Protein AF-E9EHZ5-F1 (afdb_monomer_lite)

Sequence (663 aa):
MQRNDLLHIRSSAAGLPGPYLQENMAPYEILDKIGEAKPRTILLIQGHTEQGDGLKGAMRFPYRKFAIALQRQGSNLVVMCDMHKQPGNAIPRIIAGPVPGNYCYHLVQQPPATMTDLAYRVYCDVFALFSDIVLISVADFGGLERVLSFVCSWVLRRQLQKPKLRTHFVVATDKYCLKDIQFELLATMMADQWTQSVASVKRTISDYTELSVINGSSASPGLVVKLFGLRNHRQAEGLHFTGSDTKILLRAAIAHYTAKPMETFNLVAASRPSWPVPEELGHHIGEFLAACPPEPVDHYPIIASALVMNAFHPGLHSFALNLTFESLYVKHLAAFKQQAGCKGLTDRVRSAFVDIAKYTIGPAVKPRIIHPNNQDSVKGNAIPRIIAGPVPGNYCYHLVQQPPATMTDLAYRVYCDVFALFSDIVLISVADFGGLERVLSFVCSWVLRRQLQKPKLRTHFVVATDKYCLKDIQFELLATMMADQWTQSVASVKRTISDYTELSVINGSSASPGLVVKLFGLRNHRQAEGLHFTGSDTKILLRAAIAHYTAKPMETFNLVAASRPSWPVPEELGHHIGEFLAACPPEPVDHYPIIASALVMNAFHPGLHSFALNLTFESLYVKHLAAFKQQAGCKGLTDRVRSAFVDIAKYTIGPAVKPRITT

Foldseek 3Di:
DPLFFAWAWADADPPDADIKIKGAPRNLVVLVLLFQPQAAEEEEEFADDPDQQQPPPQDDDDDDAQTWGWDDDPRHIYTYARVLVDDPVRHHHDDPDDDPGDIDIFGADPADPDSSVVSLLCCQQFVQLQHLAYEHEQVGCPHLVSVLVSLLVSLVVLVVDPPNAAYEYEYAAPPDAPVRSLVVSLVVNCVVVVPDDSVVSNVSCVSHYDYDYDHSRDPDPVVVVVSVVSVVVCLQQLSRGRSVLCSQQSVVSSNCCRVPVPDHDLSLQSQCPVQHADPCLLVVVVVVVVPDDPDDDDCLLVNLVVLLCSSDPPPTRDGQLLSSLVSHPLVSNVVNCVVPVDPCSSVSNSVSNNVVNCQVVPDDDDPPPPDPDDPDDDPDPDDDDPD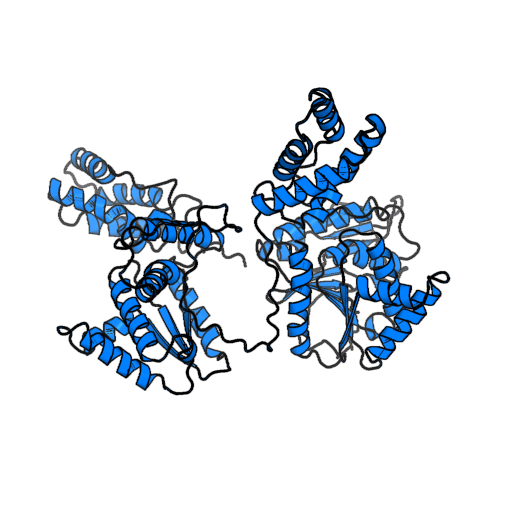PDDDGGPDDDFAADDQDPDPLVNVLLCCQQQVLLVAQEDEEEQVVLPHLVSVLVSLLSNLVSLVQAPPQQEHEYEYEDPPDAPVRSLVVSLVVNCVVVVPDDSVVSNVSSVSRYDYHYDYPDDDDPVVVVVVVVSLVVCVVQLSNDDPVLSVQLSVVSVNCCRVPVPDHDQSLQSQCPPQAADPCLLVVVLVVVVPDDPDDDDCLLVNLVVLLCSRDDPPTRDGDLLSSLVSHPLVSVVVNCVVPVDPCSSVSSSVSNNVVNCVVCDPDPPVPPSD

Organism: Metarhizium acridum (strain CQMa 102) (NCBI:txid655827)

Radius of gyration: 31.8 Å; chains: 1; bounding box: 69×70×89 Å

pLDDT: mean 77.66, std 16.49, range [22.92, 95.31]

Structure (mmCIF, N/CA/C/O backbone):
data_AF-E9EHZ5-F1
#
_entry.id   AF-E9EHZ5-F1
#
loop_
_atom_site.group_PDB
_atom_site.id
_atom_site.type_symbol
_atom_site.label_atom_id
_atom_site.label_alt_id
_atom_site.label_comp_id
_atom_site.label_asym_id
_atom_site.label_entity_id
_atom_site.label_seq_id
_atom_site.pdbx_PDB_ins_code
_atom_site.Cartn_x
_atom_site.Cartn_y
_atom_site.Cartn_z
_atom_site.occupancy
_atom_site.B_iso_or_equiv
_atom_site.auth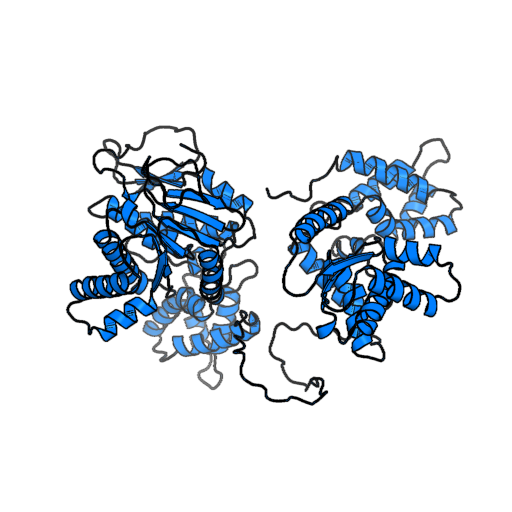_seq_id
_atom_site.auth_comp_id
_atom_site.auth_asym_id
_atom_site.auth_atom_id
_atom_site.pdbx_PDB_model_num
ATOM 1 N N . MET A 1 1 ? 10.903 -25.702 -13.291 1.00 54.34 1 MET A N 1
ATOM 2 C CA . MET A 1 1 ? 11.020 -24.223 -13.248 1.00 54.34 1 MET A CA 1
ATOM 3 C C . MET A 1 1 ? 11.522 -23.845 -11.859 1.00 54.34 1 MET A C 1
ATOM 5 O O . MET A 1 1 ? 11.185 -24.582 -10.937 1.00 54.34 1 MET A O 1
ATOM 9 N N . GLN A 1 2 ? 12.355 -22.810 -11.682 1.00 58.19 2 GLN A N 1
ATOM 10 C CA . GLN A 1 2 ? 12.719 -22.376 -10.320 1.00 58.19 2 GLN A CA 1
ATOM 11 C C . GLN A 1 2 ? 11.504 -21.692 -9.669 1.00 58.19 2 GLN A C 1
ATOM 13 O O . GLN A 1 2 ? 10.693 -21.091 -10.371 1.00 58.19 2 GLN A O 1
ATOM 18 N N . ARG A 1 3 ? 11.357 -21.787 -8.339 1.00 65.62 3 ARG A N 1
ATOM 19 C CA . ARG A 1 3 ? 10.175 -21.293 -7.592 1.00 65.62 3 ARG A CA 1
ATOM 20 C C . ARG A 1 3 ? 9.894 -19.793 -7.789 1.00 65.62 3 ARG A C 1
ATOM 22 O O . ARG A 1 3 ? 8.769 -19.371 -7.564 1.00 65.62 3 ARG A O 1
ATOM 29 N N . ASN A 1 4 ? 10.890 -19.024 -8.233 1.00 75.12 4 ASN A N 1
ATOM 30 C CA . ASN A 1 4 ? 10.840 -17.562 -8.323 1.00 75.12 4 ASN A CA 1
ATOM 31 C C . ASN A 1 4 ? 10.558 -17.025 -9.742 1.00 75.12 4 ASN A C 1
ATOM 33 O O . ASN A 1 4 ? 10.296 -15.833 -9.895 1.00 75.12 4 ASN A O 1
ATOM 37 N N . ASP A 1 5 ? 10.585 -17.879 -10.773 1.00 86.38 5 ASP A N 1
ATOM 38 C CA . ASP A 1 5 ? 10.309 -17.476 -12.157 1.00 86.38 5 ASP A CA 1
ATOM 39 C C . ASP A 1 5 ? 8.806 -17.227 -12.341 1.00 86.38 5 ASP A C 1
ATOM 41 O O . ASP A 1 5 ? 8.027 -18.167 -12.188 1.00 86.38 5 ASP A O 1
ATOM 45 N N . LEU A 1 6 ? 8.407 -16.003 -12.693 1.00 90.75 6 LEU A N 1
ATOM 46 C CA . LEU A 1 6 ? 7.017 -15.564 -12.854 1.00 90.75 6 LEU A CA 1
ATOM 47 C C . LEU A 1 6 ? 6.498 -15.721 -14.284 1.00 90.75 6 LEU A C 1
ATOM 49 O O . LEU A 1 6 ? 5.479 -16.378 -14.473 1.00 90.75 6 LEU A O 1
ATOM 53 N N . LEU A 1 7 ? 7.168 -15.130 -15.279 1.00 92.94 7 LEU A N 1
ATOM 54 C CA . LEU A 1 7 ? 6.706 -15.140 -16.675 1.00 92.94 7 LEU A CA 1
ATOM 55 C C . LEU A 1 7 ? 7.776 -15.638 -17.633 1.00 92.94 7 LEU A C 1
ATOM 57 O O . LEU A 1 7 ? 8.954 -15.302 -17.502 1.00 92.94 7 LEU A O 1
ATOM 61 N N . HIS A 1 8 ? 7.334 -16.419 -18.615 1.00 91.06 8 HIS A N 1
ATOM 62 C CA . HIS A 1 8 ? 8.140 -16.919 -19.726 1.00 91.06 8 HIS A CA 1
ATOM 63 C C . HIS A 1 8 ? 7.381 -16.770 -21.042 1.00 91.06 8 HIS A C 1
ATOM 65 O O . HIS A 1 8 ? 6.176 -17.016 -21.082 1.00 91.06 8 HIS A O 1
ATOM 71 N N . ILE A 1 9 ? 8.092 -16.482 -22.134 1.00 91.12 9 ILE A N 1
ATOM 72 C CA . ILE A 1 9 ? 7.515 -16.589 -23.479 1.00 91.12 9 ILE A CA 1
ATOM 73 C C . ILE A 1 9 ? 7.583 -18.052 -23.929 1.00 91.12 9 ILE A C 1
ATOM 75 O O . ILE A 1 9 ? 8.606 -18.740 -23.773 1.00 91.12 9 ILE A O 1
ATOM 79 N N . ARG A 1 10 ? 6.475 -18.531 -24.496 1.00 89.19 10 ARG A N 1
ATOM 80 C CA . ARG A 1 10 ? 6.360 -19.852 -25.115 1.00 89.19 10 ARG A CA 1
ATOM 81 C C . ARG A 1 10 ? 5.841 -19.741 -26.539 1.00 89.19 10 ARG A C 1
ATOM 83 O O . ARG A 1 10 ? 4.957 -18.937 -26.835 1.00 89.19 10 ARG A O 1
ATOM 90 N N . SER A 1 11 ? 6.391 -20.573 -27.412 1.00 87.62 11 SER A N 1
ATOM 91 C CA . SER A 1 11 ? 5.896 -20.745 -28.774 1.00 87.62 11 SER A CA 1
ATOM 92 C C . SER A 1 11 ? 4.716 -21.717 -28.778 1.00 87.62 11 SER A C 1
ATOM 94 O O . SER A 1 11 ? 4.522 -22.498 -27.838 1.00 87.62 11 SER A O 1
ATOM 96 N N . SER A 1 12 ? 3.894 -21.649 -29.821 1.00 83.81 12 SER A N 1
ATOM 97 C CA . SER A 1 12 ? 2.778 -22.572 -29.998 1.00 83.81 12 SER A CA 1
ATOM 98 C C . SER A 1 12 ? 3.257 -24.010 -30.213 1.00 83.81 12 SER A C 1
ATOM 100 O O . SER A 1 12 ? 4.303 -24.269 -30.815 1.00 83.81 12 SER A O 1
ATOM 102 N N . ALA A 1 13 ? 2.470 -24.970 -29.724 1.00 79.81 13 ALA A N 1
ATOM 103 C CA . ALA A 1 13 ? 2.558 -26.343 -30.205 1.00 79.81 13 ALA A CA 1
ATOM 104 C C . ALA A 1 13 ? 1.918 -26.450 -31.600 1.00 79.81 13 ALA A C 1
ATOM 106 O O . ALA A 1 13 ? 1.186 -25.557 -32.031 1.00 79.81 13 ALA A O 1
ATOM 107 N N . ALA A 1 14 ? 2.195 -27.546 -32.309 1.00 74.19 14 ALA A N 1
ATOM 108 C CA . ALA A 1 14 ? 1.599 -27.795 -33.618 1.00 74.19 14 ALA A CA 1
ATOM 109 C C . ALA A 1 14 ? 0.061 -27.740 -33.528 1.00 74.19 14 ALA A C 1
ATOM 111 O O . ALA A 1 14 ? -0.529 -28.394 -32.671 1.00 74.19 14 ALA A O 1
ATOM 112 N N . GLY A 1 15 ? -0.567 -26.935 -34.391 1.00 71.56 15 GLY A N 1
ATOM 113 C CA . GLY A 1 15 ? -2.024 -26.765 -34.438 1.00 71.56 15 GLY A CA 1
ATOM 114 C C . GLY A 1 15 ? -2.623 -25.775 -33.429 1.00 71.56 15 GLY A C 1
ATOM 115 O O . GLY A 1 15 ? -3.833 -25.580 -33.452 1.00 71.56 15 GLY A O 1
ATOM 116 N N . LEU A 1 16 ? -1.821 -25.125 -32.573 1.00 78.69 16 LEU A N 1
ATOM 117 C CA . LEU A 1 16 ? -2.302 -24.103 -31.633 1.00 78.69 16 LEU A CA 1
ATOM 118 C C . LEU A 1 16 ? -1.883 -22.683 -32.063 1.00 78.69 16 LEU A C 1
ATOM 120 O O . LEU A 1 16 ? -0.785 -22.507 -32.600 1.00 78.69 16 LEU A O 1
ATOM 124 N N . PRO A 1 17 ? -2.713 -21.648 -31.811 1.00 82.75 17 PRO A N 1
ATOM 125 C CA . PRO A 1 17 ? -2.318 -20.253 -32.023 1.00 82.75 17 PRO A CA 1
ATOM 126 C C . PRO A 1 17 ? -1.200 -19.875 -31.044 1.00 82.75 17 PRO A C 1
ATOM 128 O O . PRO A 1 17 ? -1.031 -20.551 -30.037 1.00 82.75 17 PRO A O 1
ATOM 131 N N . GLY A 1 18 ? -0.426 -18.823 -31.304 1.00 81.81 18 GLY A N 1
ATOM 132 C CA . GLY A 1 18 ? 0.644 -18.364 -30.410 1.00 81.81 18 GLY A CA 1
ATOM 133 C C . GLY A 1 18 ? 1.175 -16.987 -30.814 1.00 81.81 18 GLY A C 1
ATOM 134 O O . GLY A 1 18 ? 0.773 -16.478 -31.862 1.00 81.81 18 GLY A O 1
ATOM 135 N N . PRO A 1 19 ? 2.081 -16.382 -30.024 1.00 90.50 19 PRO A N 1
ATOM 136 C CA . PRO A 1 19 ? 2.789 -16.910 -28.850 1.00 90.50 19 PRO A CA 1
ATOM 137 C C . PRO A 1 19 ? 1.979 -16.834 -27.540 1.00 90.50 19 PRO A C 1
ATOM 139 O O . PRO A 1 19 ? 0.940 -16.180 -27.470 1.00 90.50 19 PRO A O 1
ATOM 142 N N . TYR A 1 20 ? 2.490 -17.475 -26.483 1.00 91.50 20 TYR A N 1
ATOM 143 C CA . TYR A 1 20 ? 1.910 -17.448 -25.134 1.00 91.50 20 TYR A CA 1
ATOM 144 C C . TYR A 1 20 ? 2.843 -16.805 -24.110 1.00 91.50 20 TYR A C 1
ATOM 146 O O . TYR A 1 20 ? 4.063 -16.982 -24.169 1.00 91.50 20 TYR A O 1
ATOM 154 N N . LEU A 1 21 ? 2.250 -16.166 -23.101 1.00 92.56 21 LEU A N 1
ATOM 155 C CA . LEU A 1 21 ? 2.903 -15.934 -21.816 1.00 92.56 21 LEU A CA 1
ATOM 156 C C . LEU A 1 21 ? 2.541 -17.075 -20.858 1.00 92.56 21 LEU A C 1
ATOM 158 O O . LEU A 1 21 ? 1.373 -17.271 -20.525 1.00 92.56 21 LEU A O 1
ATOM 162 N N . GLN A 1 22 ? 3.542 -17.836 -20.421 1.00 91.00 22 GLN A N 1
ATOM 163 C CA . GLN A 1 22 ? 3.394 -18.818 -19.350 1.00 91.00 22 GLN A CA 1
ATOM 164 C C . GLN A 1 22 ? 3.633 -18.123 -18.009 1.00 91.00 22 GLN A C 1
ATOM 166 O O . GLN A 1 22 ? 4.758 -17.725 -17.707 1.00 91.00 22 GLN A O 1
ATOM 171 N N . GLU A 1 23 ? 2.581 -18.016 -17.210 1.00 92.44 23 GLU A N 1
ATOM 172 C CA . GLU A 1 23 ? 2.579 -17.458 -15.863 1.00 92.44 23 GLU A CA 1
ATOM 173 C C . GLU A 1 23 ? 2.668 -18.583 -14.828 1.00 92.44 23 GLU A C 1
ATOM 175 O O . GLU A 1 23 ? 1.871 -19.520 -14.826 1.00 92.44 23 GLU A O 1
ATOM 180 N N . ASN A 1 24 ? 3.650 -18.507 -13.939 1.00 89.19 24 ASN A N 1
ATOM 181 C CA . ASN A 1 24 ? 3.820 -19.429 -12.823 1.00 89.19 24 ASN A CA 1
ATOM 182 C C . ASN A 1 24 ? 3.183 -18.837 -11.566 1.00 89.19 24 ASN A C 1
ATOM 184 O O . ASN A 1 24 ? 3.466 -17.695 -11.209 1.00 89.19 24 ASN A O 1
ATOM 188 N N . MET A 1 25 ? 2.359 -19.614 -10.862 1.00 88.88 25 MET A N 1
ATOM 189 C CA . MET A 1 25 ? 1.706 -19.136 -9.643 1.00 88.88 25 MET A CA 1
ATOM 190 C C . MET A 1 25 ? 2.635 -19.126 -8.418 1.00 88.88 25 MET A C 1
ATOM 192 O O . MET A 1 25 ? 2.368 -18.404 -7.460 1.00 88.88 25 MET A O 1
ATOM 196 N N . ALA A 1 26 ? 3.722 -19.904 -8.415 1.00 87.25 26 ALA A N 1
ATOM 197 C CA . ALA A 1 26 ? 4.589 -20.059 -7.241 1.00 87.25 26 ALA A CA 1
ATOM 198 C C . ALA A 1 26 ? 5.252 -18.752 -6.739 1.00 87.25 26 ALA A C 1
ATOM 200 O O . ALA A 1 26 ? 5.261 -18.530 -5.527 1.00 87.25 26 ALA A O 1
ATOM 201 N N . PRO A 1 27 ? 5.754 -17.843 -7.601 1.00 88.56 27 PRO A N 1
ATOM 202 C CA . PRO A 1 27 ? 6.400 -16.608 -7.151 1.00 88.56 27 PRO A CA 1
ATOM 203 C C . PRO A 1 27 ? 5.449 -15.631 -6.454 1.00 88.56 27 PRO A C 1
ATOM 205 O O . PRO A 1 27 ? 5.913 -14.772 -5.704 1.00 88.56 27 PRO A O 1
ATOM 208 N N . TYR A 1 28 ? 4.130 -15.760 -6.648 1.00 90.94 28 TYR A N 1
ATOM 209 C CA . TYR A 1 28 ? 3.144 -14.931 -5.946 1.00 90.94 28 TYR A CA 1
ATOM 210 C C . TYR A 1 28 ? 3.140 -15.157 -4.434 1.00 90.94 28 TYR A C 1
ATOM 212 O O . TYR A 1 28 ? 2.716 -14.265 -3.703 1.00 90.94 28 TYR A O 1
ATOM 220 N N . GLU A 1 29 ? 3.678 -16.279 -3.948 1.00 89.00 29 GLU A N 1
ATOM 221 C CA . GLU A 1 29 ? 3.878 -16.498 -2.514 1.00 89.00 29 GLU A CA 1
ATOM 222 C C . GLU A 1 29 ? 4.723 -15.375 -1.896 1.00 89.00 29 GLU A C 1
ATOM 224 O O . GLU A 1 29 ? 4.489 -14.979 -0.763 1.00 89.00 29 GLU A O 1
ATOM 229 N N . ILE A 1 30 ? 5.664 -14.784 -2.641 1.00 89.31 30 ILE A N 1
ATOM 230 C CA . ILE A 1 30 ? 6.452 -13.637 -2.165 1.00 89.31 30 ILE A CA 1
ATOM 231 C C . ILE A 1 30 ? 5.543 -12.456 -1.802 1.00 89.31 30 ILE A C 1
ATOM 233 O O . ILE A 1 30 ? 5.781 -11.781 -0.799 1.00 89.31 30 ILE A O 1
ATOM 237 N N . LEU A 1 31 ? 4.501 -12.225 -2.599 1.00 90.81 31 LEU A N 1
ATOM 238 C CA . LEU A 1 31 ? 3.519 -11.169 -2.376 1.00 90.81 31 LEU A CA 1
ATOM 239 C C . LEU A 1 31 ? 2.571 -11.522 -1.223 1.00 90.81 31 LEU A C 1
ATOM 241 O O . LEU A 1 31 ? 2.260 -10.643 -0.422 1.00 90.81 31 LEU A O 1
ATOM 245 N N . ASP A 1 32 ? 2.222 -12.801 -1.056 1.00 88.31 32 ASP A N 1
ATOM 246 C CA . ASP A 1 32 ? 1.464 -13.279 0.112 1.00 88.31 32 ASP A CA 1
ATOM 247 C C . ASP A 1 32 ? 2.243 -13.058 1.423 1.00 88.31 32 ASP A C 1
ATOM 249 O O . ASP A 1 32 ? 1.675 -12.635 2.428 1.00 88.31 32 ASP A O 1
ATOM 253 N N . LYS A 1 33 ? 3.567 -13.263 1.403 1.00 87.12 33 LYS A N 1
ATOM 254 C CA . LYS A 1 33 ? 4.468 -13.008 2.545 1.00 87.12 33 LYS A CA 1
ATOM 255 C C . LYS A 1 33 ? 4.680 -11.527 2.845 1.00 87.12 33 LYS A C 1
ATOM 257 O O . LYS A 1 33 ? 5.043 -11.161 3.964 1.00 87.12 33 LYS A O 1
ATOM 262 N N . ILE A 1 34 ? 4.528 -10.667 1.839 1.00 86.75 34 ILE A N 1
ATOM 263 C CA . ILE A 1 34 ? 4.498 -9.213 2.032 1.00 86.75 34 ILE A CA 1
ATOM 264 C C . ILE A 1 34 ? 3.159 -8.810 2.673 1.00 86.75 34 ILE A C 1
ATOM 266 O O . ILE A 1 34 ? 3.151 -7.968 3.574 1.00 86.75 34 ILE A O 1
ATOM 270 N N . GLY A 1 35 ? 2.052 -9.432 2.254 1.00 86.12 35 GLY A N 1
ATOM 271 C CA . GLY A 1 35 ? 0.717 -9.217 2.810 1.00 86.12 35 GLY A CA 1
ATOM 272 C C . GLY A 1 35 ? 0.290 -7.753 2.718 1.00 86.12 35 GLY A C 1
ATOM 273 O O . GLY A 1 35 ? 0.408 -7.130 1.667 1.00 86.12 35 GLY A O 1
ATOM 274 N N . GLU A 1 36 ? -0.134 -7.179 3.843 1.00 85.38 36 GLU A N 1
ATOM 275 C CA . GLU A 1 36 ? -0.610 -5.790 3.932 1.00 85.38 36 GLU A CA 1
ATOM 276 C C . GLU A 1 36 ? 0.513 -4.736 3.930 1.00 85.38 36 GLU A C 1
ATOM 278 O O . GLU A 1 36 ? 0.255 -3.528 3.910 1.00 85.38 36 GLU A O 1
ATOM 283 N N . ALA A 1 37 ? 1.782 -5.158 3.955 1.00 85.88 37 ALA A N 1
ATOM 284 C CA . ALA A 1 37 ? 2.889 -4.226 3.791 1.00 85.88 37 ALA A CA 1
ATOM 285 C C . ALA A 1 37 ? 2.939 -3.704 2.347 1.00 85.88 37 ALA A C 1
ATOM 287 O O . ALA A 1 37 ? 2.591 -4.404 1.401 1.00 85.88 37 ALA A O 1
ATOM 288 N N . LYS A 1 38 ? 3.408 -2.464 2.179 1.00 86.75 38 LYS A N 1
ATOM 289 C CA . LYS A 1 38 ? 3.559 -1.818 0.868 1.00 86.75 38 LYS A CA 1
ATOM 290 C C . LYS A 1 38 ? 5.028 -1.873 0.440 1.00 86.75 38 LYS A C 1
ATOM 292 O O . LYS A 1 38 ? 5.825 -1.102 0.993 1.00 86.75 38 LYS A O 1
ATOM 297 N N . PRO A 1 39 ? 5.418 -2.827 -0.427 1.00 85.12 39 PRO A N 1
ATOM 298 C CA . PRO A 1 39 ? 6.807 -3.006 -0.809 1.00 85.12 39 PRO A CA 1
ATOM 299 C C . PRO A 1 39 ? 7.229 -1.904 -1.779 1.00 85.12 39 PRO A C 1
ATOM 301 O O . PRO A 1 39 ? 6.413 -1.382 -2.536 1.00 85.12 39 PRO A O 1
ATOM 304 N N . ARG A 1 40 ? 8.524 -1.584 -1.789 1.00 83.94 40 ARG A N 1
ATOM 305 C CA . ARG A 1 40 ? 9.096 -0.762 -2.864 1.00 83.94 40 ARG A CA 1
ATOM 306 C C . ARG A 1 40 ? 9.470 -1.660 -4.017 1.00 83.94 40 ARG A C 1
ATOM 308 O O . ARG A 1 40 ? 10.208 -2.618 -3.802 1.00 83.94 40 ARG A O 1
ATOM 315 N N . THR A 1 41 ? 9.015 -1.346 -5.213 1.00 86.44 41 THR A N 1
ATOM 316 C CA . THR A 1 41 ? 9.206 -2.219 -6.366 1.00 86.44 41 THR A CA 1
ATOM 317 C C . THR A 1 41 ? 10.297 -1.681 -7.276 1.00 86.44 41 THR A C 1
ATOM 319 O O . THR A 1 41 ? 10.199 -0.576 -7.810 1.00 86.44 41 THR A O 1
ATOM 322 N N . ILE A 1 42 ? 11.339 -2.479 -7.479 1.00 85.38 42 ILE A N 1
ATOM 323 C CA . ILE A 1 42 ? 12.451 -2.183 -8.378 1.00 85.38 42 ILE A CA 1
ATOM 324 C C . ILE A 1 42 ? 12.331 -3.106 -9.586 1.00 85.38 42 ILE A C 1
ATOM 326 O O . ILE A 1 42 ? 12.448 -4.324 -9.448 1.00 85.38 42 ILE A O 1
ATOM 330 N N . LEU A 1 43 ? 12.131 -2.529 -10.767 1.00 89.44 43 LEU A N 1
ATOM 331 C CA . LEU A 1 43 ? 12.226 -3.246 -12.030 1.00 89.44 43 LEU A CA 1
ATOM 332 C C . LEU A 1 43 ? 13.689 -3.295 -12.451 1.00 89.44 43 LEU A C 1
ATOM 334 O O . LEU A 1 43 ? 14.278 -2.278 -12.805 1.00 89.44 43 LEU A O 1
ATOM 338 N N . LEU A 1 44 ? 14.281 -4.476 -12.383 1.00 86.81 44 LEU A N 1
ATOM 339 C CA . LEU A 1 44 ? 15.673 -4.707 -12.713 1.00 86.81 44 LEU A CA 1
ATOM 340 C C . LEU A 1 44 ? 15.773 -5.329 -14.103 1.00 86.81 44 LEU A C 1
ATOM 342 O O . LEU A 1 44 ? 15.505 -6.515 -14.274 1.00 86.81 44 LEU A O 1
ATOM 346 N N . ILE A 1 45 ? 16.187 -4.539 -15.086 1.00 85.94 45 ILE A N 1
ATOM 347 C CA . ILE A 1 45 ? 16.423 -4.994 -16.454 1.00 85.94 45 ILE A CA 1
ATOM 348 C C . ILE A 1 45 ? 17.924 -5.229 -16.615 1.00 85.94 45 ILE A C 1
ATOM 350 O O . ILE A 1 45 ? 18.721 -4.310 -16.821 1.00 85.94 45 ILE A O 1
ATOM 354 N N . GLN A 1 46 ? 18.305 -6.489 -16.456 1.00 71.69 46 GLN A N 1
ATOM 355 C CA . GLN A 1 46 ? 19.678 -6.961 -16.542 1.00 71.69 46 GLN A CA 1
ATOM 356 C C . GLN A 1 46 ? 19.734 -8.230 -17.369 1.00 71.69 46 GLN A C 1
ATOM 358 O O . GLN A 1 46 ? 18.722 -8.840 -17.699 1.00 71.69 46 GLN A O 1
ATOM 363 N N . GLY A 1 47 ? 20.955 -8.602 -17.699 1.00 54.41 47 GLY A N 1
ATOM 364 C CA . GLY A 1 47 ? 21.263 -9.727 -18.535 1.00 54.41 47 GLY A CA 1
ATOM 365 C C . GLY A 1 47 ? 22.097 -10.749 -17.825 1.00 54.41 47 GLY A C 1
ATOM 366 O O . GLY A 1 47 ? 23.005 -10.405 -17.077 1.00 54.41 47 GLY A O 1
ATOM 367 N N . HIS A 1 48 ? 21.858 -12.011 -18.141 1.00 46.88 48 HIS A N 1
ATOM 368 C CA . HIS A 1 48 ? 22.742 -13.070 -17.693 1.00 46.88 48 HIS A CA 1
ATOM 369 C C . HIS A 1 48 ? 24.079 -13.015 -18.456 1.00 46.88 48 HIS A C 1
ATOM 371 O O . HIS A 1 48 ? 24.214 -13.609 -19.525 1.00 46.88 48 HIS A O 1
ATOM 377 N N . THR A 1 49 ? 25.094 -12.342 -17.915 1.00 43.31 49 THR A N 1
ATOM 378 C CA . THR A 1 49 ? 26.494 -12.590 -18.288 1.00 43.31 49 THR A CA 1
ATOM 379 C C . THR A 1 49 ? 27.175 -13.355 -17.157 1.00 43.31 49 THR A C 1
ATOM 381 O O . THR A 1 49 ? 27.183 -12.927 -16.007 1.00 43.31 49 THR A O 1
ATOM 384 N N . GLU A 1 50 ? 27.755 -14.518 -17.469 1.00 41.88 50 GLU A N 1
ATOM 385 C CA . GLU A 1 50 ? 28.496 -15.346 -16.498 1.00 41.88 50 GLU A CA 1
ATOM 386 C C . GLU A 1 50 ? 29.754 -14.628 -15.948 1.00 41.88 50 GLU A C 1
ATOM 388 O O . GLU A 1 50 ? 30.342 -15.073 -14.967 1.00 41.88 50 GLU A O 1
ATOM 393 N N . GLN A 1 51 ? 30.123 -13.467 -16.516 1.00 40.19 51 GLN A N 1
ATOM 394 C CA . GLN A 1 51 ? 31.339 -12.703 -16.204 1.00 40.19 51 GLN A CA 1
ATOM 395 C C . GLN A 1 51 ? 31.140 -11.197 -15.876 1.00 40.19 51 GLN A C 1
ATOM 397 O O . GLN A 1 51 ? 32.116 -10.460 -15.847 1.00 40.19 51 GLN A O 1
ATOM 402 N N . GLY A 1 52 ? 29.934 -10.692 -15.580 1.00 37.75 52 GLY A N 1
ATOM 403 C CA . GLY A 1 52 ? 29.731 -9.246 -15.326 1.00 37.75 52 GLY A CA 1
ATOM 404 C C . GLY A 1 52 ? 29.863 -8.812 -13.855 1.00 37.75 52 GLY A C 1
ATOM 405 O O . GLY A 1 52 ? 28.944 -9.031 -13.070 1.00 37.75 52 GLY A O 1
ATOM 406 N N . ASP A 1 53 ? 30.975 -8.181 -13.462 1.00 39.62 53 ASP A N 1
ATOM 407 C CA . ASP A 1 53 ? 31.331 -7.824 -12.068 1.00 39.62 53 ASP A CA 1
ATOM 408 C C . ASP A 1 53 ? 30.644 -6.582 -11.455 1.00 39.62 53 ASP A C 1
ATOM 410 O O . ASP A 1 53 ? 30.846 -6.296 -10.278 1.00 39.62 53 ASP A O 1
ATOM 414 N N . GLY A 1 54 ? 29.786 -5.862 -12.182 1.00 40.34 54 GLY A N 1
ATOM 415 C CA . GLY A 1 54 ? 29.319 -4.538 -11.747 1.00 40.34 54 GLY A CA 1
ATOM 416 C C . GLY A 1 54 ? 28.366 -4.511 -10.535 1.00 40.34 54 GLY A C 1
ATOM 417 O O . GLY A 1 54 ? 28.650 -3.901 -9.506 1.00 40.34 54 GLY A O 1
ATOM 418 N N . LEU A 1 55 ? 27.223 -5.203 -10.615 1.00 49.06 55 LEU A N 1
ATOM 419 C CA . LEU A 1 55 ? 26.186 -5.170 -9.564 1.00 49.06 55 LEU A CA 1
ATOM 420 C C . LEU A 1 55 ? 26.288 -6.321 -8.536 1.00 49.06 55 LEU A C 1
ATOM 422 O O . LEU A 1 55 ? 25.402 -6.487 -7.690 1.00 49.06 55 LEU A O 1
ATOM 426 N N . LYS A 1 56 ? 27.375 -7.112 -8.573 1.00 44.44 56 LYS A N 1
ATOM 427 C CA . LYS A 1 56 ? 27.525 -8.408 -7.870 1.00 44.44 56 LYS A CA 1
ATOM 428 C C . LYS A 1 56 ? 27.485 -8.362 -6.336 1.00 44.44 56 LYS A C 1
ATOM 430 O O . LYS A 1 56 ? 27.298 -9.418 -5.732 1.00 44.44 56 LYS A O 1
ATOM 435 N N . GLY A 1 57 ? 27.679 -7.209 -5.697 1.00 41.19 57 GLY A N 1
ATOM 436 C CA . GLY A 1 57 ? 27.816 -7.138 -4.236 1.00 41.19 57 GLY A CA 1
ATOM 437 C C . GLY A 1 57 ? 26.503 -7.269 -3.457 1.00 41.19 57 GLY A C 1
ATOM 438 O O . GLY A 1 57 ? 26.492 -7.847 -2.375 1.00 41.19 57 GLY A O 1
ATOM 439 N N . ALA A 1 58 ? 25.391 -6.757 -3.996 1.00 41.34 58 ALA A N 1
ATOM 440 C CA . ALA A 1 58 ? 24.165 -6.569 -3.211 1.00 41.34 58 ALA A CA 1
ATOM 441 C C . ALA A 1 58 ? 23.017 -7.533 -3.563 1.00 41.34 58 ALA A C 1
ATOM 443 O O . ALA A 1 58 ? 22.169 -7.782 -2.708 1.00 41.34 58 ALA A O 1
ATOM 444 N N . MET A 1 59 ? 22.960 -8.066 -4.793 1.00 47.03 59 MET A N 1
ATOM 445 C CA . MET A 1 59 ? 21.790 -8.796 -5.318 1.00 47.03 59 MET A CA 1
ATOM 446 C C . MET A 1 59 ? 22.193 -10.045 -6.124 1.00 47.03 59 MET A C 1
ATOM 448 O O . MET A 1 59 ? 22.003 -10.108 -7.335 1.00 47.03 59 MET A O 1
ATOM 452 N N . ARG A 1 60 ? 22.792 -11.049 -5.463 1.00 48.03 60 ARG A N 1
ATOM 453 C CA . ARG A 1 60 ? 23.048 -12.372 -6.068 1.00 48.03 60 ARG A CA 1
ATOM 454 C C . ARG A 1 60 ? 21.840 -13.266 -5.885 1.00 48.03 60 ARG A C 1
ATOM 456 O O . ARG A 1 60 ? 21.557 -13.678 -4.761 1.00 48.03 60 ARG A O 1
ATOM 463 N N . PHE A 1 61 ? 21.179 -13.619 -6.979 1.00 53.28 61 PHE A N 1
ATOM 464 C CA . PHE A 1 61 ? 19.991 -14.450 -6.907 1.00 53.28 61 PHE A CA 1
ATOM 465 C C . PHE A 1 61 ? 19.960 -15.527 -7.994 1.00 53.28 61 PHE A C 1
ATOM 467 O O . PHE A 1 61 ? 20.306 -15.240 -9.139 1.00 53.28 61 PHE A O 1
ATOM 474 N N . PRO A 1 62 ? 19.555 -16.765 -7.658 1.00 51.81 62 PRO A N 1
ATOM 475 C CA . PRO A 1 62 ? 19.323 -17.801 -8.654 1.00 51.81 62 PRO A CA 1
ATOM 476 C C . PRO A 1 62 ? 18.017 -17.494 -9.405 1.00 51.81 62 PRO A C 1
ATOM 478 O O . PRO A 1 62 ? 16.948 -17.477 -8.794 1.00 51.81 62 PRO A O 1
ATOM 481 N N . TYR A 1 63 ? 18.104 -17.238 -10.711 1.00 61.09 63 TYR A N 1
ATOM 482 C CA . TYR A 1 63 ? 16.953 -17.166 -11.621 1.00 61.09 63 TYR A CA 1
ATOM 483 C C . TYR A 1 63 ? 17.307 -17.813 -12.969 1.00 61.09 63 TYR A C 1
ATOM 485 O O . TYR A 1 63 ? 18.485 -17.907 -13.331 1.00 61.09 63 TYR A O 1
ATOM 493 N N . ARG A 1 64 ? 16.310 -18.308 -13.717 1.00 62.69 64 ARG A N 1
ATOM 494 C CA . ARG A 1 64 ? 16.547 -18.864 -15.063 1.00 62.69 64 ARG A CA 1
ATOM 495 C C . ARG A 1 64 ? 16.729 -17.757 -16.104 1.00 62.69 64 ARG A C 1
ATOM 497 O O . ARG A 1 64 ? 16.001 -16.770 -16.099 1.00 62.69 64 ARG A O 1
ATOM 504 N N . LYS A 1 65 ? 17.631 -18.007 -17.062 1.00 74.50 65 LYS A N 1
ATOM 505 C CA . LYS A 1 65 ? 17.788 -17.224 -18.301 1.00 74.50 65 LYS A CA 1
ATOM 506 C C . LYS A 1 65 ? 16.424 -17.048 -18.994 1.00 74.50 65 LYS A C 1
ATOM 508 O O . LYS A 1 65 ? 15.649 -18.008 -19.060 1.00 74.50 65 LYS A O 1
ATOM 513 N N . PHE A 1 66 ? 16.165 -15.856 -19.535 1.00 85.31 66 PHE A N 1
ATOM 514 C CA . PHE A 1 66 ? 15.000 -15.539 -20.385 1.00 85.31 66 PHE A CA 1
ATOM 515 C C . PHE A 1 66 ? 13.630 -15.484 -19.683 1.00 85.31 66 PHE A C 1
ATOM 517 O O . PHE A 1 66 ? 12.598 -15.753 -20.298 1.00 85.31 66 PHE A O 1
ATOM 524 N N . ALA A 1 67 ? 13.602 -15.118 -18.403 1.00 88.00 67 ALA A N 1
ATOM 525 C CA . ALA A 1 67 ? 12.375 -15.028 -17.612 1.00 88.00 67 ALA A CA 1
ATOM 526 C C . ALA A 1 67 ? 12.142 -13.626 -17.036 1.00 88.00 67 ALA A C 1
ATOM 528 O O . ALA A 1 67 ? 13.034 -12.772 -17.024 1.00 88.00 67 ALA A O 1
ATOM 529 N N . ILE A 1 68 ? 10.933 -13.409 -16.517 1.00 91.19 68 ILE A N 1
ATOM 530 C CA . ILE A 1 68 ? 10.685 -12.411 -15.474 1.00 91.19 68 ILE A CA 1
ATOM 531 C C . ILE A 1 68 ? 10.574 -13.152 -14.146 1.00 91.19 68 ILE A C 1
ATOM 533 O O . ILE A 1 68 ? 9.817 -14.117 -14.070 1.00 91.19 68 ILE A O 1
ATOM 537 N N . ALA A 1 69 ? 11.291 -12.717 -13.113 1.00 89.44 69 ALA A N 1
ATOM 538 C CA . ALA A 1 69 ? 11.271 -13.330 -11.785 1.00 89.44 69 ALA A CA 1
ATOM 539 C C . ALA A 1 69 ? 10.914 -12.313 -10.694 1.00 89.44 69 ALA A C 1
ATOM 541 O O . ALA A 1 69 ? 11.232 -11.128 -10.811 1.00 89.44 69 ALA A O 1
ATOM 542 N N . LEU A 1 70 ? 10.260 -12.787 -9.630 1.00 89.62 70 LEU A N 1
ATOM 543 C CA . LEU A 1 70 ? 9.968 -11.985 -8.440 1.00 89.62 70 LEU A CA 1
ATOM 544 C C . LEU A 1 70 ? 10.912 -12.351 -7.304 1.00 89.62 70 LEU A C 1
ATOM 546 O O . LEU A 1 70 ? 11.191 -13.525 -7.057 1.00 89.62 70 LEU A O 1
ATOM 550 N N . GLN A 1 71 ? 11.346 -11.335 -6.566 1.00 84.81 71 GLN A N 1
ATOM 551 C CA . GLN A 1 71 ? 12.240 -11.509 -5.437 1.00 84.81 71 GLN A CA 1
ATOM 552 C C . GLN A 1 71 ? 11.995 -10.492 -4.336 1.00 84.81 71 GLN A C 1
ATOM 554 O O . GLN A 1 71 ? 11.685 -9.336 -4.594 1.00 84.81 71 GLN A O 1
ATOM 559 N N . ARG A 1 72 ? 12.190 -10.907 -3.086 1.00 83.06 72 ARG A N 1
ATOM 560 C CA . ARG A 1 72 ? 12.168 -10.014 -1.931 1.00 83.06 72 ARG A CA 1
ATOM 561 C C . ARG A 1 72 ? 13.581 -9.749 -1.429 1.00 83.06 72 ARG A C 1
ATOM 563 O O . ARG A 1 72 ? 14.327 -10.689 -1.164 1.00 83.06 72 ARG A O 1
ATOM 570 N N . GLN A 1 73 ? 13.911 -8.477 -1.234 1.00 75.44 73 GLN A N 1
ATOM 571 C CA . GLN A 1 73 ? 15.131 -8.032 -0.565 1.00 75.44 73 GLN A CA 1
ATOM 572 C C . GLN A 1 73 ? 14.762 -7.025 0.530 1.00 75.44 73 GLN A C 1
ATOM 574 O O . GLN A 1 73 ? 14.486 -5.855 0.264 1.00 75.44 73 GLN A O 1
ATOM 579 N N . GLY A 1 74 ? 14.715 -7.488 1.781 1.00 75.06 74 GLY A N 1
ATOM 580 C CA . GLY A 1 74 ? 14.219 -6.679 2.896 1.00 75.06 74 GLY A CA 1
ATOM 581 C C . GLY A 1 74 ? 12.763 -6.245 2.678 1.00 75.06 74 GLY A C 1
ATOM 582 O O . GLY A 1 74 ? 11.861 -7.084 2.601 1.00 75.06 74 GLY A O 1
ATOM 583 N N . SER A 1 75 ? 12.540 -4.931 2.583 1.00 74.75 75 SER A N 1
ATOM 584 C CA . SER A 1 75 ? 11.238 -4.309 2.289 1.00 74.75 75 SER A CA 1
ATOM 585 C C . SER A 1 75 ? 10.998 -4.031 0.798 1.00 74.75 75 SER A C 1
ATOM 587 O O . SER A 1 75 ? 9.951 -3.488 0.441 1.00 74.75 75 SER A O 1
ATOM 589 N N . ASN A 1 76 ? 11.946 -4.395 -0.068 1.00 81.19 76 ASN A N 1
ATOM 590 C CA . ASN A 1 76 ? 11.851 -4.179 -1.505 1.00 81.19 76 ASN A CA 1
ATOM 591 C C . ASN A 1 76 ? 11.382 -5.456 -2.215 1.00 81.19 76 ASN A C 1
ATOM 593 O O . ASN A 1 76 ? 11.836 -6.562 -1.904 1.00 81.19 76 ASN A O 1
ATOM 597 N N . LEU A 1 77 ? 10.504 -5.279 -3.195 1.00 87.56 77 LEU A N 1
ATOM 598 C CA . LEU A 1 77 ? 10.187 -6.241 -4.237 1.00 87.56 77 LEU A CA 1
ATOM 599 C C . LEU A 1 77 ? 11.087 -5.939 -5.440 1.00 87.56 77 LEU A C 1
ATOM 601 O O . LEU A 1 77 ? 11.113 -4.822 -5.944 1.00 87.56 77 LEU A O 1
ATOM 605 N N . VAL A 1 78 ? 11.832 -6.925 -5.908 1.00 86.19 78 VAL A N 1
ATOM 606 C CA . VAL A 1 78 ? 12.694 -6.820 -7.083 1.00 86.19 78 VAL A CA 1
ATOM 607 C C . VAL A 1 78 ? 12.088 -7.682 -8.180 1.00 86.19 78 VAL A C 1
ATOM 609 O O . VAL A 1 78 ? 11.861 -8.877 -7.986 1.00 86.19 78 VAL A O 1
ATOM 612 N N . VAL A 1 79 ? 11.809 -7.061 -9.320 1.00 90.25 79 VAL A N 1
ATOM 613 C CA . VAL A 1 79 ? 11.289 -7.709 -10.523 1.00 90.25 79 VAL A CA 1
ATOM 614 C C . VAL A 1 79 ? 12.433 -7.818 -11.518 1.00 90.25 79 VAL A C 1
ATOM 616 O O . VAL A 1 79 ? 12.822 -6.832 -12.140 1.00 90.25 79 VAL A O 1
ATOM 619 N N . MET A 1 80 ? 12.997 -9.009 -11.655 1.00 86.69 80 MET A N 1
ATOM 620 C CA . MET A 1 80 ? 14.145 -9.255 -12.526 1.00 86.69 80 MET A CA 1
ATOM 621 C C . MET A 1 80 ? 13.660 -9.572 -13.935 1.00 86.69 80 MET A C 1
ATOM 623 O O . MET A 1 80 ? 12.834 -10.464 -14.101 1.00 86.69 80 MET A O 1
ATOM 627 N N . CYS A 1 81 ? 14.155 -8.853 -14.938 1.00 88.69 81 CYS A N 1
ATOM 628 C CA . CYS A 1 81 ? 13.656 -8.881 -16.309 1.00 88.69 81 CYS A CA 1
ATOM 629 C C . CYS A 1 81 ? 14.760 -9.254 -17.303 1.00 88.69 81 CYS A C 1
ATOM 631 O O . CYS A 1 81 ? 15.529 -8.394 -17.724 1.00 88.69 81 CYS A O 1
ATOM 633 N N . ASP A 1 82 ? 14.775 -10.518 -17.732 1.00 87.44 82 ASP A N 1
ATOM 634 C CA . ASP A 1 82 ? 15.741 -11.062 -18.707 1.00 87.44 82 ASP A CA 1
ATOM 635 C C . ASP A 1 82 ? 15.049 -11.663 -19.953 1.00 87.44 82 ASP A C 1
ATOM 637 O O . ASP A 1 82 ? 15.679 -12.097 -20.913 1.00 87.44 82 ASP A O 1
ATOM 641 N N . MET A 1 83 ? 13.713 -11.664 -19.968 1.00 88.31 83 MET A N 1
ATOM 642 C CA . MET A 1 83 ? 12.872 -12.206 -21.047 1.00 88.31 83 MET A CA 1
ATOM 643 C C . MET A 1 83 ? 13.194 -11.663 -22.455 1.00 88.31 83 MET A C 1
ATOM 645 O O . MET A 1 83 ? 13.105 -12.404 -23.429 1.00 88.31 83 MET A O 1
ATOM 649 N N . HIS A 1 84 ? 13.625 -10.404 -22.582 1.00 87.31 84 HIS A N 1
ATOM 650 C CA . HIS A 1 84 ? 13.981 -9.771 -23.863 1.00 87.31 84 HIS A CA 1
ATOM 651 C C . HIS A 1 84 ? 15.197 -10.396 -24.567 1.00 87.31 84 HIS A C 1
ATOM 653 O O . HIS A 1 84 ? 15.393 -10.168 -25.763 1.00 87.31 84 HIS A O 1
ATOM 659 N N . LYS A 1 85 ? 16.003 -11.186 -23.846 1.00 84.06 85 LYS A N 1
ATOM 660 C CA . LYS A 1 85 ? 17.184 -11.873 -24.381 1.00 84.06 85 LYS A CA 1
ATOM 661 C C . LYS A 1 85 ? 16.884 -13.207 -25.048 1.00 84.06 85 LYS A C 1
ATOM 663 O O . LYS A 1 85 ? 17.804 -13.844 -25.558 1.00 84.06 85 LYS A O 1
ATOM 668 N N . GLN A 1 86 ? 15.633 -13.658 -25.011 1.00 84.00 86 GLN A N 1
ATOM 669 C CA . GLN A 1 86 ? 15.262 -14.956 -25.550 1.00 84.00 86 GLN A CA 1
ATOM 670 C C . GLN A 1 86 ? 15.520 -15.006 -27.065 1.00 84.00 86 GLN A C 1
ATOM 672 O O . GLN A 1 86 ? 14.905 -14.235 -27.807 1.00 84.00 86 GLN A O 1
ATOM 677 N N . PRO A 1 87 ? 16.390 -15.909 -27.556 1.00 79.12 87 PRO A N 1
ATOM 678 C CA . PRO A 1 87 ? 16.623 -16.050 -28.987 1.00 79.12 87 PRO A CA 1
ATOM 679 C C . PRO A 1 87 ? 15.340 -16.526 -29.670 1.00 79.12 87 PRO A C 1
ATOM 681 O O . PRO A 1 87 ? 14.719 -17.490 -29.215 1.00 79.12 87 PRO A O 1
ATOM 684 N N . GLY A 1 88 ? 14.948 -15.887 -30.776 1.00 71.62 88 GLY A N 1
ATOM 685 C CA . GLY A 1 88 ? 13.695 -16.205 -31.474 1.00 71.62 88 GLY A CA 1
ATOM 686 C C . GLY A 1 88 ? 13.593 -17.664 -31.945 1.00 71.62 88 GLY A C 1
ATOM 687 O O . GLY A 1 88 ? 12.513 -18.245 -31.948 1.00 71.62 88 GLY A O 1
ATOM 688 N N . ASN A 1 89 ? 14.726 -18.288 -32.268 1.00 70.75 89 ASN A N 1
ATOM 689 C CA . ASN A 1 89 ? 14.834 -19.692 -32.676 1.00 70.75 89 ASN A CA 1
ATOM 690 C C . ASN A 1 89 ? 14.868 -20.693 -31.502 1.00 70.75 89 ASN A C 1
ATOM 692 O O . ASN A 1 89 ? 14.741 -21.892 -31.732 1.00 70.75 89 ASN A O 1
ATOM 696 N N . ALA A 1 90 ? 15.017 -20.229 -30.257 1.00 73.19 90 ALA A N 1
ATOM 697 C CA . ALA A 1 90 ? 15.173 -21.068 -29.066 1.00 73.19 90 ALA A CA 1
ATOM 698 C C . ALA A 1 90 ? 13.978 -20.975 -28.098 1.00 73.19 90 ALA A C 1
ATOM 700 O O . ALA A 1 90 ? 14.107 -21.272 -26.909 1.00 73.19 90 ALA A O 1
ATOM 701 N N . ILE A 1 91 ? 12.807 -20.537 -28.574 1.00 81.69 91 ILE A N 1
ATOM 702 C CA . ILE A 1 91 ? 11.616 -20.381 -27.732 1.00 81.69 91 ILE A CA 1
ATOM 703 C C . ILE A 1 91 ? 10.998 -21.752 -27.439 1.00 81.69 91 ILE A C 1
ATOM 705 O O . ILE A 1 91 ? 10.499 -22.397 -28.369 1.00 81.69 91 ILE A O 1
ATOM 709 N N . PRO A 1 92 ? 10.941 -22.189 -26.166 1.00 84.62 92 PRO A N 1
ATOM 710 C CA . PRO A 1 92 ? 10.327 -23.463 -25.825 1.00 84.62 92 PRO A CA 1
ATOM 711 C C . PRO A 1 92 ? 8.847 -23.477 -26.210 1.00 84.62 92 PRO A C 1
ATOM 713 O O . PRO A 1 92 ? 8.122 -22.513 -25.943 1.00 84.62 92 PRO A O 1
ATOM 716 N N . ARG A 1 93 ? 8.401 -24.579 -26.816 1.00 85.56 93 ARG A N 1
ATOM 717 C CA . ARG A 1 93 ? 6.985 -24.804 -27.123 1.00 85.56 93 ARG A CA 1
ATOM 718 C C . ARG A 1 93 ? 6.203 -25.066 -25.841 1.00 85.56 93 ARG A C 1
ATOM 720 O O . ARG A 1 93 ? 6.744 -25.625 -24.884 1.00 85.56 93 ARG A O 1
ATOM 727 N N . ILE A 1 94 ? 4.928 -24.690 -25.829 1.00 82.25 94 ILE A N 1
ATOM 728 C CA . ILE A 1 94 ? 4.001 -25.196 -24.812 1.00 82.25 94 ILE A CA 1
ATOM 729 C C . ILE A 1 94 ? 3.941 -26.729 -24.894 1.00 82.25 94 ILE A C 1
ATOM 731 O O . ILE A 1 94 ? 3.926 -27.305 -25.983 1.00 82.25 94 ILE A O 1
ATOM 735 N N . ILE A 1 95 ? 3.940 -27.389 -23.739 1.00 70.44 95 ILE A N 1
ATOM 736 C CA . ILE A 1 95 ? 3.802 -28.845 -23.649 1.00 70.44 95 ILE A CA 1
ATOM 737 C C . ILE A 1 95 ? 2.317 -29.131 -23.433 1.00 70.44 95 ILE A C 1
ATOM 739 O O . ILE A 1 95 ? 1.744 -28.666 -22.449 1.00 70.44 95 ILE A O 1
ATOM 743 N N . ALA A 1 96 ? 1.689 -29.854 -24.361 1.00 57.09 96 ALA A N 1
ATOM 744 C CA . ALA A 1 96 ? 0.308 -30.302 -24.207 1.00 57.09 96 ALA A CA 1
ATOM 745 C C . ALA A 1 96 ? 0.232 -31.447 -23.179 1.00 57.09 96 ALA A C 1
ATOM 747 O O . ALA A 1 96 ? 1.066 -32.351 -23.203 1.00 57.09 96 ALA A O 1
ATOM 748 N N . GLY A 1 97 ? -0.766 -31.405 -22.290 1.00 60.56 97 GLY A N 1
ATOM 749 C CA . GLY A 1 97 ? -1.002 -32.412 -21.248 1.00 60.56 97 GLY A CA 1
ATOM 750 C C . GLY A 1 97 ? -0.953 -31.850 -19.817 1.00 60.56 97 GLY A C 1
ATOM 751 O O . GLY A 1 97 ? -0.629 -30.677 -19.622 1.00 60.56 97 GLY A O 1
ATOM 752 N N . PRO A 1 98 ? -1.297 -32.660 -18.799 1.00 48.66 98 PRO A N 1
ATOM 753 C CA . PRO A 1 98 ? -1.223 -32.259 -17.397 1.00 48.66 98 PRO A CA 1
ATOM 754 C C . PRO A 1 98 ? 0.241 -32.068 -16.985 1.00 48.66 98 PRO A C 1
ATOM 756 O O . PRO A 1 98 ? 0.970 -33.023 -16.725 1.00 48.66 98 PRO A O 1
ATOM 759 N N . VAL A 1 99 ? 0.690 -30.814 -16.943 1.00 56.41 99 VAL A N 1
ATOM 760 C CA . VAL A 1 99 ? 2.025 -30.461 -16.454 1.00 56.41 99 VAL A CA 1
ATOM 761 C C . VAL A 1 99 ? 1.958 -30.279 -14.934 1.00 56.41 99 VAL A C 1
ATOM 763 O O . VAL A 1 99 ? 1.152 -29.474 -14.468 1.00 56.41 99 VAL A O 1
ATOM 766 N N . PRO A 1 100 ? 2.805 -30.960 -14.139 1.00 52.69 100 PRO A N 1
ATOM 767 C CA . PRO A 1 100 ? 2.905 -30.708 -12.706 1.00 52.69 100 PRO A CA 1
ATOM 768 C C . PRO A 1 100 ? 3.331 -29.258 -12.442 1.00 52.69 100 PRO A C 1
ATOM 770 O O . PRO A 1 100 ? 4.440 -28.840 -12.790 1.00 52.69 100 PRO A O 1
ATOM 773 N N . GLY A 1 101 ? 2.440 -28.483 -11.828 1.00 59.22 101 GLY A N 1
ATOM 774 C CA . GLY A 1 101 ? 2.673 -27.095 -11.437 1.00 59.22 101 GLY A CA 1
ATOM 775 C C . GLY A 1 101 ? 1.476 -26.197 -11.738 1.00 59.22 101 GLY A C 1
ATOM 776 O O . GLY A 1 101 ? 0.786 -26.360 -12.739 1.00 59.22 101 GLY A O 1
ATOM 777 N N . ASN A 1 102 ? 1.234 -25.230 -10.855 1.00 74.19 102 ASN A N 1
ATOM 778 C CA . ASN A 1 102 ? 0.166 -24.248 -11.015 1.00 74.19 102 ASN A CA 1
ATOM 779 C C . ASN A 1 102 ? 0.605 -23.192 -12.043 1.00 74.19 102 ASN A C 1
ATOM 781 O O . ASN A 1 102 ? 1.162 -22.159 -11.666 1.00 74.19 102 ASN A O 1
ATOM 785 N N . TYR A 1 103 ? 0.405 -23.471 -13.332 1.00 83.56 103 TYR A N 1
ATOM 786 C CA . TYR A 1 103 ? 0.692 -22.541 -14.427 1.00 83.56 103 TYR A CA 1
ATOM 787 C C . TYR A 1 103 ? -0.593 -22.039 -15.086 1.00 83.56 103 TYR A C 1
ATOM 789 O O . TYR A 1 103 ? -1.536 -22.804 -15.284 1.00 83.56 103 TYR A O 1
ATOM 797 N N . CYS A 1 104 ? -0.592 -20.775 -15.500 1.00 87.19 104 CYS A N 1
ATOM 798 C CA . CYS A 1 104 ? -1.587 -20.204 -16.401 1.00 87.19 104 CYS A CA 1
ATOM 799 C C . CYS A 1 104 ? -0.915 -19.878 -17.740 1.00 87.19 104 CYS A C 1
ATOM 801 O O . CYS A 1 104 ? 0.174 -19.307 -17.772 1.00 87.19 104 CYS A O 1
ATOM 803 N N . TYR A 1 105 ? -1.548 -20.250 -18.852 1.00 88.56 105 TYR A N 1
ATOM 804 C CA . TYR A 1 105 ? -1.071 -19.914 -20.192 1.00 88.56 105 TYR A CA 1
ATOM 805 C C . TYR A 1 105 ? -1.982 -18.855 -20.795 1.00 88.56 105 TYR A C 1
ATOM 807 O O . TYR A 1 105 ? -3.188 -19.062 -20.904 1.00 88.56 105 TYR A O 1
ATOM 815 N N . HIS A 1 106 ? -1.391 -17.743 -21.213 1.00 91.62 106 HIS A N 1
ATOM 816 C CA . HIS A 1 106 ? -2.112 -16.613 -21.781 1.00 91.62 106 HIS A CA 1
ATOM 817 C C . HIS A 1 106 ? -1.752 -16.459 -23.251 1.00 91.62 106 HIS A C 1
ATOM 819 O O . HIS A 1 106 ? -0.594 -16.181 -23.569 1.00 91.62 106 HIS A O 1
ATOM 825 N N . LEU A 1 107 ? -2.719 -16.662 -24.145 1.00 92.06 107 LEU A N 1
ATOM 826 C CA . LEU A 1 107 ? -2.530 -16.408 -25.573 1.00 92.06 107 LEU A CA 1
ATOM 827 C C . LEU A 1 107 ? -2.391 -14.903 -25.795 1.00 92.06 107 LEU A C 1
ATOM 829 O O . LEU A 1 107 ? -3.290 -14.146 -25.435 1.00 92.06 107 LEU A O 1
ATOM 833 N N . VAL A 1 108 ? -1.288 -14.475 -26.405 1.00 92.12 108 VAL A N 1
ATOM 834 C CA . VAL A 1 108 ? -1.094 -13.069 -26.759 1.00 92.12 108 VAL A CA 1
ATOM 835 C C . VAL A 1 108 ? -1.871 -12.785 -28.040 1.00 92.12 108 VAL A C 1
ATOM 837 O O . VAL A 1 108 ? -1.459 -13.196 -29.125 1.00 92.12 108 VAL A O 1
ATOM 840 N N . GLN A 1 109 ? -2.993 -12.083 -27.918 1.00 91.62 109 GLN A N 1
ATOM 841 C CA . GLN A 1 109 ? -3.728 -11.561 -29.066 1.00 91.62 109 GLN A CA 1
ATOM 842 C C . GLN A 1 109 ? -2.860 -10.526 -29.778 1.00 91.62 109 GLN A C 1
ATOM 844 O O . GLN A 1 109 ? -2.226 -9.723 -29.112 1.00 91.62 109 GLN A O 1
ATOM 849 N N . GLN A 1 110 ? -2.810 -10.531 -31.112 1.00 88.19 110 GLN A N 1
ATOM 850 C CA . GLN A 1 110 ? -2.055 -9.540 -31.905 1.00 88.19 110 GLN A CA 1
ATOM 851 C C . GLN A 1 110 ? -0.596 -9.331 -31.423 1.00 88.19 110 GLN A C 1
ATOM 853 O O . GLN A 1 110 ? -0.213 -8.222 -31.027 1.00 88.19 110 GLN A O 1
ATOM 858 N N . PRO A 1 111 ? 0.236 -10.389 -31.416 1.00 87.06 111 PRO A N 1
ATOM 859 C CA . PRO A 1 111 ? 1.608 -10.287 -30.938 1.00 87.06 111 PRO A CA 1
ATOM 860 C C . PRO A 1 111 ? 2.431 -9.309 -31.794 1.00 87.06 111 PRO A C 1
ATOM 862 O O . PRO A 1 111 ? 2.199 -9.190 -32.999 1.00 87.06 111 PRO A O 1
ATOM 865 N N . PRO A 1 112 ? 3.415 -8.610 -31.203 1.00 86.44 112 PRO A N 1
ATOM 866 C CA . PRO A 1 112 ? 4.349 -7.801 -31.976 1.00 86.44 112 PRO A CA 1
ATOM 867 C C . PRO A 1 112 ? 5.226 -8.666 -32.889 1.00 86.44 112 PRO A C 1
ATOM 869 O O . PRO A 1 112 ? 5.348 -9.876 -32.695 1.00 86.44 112 PRO A O 1
ATOM 872 N N . ALA A 1 113 ? 5.880 -8.016 -33.856 1.00 85.38 113 ALA A N 1
ATOM 873 C CA . ALA A 1 113 ? 6.712 -8.681 -34.858 1.00 85.38 113 ALA A CA 1
ATOM 874 C C . ALA A 1 113 ? 7.873 -9.486 -34.248 1.00 85.38 113 ALA A C 1
ATOM 876 O O . ALA A 1 113 ? 8.249 -10.524 -34.789 1.00 85.38 113 ALA A O 1
ATOM 877 N N . THR A 1 114 ? 8.430 -9.034 -33.118 1.00 87.19 114 THR A N 1
ATOM 878 C CA . THR A 1 114 ? 9.546 -9.711 -32.448 1.00 87.19 114 THR A CA 1
ATOM 879 C C . THR A 1 114 ? 9.236 -10.042 -30.986 1.00 87.19 114 THR A C 1
ATOM 881 O O . THR A 1 114 ? 8.441 -9.378 -30.318 1.00 87.19 114 THR A O 1
ATOM 884 N N . MET A 1 115 ? 9.887 -11.079 -30.448 1.00 85.38 115 MET A N 1
ATOM 885 C CA . MET A 1 115 ? 9.737 -11.448 -29.031 1.00 85.38 115 MET A CA 1
ATOM 886 C C . MET A 1 115 ? 10.419 -10.463 -28.086 1.00 85.38 115 MET A C 1
ATOM 888 O O . MET A 1 115 ? 9.978 -10.288 -26.952 1.00 85.38 115 MET A O 1
ATOM 892 N N . THR A 1 116 ? 11.477 -9.804 -28.552 1.00 86.94 116 THR A N 1
ATOM 893 C CA . THR A 1 116 ? 12.110 -8.706 -27.824 1.00 86.94 116 THR A CA 1
ATOM 894 C C . THR A 1 116 ? 11.113 -7.564 -27.641 1.00 86.94 116 THR A C 1
ATOM 896 O O . THR A 1 116 ? 10.936 -7.099 -26.515 1.00 86.94 116 THR A O 1
ATOM 899 N N . ASP A 1 117 ? 10.362 -7.207 -28.689 1.00 88.06 117 ASP A N 1
ATOM 900 C CA . ASP A 1 117 ? 9.279 -6.227 -28.573 1.00 88.06 117 ASP A CA 1
ATOM 901 C C . ASP A 1 117 ? 8.183 -6.714 -27.628 1.00 88.06 117 ASP A C 1
ATOM 903 O O . ASP A 1 117 ? 7.696 -5.936 -26.813 1.00 88.06 117 ASP A O 1
ATOM 907 N N . LEU A 1 118 ? 7.807 -7.999 -27.681 1.00 90.69 118 LEU A N 1
ATOM 908 C CA . LEU A 1 118 ? 6.842 -8.568 -26.733 1.00 90.69 118 LEU A CA 1
ATOM 909 C C . LEU A 1 118 ? 7.317 -8.394 -25.287 1.00 90.69 118 LEU A C 1
ATOM 911 O O . LEU A 1 118 ? 6.541 -7.956 -24.439 1.00 90.69 118 LEU A O 1
ATOM 915 N N . ALA A 1 119 ? 8.587 -8.679 -25.005 1.00 90.75 119 ALA A N 1
ATOM 916 C CA . ALA A 1 119 ? 9.155 -8.491 -23.679 1.00 90.75 119 ALA A CA 1
ATOM 917 C C . ALA A 1 119 ? 9.156 -7.020 -23.250 1.00 90.75 119 ALA A C 1
ATOM 919 O O . ALA A 1 119 ? 8.715 -6.716 -22.142 1.00 90.75 119 ALA A O 1
ATOM 920 N N . TYR A 1 120 ? 9.568 -6.104 -24.129 1.00 90.62 120 TYR A N 1
ATOM 921 C CA . TYR A 1 120 ? 9.545 -4.669 -23.841 1.00 90.62 120 TYR A CA 1
ATOM 922 C C . TYR A 1 120 ? 8.135 -4.165 -23.559 1.00 90.62 120 TYR A C 1
ATOM 924 O O . TYR A 1 120 ? 7.932 -3.438 -22.590 1.00 90.62 120 TYR A O 1
ATOM 932 N N . ARG A 1 121 ? 7.144 -4.600 -24.342 1.00 90.81 121 ARG A N 1
ATOM 933 C CA . ARG A 1 121 ? 5.736 -4.270 -24.102 1.00 90.81 121 ARG A CA 1
ATOM 934 C C . ARG A 1 121 ? 5.255 -4.790 -22.754 1.00 90.81 121 ARG A C 1
ATOM 936 O O . ARG A 1 121 ? 4.647 -4.035 -22.011 1.00 90.81 121 ARG A O 1
ATOM 943 N N . VAL A 1 122 ? 5.602 -6.019 -22.371 1.00 92.81 122 VAL A N 1
ATOM 944 C CA . VAL A 1 122 ? 5.268 -6.545 -21.036 1.00 92.81 122 VAL A CA 1
ATOM 945 C C . VAL A 1 122 ? 5.915 -5.703 -19.929 1.00 92.81 122 VAL A C 1
ATOM 947 O O . VAL A 1 122 ? 5.253 -5.376 -18.943 1.00 92.81 122 VAL A O 1
ATOM 950 N N . TYR A 1 123 ? 7.176 -5.288 -20.079 1.00 92.12 123 TYR A N 1
ATOM 951 C CA . TYR A 1 123 ? 7.825 -4.411 -19.097 1.00 92.12 123 TYR A CA 1
ATOM 952 C C . TYR A 1 123 ? 7.099 -3.060 -18.982 1.00 92.12 123 TYR A C 1
ATOM 954 O O . TYR A 1 123 ? 6.792 -2.624 -17.871 1.00 92.12 123 TYR A O 1
ATOM 962 N N . CYS A 1 124 ? 6.782 -2.441 -20.124 1.00 88.75 124 CYS A N 1
ATOM 963 C CA . CYS A 1 124 ? 6.153 -1.125 -20.227 1.00 88.75 124 CYS A CA 1
ATOM 964 C C . CYS A 1 124 ? 4.681 -1.104 -19.813 1.00 88.75 124 CYS A C 1
ATOM 966 O O . CYS A 1 124 ? 4.256 -0.144 -19.180 1.00 88.75 124 CYS A O 1
ATOM 968 N N . ASP A 1 125 ? 3.893 -2.108 -20.185 1.00 88.69 125 ASP A N 1
ATOM 969 C CA . ASP A 1 125 ? 2.430 -2.074 -20.081 1.00 88.69 125 ASP A CA 1
ATOM 970 C C . ASP A 1 125 ? 1.923 -2.805 -18.833 1.00 88.69 125 ASP A C 1
ATOM 972 O O . ASP A 1 125 ? 0.881 -2.439 -18.292 1.00 88.69 125 ASP A O 1
ATOM 976 N N . VAL A 1 126 ? 2.696 -3.766 -18.313 1.00 92.06 126 VAL A N 1
ATOM 977 C CA . VAL A 1 126 ? 2.348 -4.530 -17.107 1.00 92.06 126 VAL A CA 1
ATOM 978 C C . VAL A 1 126 ? 3.166 -4.055 -15.903 1.00 92.06 126 VAL A C 1
ATOM 980 O O . VAL A 1 126 ? 2.622 -3.472 -14.967 1.00 92.06 126 VAL A O 1
ATOM 983 N N . PHE A 1 127 ? 4.485 -4.268 -15.902 1.00 90.94 127 PHE A N 1
ATOM 984 C CA . PHE A 1 127 ? 5.298 -4.130 -14.679 1.00 90.94 127 PHE A CA 1
ATOM 985 C C . PHE A 1 127 ? 5.562 -2.691 -14.253 1.00 90.94 127 PHE A C 1
ATOM 987 O O . PHE A 1 127 ? 5.638 -2.379 -13.063 1.00 90.94 127 PHE A O 1
ATOM 994 N N . ALA A 1 128 ? 5.658 -1.797 -15.218 1.00 84.12 128 ALA A N 1
ATOM 995 C CA . ALA A 1 128 ? 5.769 -0.363 -15.015 1.00 84.12 128 ALA A CA 1
ATOM 996 C C . ALA A 1 128 ? 4.659 0.234 -14.123 1.00 84.12 128 ALA A C 1
ATOM 998 O O . ALA A 1 128 ? 4.914 1.175 -13.372 1.00 84.12 128 ALA A O 1
ATOM 999 N N . LEU A 1 129 ? 3.445 -0.334 -14.136 1.00 85.94 129 LEU A N 1
ATOM 1000 C CA . LEU A 1 129 ? 2.348 0.109 -13.262 1.00 85.94 129 LEU A CA 1
ATOM 1001 C C . LEU A 1 129 ? 2.661 -0.100 -11.778 1.00 85.94 129 LEU A C 1
ATOM 1003 O O . LEU A 1 129 ? 2.188 0.661 -10.934 1.00 85.94 129 LEU A O 1
ATOM 1007 N N . PHE A 1 130 ? 3.492 -1.091 -11.469 1.00 87.81 130 PHE A N 1
ATOM 1008 C CA . PHE A 1 130 ? 3.834 -1.507 -10.112 1.00 87.81 130 PHE A CA 1
ATOM 1009 C C . PHE A 1 130 ? 5.224 -1.044 -9.681 1.00 87.81 130 PHE A C 1
ATOM 1011 O O . PHE A 1 130 ? 5.543 -1.141 -8.503 1.00 87.81 130 PHE A O 1
ATOM 1018 N N . SER A 1 131 ? 6.037 -0.545 -10.615 1.00 86.81 131 SER A N 1
ATOM 1019 C CA . SER A 1 131 ? 7.450 -0.231 -10.391 1.00 86.81 131 SER A CA 1
ATOM 1020 C C . SER A 1 131 ? 7.656 1.210 -9.929 1.00 86.81 131 SER A C 1
ATOM 1022 O O . SER A 1 131 ? 7.109 2.150 -10.512 1.00 86.81 131 SER A O 1
ATOM 1024 N N . ASP A 1 132 ? 8.481 1.386 -8.900 1.00 80.25 132 ASP A N 1
ATOM 1025 C CA . ASP A 1 132 ? 8.907 2.699 -8.415 1.00 80.25 132 ASP A CA 1
ATOM 1026 C C . ASP A 1 132 ? 10.158 3.186 -9.160 1.00 80.25 132 ASP A C 1
ATOM 1028 O O . ASP A 1 132 ? 10.289 4.374 -9.454 1.00 80.25 132 ASP A O 1
ATOM 1032 N N . ILE A 1 133 ? 11.064 2.260 -9.490 1.00 83.50 133 ILE A N 1
ATOM 1033 C CA . ILE A 1 133 ? 12.311 2.512 -10.221 1.00 83.50 133 ILE A CA 1
ATOM 1034 C C . ILE A 1 133 ? 12.510 1.451 -11.298 1.00 83.50 133 ILE A C 1
ATOM 1036 O O . ILE A 1 133 ? 12.220 0.276 -11.073 1.00 83.50 133 ILE A O 1
ATOM 1040 N N . VAL A 1 134 ? 13.073 1.864 -12.432 1.00 88.69 134 VAL A N 1
ATOM 1041 C CA . VAL A 1 134 ? 13.575 0.973 -13.479 1.00 88.69 134 VAL A CA 1
ATOM 1042 C C . VAL A 1 134 ? 15.093 1.097 -13.546 1.00 88.69 134 VAL A C 1
ATOM 1044 O O . VAL A 1 134 ? 15.619 2.149 -13.898 1.00 88.69 134 VAL A O 1
ATOM 1047 N N . LEU A 1 135 ? 15.808 0.033 -13.195 1.00 86.25 135 LEU A N 1
ATOM 1048 C CA . LEU A 1 135 ? 17.262 -0.041 -13.294 1.00 86.25 135 LEU A CA 1
ATOM 1049 C C . LEU A 1 135 ? 17.642 -0.813 -14.553 1.00 86.25 135 LEU A C 1
ATOM 1051 O O . LEU A 1 135 ? 17.233 -1.962 -14.709 1.00 86.25 135 LEU A O 1
ATOM 1055 N N . ILE A 1 136 ? 18.441 -0.200 -15.425 1.00 87.31 136 ILE A N 1
ATOM 1056 C CA . ILE A 1 136 ? 18.855 -0.779 -16.706 1.00 87.31 136 ILE A CA 1
ATOM 1057 C C . ILE A 1 136 ? 20.379 -0.796 -16.789 1.00 87.31 136 ILE A C 1
ATOM 1059 O O . ILE A 1 136 ? 21.024 0.239 -16.639 1.00 87.31 136 ILE A O 1
ATOM 1063 N N . SER A 1 137 ? 20.959 -1.965 -17.055 1.00 84.38 137 SER A N 1
ATOM 1064 C CA . SER A 1 137 ? 22.392 -2.103 -17.345 1.00 84.38 137 SER A CA 1
ATOM 1065 C C . SER A 1 137 ? 22.652 -1.916 -18.838 1.00 84.38 137 SER A C 1
ATOM 1067 O O . SER A 1 137 ? 22.148 -2.690 -19.649 1.00 84.38 137 SER A O 1
ATOM 1069 N N . VAL A 1 138 ? 23.453 -0.914 -19.220 1.00 85.38 138 VAL A N 1
ATOM 1070 C CA . VAL A 1 138 ? 23.766 -0.643 -20.641 1.00 85.38 138 VAL A CA 1
ATOM 1071 C C . VAL A 1 138 ? 24.500 -1.818 -21.282 1.00 85.38 138 VAL A C 1
ATOM 1073 O O . VAL A 1 138 ? 24.190 -2.202 -22.410 1.00 85.38 138 VAL A O 1
ATOM 1076 N N . ALA A 1 139 ? 25.461 -2.398 -20.561 1.00 81.25 139 ALA A N 1
ATOM 1077 C CA . ALA A 1 139 ? 26.230 -3.539 -21.045 1.00 81.25 139 ALA A CA 1
ATOM 1078 C C . ALA A 1 139 ? 25.317 -4.744 -21.304 1.00 81.25 139 ALA A C 1
ATOM 1080 O O . ALA A 1 139 ? 25.416 -5.400 -22.339 1.00 81.25 139 ALA A O 1
ATOM 1081 N N . ASP A 1 140 ? 24.376 -4.991 -20.396 1.00 76.62 140 ASP A N 1
ATOM 1082 C CA . ASP A 1 140 ? 23.516 -6.158 -20.489 1.00 76.62 140 ASP A CA 1
ATOM 1083 C C . ASP A 1 140 ? 22.339 -5.981 -21.443 1.00 76.62 140 ASP A C 1
ATOM 1085 O O . ASP A 1 140 ? 21.902 -6.960 -22.042 1.00 76.62 140 ASP A O 1
ATOM 1089 N N . PHE A 1 141 ? 21.827 -4.765 -21.608 1.00 82.31 141 PHE A N 1
ATOM 1090 C CA . PHE A 1 141 ? 20.693 -4.489 -22.490 1.00 82.31 141 PHE A CA 1
ATOM 1091 C C . PHE A 1 141 ? 21.085 -4.478 -23.982 1.00 82.31 141 PHE A C 1
ATOM 1093 O O . PHE A 1 141 ? 20.231 -4.426 -24.868 1.00 82.31 141 PHE A O 1
ATOM 1100 N N . GLY A 1 142 ? 22.386 -4.587 -24.275 1.00 82.12 142 GLY A N 1
ATOM 1101 C CA . GLY A 1 142 ? 22.929 -4.643 -25.631 1.00 82.12 142 GLY A CA 1
ATOM 1102 C C . GLY A 1 142 ? 23.365 -3.285 -26.181 1.00 82.12 142 GLY A C 1
ATOM 1103 O O . GLY A 1 142 ? 23.327 -3.095 -27.393 1.00 82.12 142 GLY A O 1
ATOM 1104 N N . GLY A 1 143 ? 23.773 -2.357 -25.311 1.00 88.50 143 GLY A N 1
ATOM 1105 C CA . GLY A 1 143 ? 24.305 -1.047 -25.688 1.00 88.50 143 GLY A CA 1
ATOM 1106 C C . GLY A 1 143 ? 23.346 0.117 -25.432 1.00 88.50 143 GLY A C 1
ATOM 1107 O O . GLY A 1 143 ? 22.161 -0.070 -25.157 1.00 88.50 143 GLY A O 1
ATOM 1108 N N . LEU A 1 144 ? 23.885 1.340 -25.505 1.00 90.50 144 LEU A N 1
ATOM 1109 C CA . LEU A 1 144 ? 23.152 2.566 -25.177 1.00 90.50 144 LEU A CA 1
ATOM 1110 C C . LEU A 1 144 ? 21.974 2.798 -26.131 1.00 90.50 144 LEU A C 1
ATOM 1112 O O . LEU A 1 144 ? 20.883 3.101 -25.668 1.00 90.50 144 LEU A O 1
ATOM 1116 N N . GLU A 1 145 ? 22.166 2.580 -27.431 1.00 90.25 145 GLU A N 1
ATOM 1117 C CA . GLU A 1 145 ? 21.131 2.751 -28.461 1.00 90.25 145 GLU A CA 1
ATOM 1118 C C . GLU A 1 145 ? 19.839 1.991 -28.121 1.00 90.25 145 GLU A C 1
ATOM 1120 O O . GLU A 1 145 ? 18.745 2.554 -28.142 1.00 90.25 145 GLU A O 1
ATOM 1125 N N . ARG A 1 146 ? 19.964 0.725 -27.701 1.00 87.81 146 ARG A N 1
ATOM 1126 C CA . ARG A 1 146 ? 18.810 -0.085 -27.292 1.00 87.81 146 ARG A CA 1
ATOM 1127 C C . ARG A 1 146 ? 18.141 0.471 -26.044 1.00 87.81 146 ARG A C 1
ATOM 1129 O O . ARG A 1 146 ? 16.915 0.522 -25.999 1.00 87.81 146 ARG A O 1
ATOM 1136 N N . VAL A 1 147 ? 18.923 0.901 -25.048 1.00 91.00 147 VAL A N 1
ATOM 1137 C CA . VAL A 1 147 ? 18.385 1.521 -23.823 1.00 91.00 147 VAL A CA 1
ATOM 1138 C C . VAL A 1 147 ? 17.580 2.769 -24.175 1.00 91.00 147 VAL A C 1
ATOM 1140 O O . VAL A 1 147 ? 16.463 2.924 -23.688 1.00 91.00 147 VAL A O 1
ATOM 1143 N N . LEU A 1 148 ? 18.109 3.626 -25.047 1.00 92.19 148 LEU A N 1
ATOM 1144 C CA . LEU A 1 148 ? 17.432 4.845 -25.484 1.00 92.19 148 LEU A CA 1
ATOM 1145 C C . LEU A 1 148 ? 16.147 4.527 -26.246 1.00 92.19 148 LEU A C 1
ATOM 1147 O O . LEU A 1 148 ? 15.098 5.045 -25.880 1.00 92.19 148 LEU A O 1
ATOM 1151 N N . SER A 1 149 ? 16.191 3.609 -27.215 1.00 88.75 149 SER A N 1
ATOM 1152 C CA . SER A 1 149 ? 15.003 3.155 -27.954 1.00 88.75 149 SER A CA 1
ATOM 1153 C C . SER A 1 149 ? 13.912 2.599 -27.024 1.00 88.75 149 SER A C 1
ATOM 1155 O O . SER A 1 149 ? 12.724 2.910 -27.176 1.00 88.75 149 SER A O 1
ATOM 1157 N N . PHE A 1 150 ? 14.304 1.835 -25.999 1.00 90.56 150 PHE A N 1
ATOM 1158 C CA . PHE A 1 150 ? 13.385 1.337 -24.979 1.00 90.56 150 PHE A CA 1
ATOM 1159 C C . PHE A 1 150 ? 12.776 2.468 -24.143 1.00 90.56 150 PHE A C 1
ATOM 1161 O O . PHE A 1 150 ? 11.561 2.486 -23.944 1.00 90.56 150 PHE A O 1
ATOM 1168 N N . VAL A 1 151 ? 13.579 3.434 -23.687 1.00 91.94 151 VAL A N 1
ATOM 1169 C CA . VAL A 1 151 ? 13.084 4.592 -22.924 1.00 91.94 151 VAL A CA 1
ATOM 1170 C C . VAL A 1 151 ? 12.164 5.467 -23.785 1.00 91.94 151 VAL A C 1
ATOM 1172 O O . VAL A 1 151 ? 11.103 5.863 -23.304 1.00 91.94 151 VAL A O 1
ATOM 1175 N N . CYS A 1 152 ? 12.486 5.706 -25.060 1.00 89.50 152 CYS A N 1
ATOM 1176 C CA . CYS A 1 152 ? 11.597 6.386 -26.011 1.00 89.50 152 CYS A CA 1
ATOM 1177 C C . CYS A 1 152 ? 10.250 5.663 -26.109 1.00 89.50 152 CYS A C 1
ATOM 1179 O O . CYS A 1 152 ? 9.195 6.259 -25.883 1.00 89.50 152 CYS A O 1
ATOM 1181 N N . SER A 1 153 ? 10.285 4.352 -26.359 1.00 87.00 153 SER A N 1
ATOM 1182 C CA . SER A 1 153 ? 9.087 3.509 -26.436 1.00 87.00 153 SER A CA 1
ATOM 1183 C C . SER A 1 153 ? 8.267 3.551 -25.145 1.00 87.00 153 SER A C 1
ATOM 1185 O O . SER A 1 153 ? 7.035 3.595 -25.190 1.00 87.00 153 SER A O 1
ATOM 1187 N N . TRP A 1 154 ? 8.933 3.570 -23.990 1.00 89.69 154 TRP A N 1
ATOM 1188 C CA . TRP A 1 154 ? 8.294 3.703 -22.686 1.00 89.69 154 TRP A CA 1
ATOM 1189 C C . TRP A 1 154 ? 7.561 5.037 -22.554 1.00 89.69 154 TRP A C 1
ATOM 1191 O O . TRP A 1 154 ? 6.390 5.052 -22.176 1.00 89.69 154 TRP A O 1
ATOM 1201 N N . VAL A 1 155 ? 8.209 6.154 -22.898 1.00 88.38 155 VAL A N 1
ATOM 1202 C CA . VAL A 1 155 ? 7.603 7.495 -22.844 1.00 88.38 155 VAL A CA 1
ATOM 1203 C C . VAL A 1 155 ? 6.384 7.587 -23.751 1.00 88.38 155 VAL A C 1
ATOM 1205 O O . VAL A 1 155 ? 5.319 8.000 -23.294 1.00 88.38 155 VAL A O 1
ATOM 1208 N N . LEU A 1 156 ? 6.508 7.144 -25.003 1.00 85.81 156 LEU A N 1
ATOM 1209 C CA . LEU A 1 156 ? 5.417 7.174 -25.981 1.00 85.81 156 LEU A CA 1
ATOM 1210 C C . LEU A 1 156 ? 4.206 6.361 -25.512 1.00 85.81 156 LEU A C 1
ATOM 1212 O O . LEU A 1 156 ? 3.071 6.822 -25.596 1.00 85.81 156 LEU A O 1
ATOM 1216 N N . ARG A 1 157 ? 4.430 5.170 -24.948 1.00 84.38 157 ARG A N 1
ATOM 1217 C CA . ARG A 1 157 ? 3.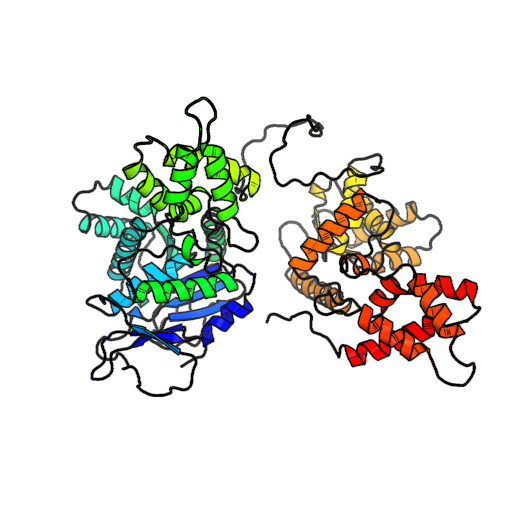346 4.346 -24.388 1.00 84.38 157 ARG A CA 1
ATOM 1218 C C . ARG A 1 157 ? 2.724 4.983 -23.155 1.00 84.38 157 ARG A C 1
ATOM 1220 O O . ARG A 1 157 ? 1.506 4.960 -22.990 1.00 84.38 157 ARG A O 1
ATOM 1227 N N . ARG A 1 158 ? 3.543 5.580 -22.289 1.00 83.12 158 ARG A N 1
ATOM 1228 C CA . ARG A 1 158 ? 3.079 6.218 -21.052 1.00 83.12 158 ARG A CA 1
ATOM 1229 C C . ARG A 1 158 ? 2.266 7.479 -21.305 1.00 83.12 158 ARG A C 1
ATOM 1231 O O . ARG A 1 158 ? 1.367 7.750 -20.517 1.00 83.12 158 ARG A O 1
ATOM 1238 N N . GLN A 1 159 ? 2.494 8.181 -22.414 1.00 82.44 159 GLN A N 1
ATOM 1239 C CA . GLN A 1 159 ? 1.631 9.284 -22.846 1.00 82.44 159 GLN A CA 1
ATOM 1240 C C . GLN A 1 159 ? 0.175 8.863 -23.065 1.00 82.44 159 GLN A C 1
ATOM 1242 O O . GLN A 1 159 ? -0.730 9.672 -22.862 1.00 82.44 159 GLN A O 1
ATOM 1247 N N . LEU A 1 160 ? -0.053 7.608 -23.459 1.00 79.00 160 LEU A N 1
ATOM 1248 C CA . LEU A 1 160 ? -1.388 7.070 -23.716 1.00 79.00 160 LEU A CA 1
ATOM 1249 C C . LEU A 1 160 ? -2.080 6.565 -22.441 1.00 79.00 160 LEU A C 1
ATOM 1251 O O . LEU A 1 160 ? -3.290 6.343 -22.448 1.00 79.00 160 LEU A O 1
ATOM 1255 N N . GLN A 1 161 ? -1.338 6.377 -21.347 1.00 74.31 161 GLN A N 1
ATOM 1256 C CA . GLN A 1 161 ? -1.855 5.800 -20.108 1.00 74.31 161 GLN A CA 1
ATOM 1257 C C . GLN A 1 161 ? -2.219 6.874 -19.075 1.00 74.31 161 GLN A C 1
ATOM 1259 O O . GLN A 1 161 ? -1.570 7.913 -18.952 1.00 74.31 161 GLN A O 1
ATOM 1264 N N . LYS A 1 162 ? -3.256 6.586 -18.283 1.00 71.25 162 LYS A N 1
ATOM 1265 C CA . LYS A 1 162 ? -3.618 7.343 -17.080 1.00 71.25 162 LYS A CA 1
ATOM 1266 C C . LYS A 1 162 ? -3.508 6.432 -15.848 1.00 71.25 162 LYS A C 1
ATOM 1268 O O . LYS A 1 162 ? -3.896 5.269 -15.953 1.00 71.25 162 LYS A O 1
ATOM 1273 N N . PRO A 1 163 ? -3.027 6.927 -14.692 1.00 70.62 163 PRO A N 1
ATOM 1274 C CA . PRO A 1 163 ? -2.502 8.276 -14.449 1.00 70.62 163 PRO A CA 1
ATOM 1275 C C . PRO A 1 163 ? -1.180 8.536 -15.181 1.00 70.62 163 PRO A C 1
ATOM 1277 O O . PRO A 1 163 ? -0.473 7.601 -15.560 1.00 70.62 163 PRO A O 1
ATOM 1280 N N . LYS A 1 164 ? -0.840 9.819 -15.365 1.00 76.62 164 LYS A N 1
ATOM 1281 C CA . LYS A 1 164 ? 0.478 10.210 -15.879 1.00 76.62 164 LYS A CA 1
ATOM 1282 C C . LYS A 1 164 ? 1.528 9.833 -14.842 1.00 76.62 164 LYS A C 1
ATOM 1284 O O . LYS A 1 164 ? 1.610 10.460 -13.791 1.00 76.62 164 LYS A O 1
ATOM 1289 N N . LEU A 1 165 ? 2.297 8.790 -15.136 1.00 75.00 165 LEU A N 1
ATOM 1290 C CA . LEU A 1 165 ? 3.299 8.262 -14.222 1.00 75.00 165 LEU A CA 1
ATOM 1291 C C . LEU A 1 165 ? 4.698 8.611 -14.684 1.00 75.00 165 LEU A C 1
ATOM 1293 O O . LEU A 1 165 ? 5.171 8.107 -15.705 1.00 75.00 165 LEU A O 1
ATOM 1297 N N . ARG A 1 166 ? 5.377 9.424 -13.876 1.00 81.25 166 ARG A N 1
ATOM 1298 C CA . ARG A 1 166 ? 6.798 9.683 -14.049 1.00 81.25 166 ARG A CA 1
ATOM 1299 C C . ARG A 1 166 ? 7.605 8.481 -13.567 1.00 81.25 166 ARG A C 1
ATOM 1301 O O . ARG A 1 166 ? 7.500 8.081 -12.409 1.00 81.25 166 ARG A O 1
ATOM 1308 N N . THR A 1 167 ? 8.404 7.907 -14.460 1.00 84.81 167 THR A N 1
ATOM 1309 C CA . THR A 1 167 ? 9.257 6.746 -14.176 1.00 84.81 167 THR A CA 1
ATOM 1310 C C . THR A 1 167 ? 10.687 7.196 -13.923 1.00 84.81 167 THR A C 1
ATOM 1312 O O . THR A 1 167 ? 11.253 7.934 -14.728 1.00 84.81 167 THR A O 1
ATOM 1315 N N . HIS A 1 168 ? 11.297 6.731 -12.835 1.00 86.25 168 HIS A N 1
ATOM 1316 C CA . HIS A 1 168 ? 12.714 6.974 -12.603 1.00 86.25 168 HIS A CA 1
ATOM 1317 C C . HIS A 1 168 ? 13.563 5.853 -13.194 1.00 86.25 168 HIS A C 1
ATOM 1319 O O . HIS A 1 168 ? 13.490 4.704 -12.753 1.00 86.25 168 HIS A O 1
ATOM 1325 N N . PHE A 1 169 ? 14.385 6.210 -14.168 1.00 88.25 169 PHE A N 1
ATOM 1326 C CA . PHE A 1 169 ? 15.345 5.337 -14.812 1.00 88.25 169 PHE A CA 1
ATOM 1327 C C . PHE A 1 169 ? 16.723 5.522 -14.186 1.00 88.25 169 PHE A C 1
ATOM 1329 O O . PHE A 1 169 ? 17.273 6.623 -14.167 1.00 88.25 169 PHE A O 1
ATOM 1336 N N . VAL A 1 170 ? 17.290 4.422 -13.701 1.00 86.19 170 VAL A N 1
ATOM 1337 C CA . VAL A 1 170 ? 18.678 4.338 -13.247 1.00 86.19 170 VAL A CA 1
ATOM 1338 C C . VAL A 1 170 ? 19.458 3.581 -14.310 1.00 86.19 170 VAL A C 1
ATOM 1340 O O . VAL A 1 170 ? 19.285 2.373 -14.470 1.00 86.19 170 VAL A O 1
ATOM 1343 N N . VAL A 1 171 ? 20.312 4.284 -15.042 1.00 87.56 171 VAL A N 1
ATOM 1344 C CA . VAL A 1 171 ? 21.145 3.692 -16.088 1.00 87.56 171 VAL A CA 1
ATOM 1345 C C . VAL A 1 171 ? 22.508 3.345 -15.499 1.00 87.56 171 VAL A C 1
ATOM 1347 O O . VAL A 1 171 ? 23.252 4.226 -15.070 1.00 87.56 171 VAL A O 1
ATOM 1350 N N . ALA A 1 172 ? 22.831 2.056 -15.449 1.00 83.69 172 ALA A N 1
ATOM 1351 C CA . ALA A 1 172 ? 24.124 1.569 -14.987 1.00 83.69 172 ALA A CA 1
ATOM 1352 C C . ALA A 1 172 ? 25.106 1.501 -16.163 1.00 83.69 172 ALA A C 1
ATOM 1354 O O . ALA A 1 172 ? 24.906 0.732 -17.112 1.00 83.69 172 ALA A O 1
ATOM 1355 N N . THR A 1 173 ? 26.145 2.334 -16.115 1.00 84.25 173 THR A N 1
ATOM 1356 C CA . THR A 1 173 ? 27.190 2.402 -17.139 1.00 84.25 173 THR A CA 1
ATOM 1357 C C . THR A 1 173 ? 28.445 3.105 -16.630 1.00 84.25 173 THR A C 1
ATOM 1359 O O . THR A 1 173 ? 28.374 4.054 -15.853 1.00 84.25 173 THR A O 1
ATOM 1362 N N . ASP A 1 174 ? 29.592 2.656 -17.133 1.00 82.75 174 ASP A N 1
ATOM 1363 C CA . ASP A 1 174 ? 30.908 3.218 -16.812 1.00 82.75 174 ASP A CA 1
ATOM 1364 C C . ASP A 1 174 ? 31.389 4.164 -17.927 1.00 82.75 174 ASP A C 1
ATOM 1366 O O . ASP A 1 174 ? 32.413 4.825 -17.790 1.00 82.75 174 ASP A O 1
ATOM 1370 N N . LYS A 1 175 ? 30.665 4.206 -19.058 1.00 86.38 175 LYS A N 1
ATOM 1371 C CA . LYS A 1 175 ? 31.096 4.868 -20.301 1.00 86.38 175 LYS A CA 1
ATOM 1372 C C . LYS A 1 175 ? 30.440 6.221 -20.554 1.00 86.38 175 LYS A C 1
ATOM 1374 O O . LYS A 1 175 ? 31.020 7.036 -21.258 1.00 86.38 175 LYS A O 1
ATOM 1379 N N . TYR A 1 176 ? 29.235 6.436 -20.034 1.00 87.44 176 TYR A N 1
ATOM 1380 C CA . TYR A 1 176 ? 28.420 7.608 -20.355 1.00 87.44 176 TYR A CA 1
ATOM 1381 C C . TYR A 1 176 ? 28.041 8.360 -19.088 1.00 87.44 176 TYR A C 1
ATOM 1383 O O . TYR A 1 176 ? 27.731 7.743 -18.067 1.00 87.44 176 TYR A O 1
ATOM 1391 N N . CYS A 1 177 ? 28.017 9.688 -19.149 1.00 88.38 177 CYS A N 1
ATOM 1392 C CA . CYS A 1 177 ? 27.472 10.503 -18.073 1.00 88.38 177 CYS A CA 1
ATOM 1393 C C . CYS A 1 177 ? 25.985 10.819 -18.311 1.00 88.38 177 CYS A C 1
ATOM 1395 O O . CYS A 1 177 ? 25.419 10.565 -19.375 1.00 88.38 177 CYS A O 1
ATOM 1397 N N . LEU A 1 178 ? 25.325 11.401 -17.303 1.00 88.06 178 LEU A N 1
ATOM 1398 C CA . LEU A 1 178 ? 23.906 11.764 -17.392 1.00 88.06 178 LEU A CA 1
ATOM 1399 C C . LEU A 1 178 ? 23.615 12.735 -18.546 1.00 88.06 178 LEU A C 1
ATOM 1401 O O . LEU A 1 178 ? 22.572 12.614 -19.183 1.00 88.06 178 LEU A O 1
ATOM 1405 N N . LYS A 1 179 ? 24.524 13.680 -18.820 1.00 89.62 179 LYS A N 1
ATOM 1406 C CA . LYS A 1 179 ? 24.340 14.664 -19.896 1.00 89.62 179 LYS A CA 1
ATOM 1407 C C . LYS A 1 179 ? 24.353 13.997 -21.269 1.00 89.62 179 LYS A C 1
ATOM 1409 O O . LYS A 1 179 ? 23.507 14.336 -22.089 1.00 89.62 179 LYS A O 1
ATOM 1414 N N . ASP A 1 180 ? 25.240 13.024 -21.473 1.00 90.31 180 ASP A N 1
ATOM 1415 C CA . ASP A 1 180 ? 25.339 12.273 -22.730 1.00 90.31 180 ASP A CA 1
ATOM 1416 C C . ASP A 1 180 ? 24.039 11.506 -22.980 1.00 90.31 180 ASP A C 1
ATOM 1418 O O . ASP A 1 180 ? 23.411 11.657 -24.021 1.00 90.31 180 ASP A O 1
ATOM 1422 N N . ILE A 1 181 ? 23.557 10.770 -21.973 1.00 91.31 181 ILE A N 1
ATOM 1423 C CA . ILE A 1 181 ? 22.311 9.997 -22.080 1.00 91.31 181 ILE A CA 1
ATOM 1424 C C . ILE A 1 181 ? 21.106 10.912 -22.324 1.00 91.31 181 ILE A C 1
ATOM 1426 O O . ILE A 1 181 ? 20.238 10.579 -23.124 1.00 91.31 181 ILE A O 1
ATOM 1430 N N . GLN A 1 182 ? 21.033 12.068 -21.659 1.00 92.00 182 GLN A N 1
ATOM 1431 C CA . GLN A 1 182 ? 19.949 13.031 -21.875 1.00 92.00 182 GLN A CA 1
ATOM 1432 C C . GLN A 1 182 ? 19.972 13.637 -23.281 1.00 92.00 182 GLN A C 1
ATOM 1434 O O . GLN A 1 182 ? 18.910 13.833 -23.874 1.00 92.00 182 GLN A O 1
ATOM 1439 N N . PHE A 1 183 ? 21.160 13.949 -23.801 1.00 90.50 183 PHE A N 1
ATOM 1440 C CA . PHE A 1 183 ? 21.328 14.476 -25.151 1.00 90.50 183 PHE A CA 1
ATOM 1441 C C . PHE A 1 183 ? 20.937 13.435 -26.202 1.00 90.50 183 PHE A C 1
ATOM 1443 O O . PHE A 1 183 ? 20.115 13.725 -27.069 1.00 90.50 183 PHE A O 1
ATOM 1450 N N . GLU A 1 184 ? 21.443 12.210 -26.074 1.00 92.44 184 GLU A N 1
ATOM 1451 C CA . GLU A 1 184 ? 21.154 11.121 -27.008 1.00 92.44 184 GLU A CA 1
ATOM 1452 C C . GLU A 1 184 ? 19.685 10.682 -26.949 1.00 92.44 184 GLU A C 1
ATOM 1454 O O . GLU A 1 184 ? 19.071 10.419 -27.982 1.00 92.44 184 GLU A O 1
ATOM 1459 N N . LEU A 1 185 ? 19.064 10.673 -25.762 1.00 91.75 185 LEU A N 1
ATOM 1460 C CA . LEU A 1 185 ? 17.628 10.407 -25.635 1.00 91.75 185 LEU A CA 1
ATOM 1461 C C . LEU A 1 185 ? 16.800 11.462 -26.368 1.00 91.75 185 LEU A C 1
ATOM 1463 O O . LEU A 1 185 ? 15.846 11.128 -27.069 1.00 91.75 185 LEU A O 1
ATOM 1467 N N . LEU A 1 186 ? 17.167 12.736 -26.218 1.00 90.62 186 LEU A N 1
ATOM 1468 C CA . LEU A 1 186 ? 16.512 13.826 -26.928 1.00 90.62 186 LEU A CA 1
ATOM 1469 C C . LEU A 1 186 ? 16.683 13.675 -28.442 1.00 90.62 186 LEU A C 1
ATOM 1471 O O . LEU A 1 186 ? 15.695 13.796 -29.159 1.00 90.62 186 LEU A O 1
ATOM 1475 N N . ALA A 1 187 ? 17.896 13.393 -28.920 1.00 89.94 187 ALA A N 1
ATOM 1476 C CA . ALA A 1 187 ? 18.165 13.171 -30.339 1.00 89.94 187 ALA A CA 1
ATOM 1477 C C . ALA A 1 187 ? 17.338 11.998 -30.891 1.00 89.94 187 ALA A C 1
ATOM 1479 O O . ALA A 1 187 ? 16.680 12.142 -31.921 1.00 89.94 187 ALA A O 1
ATOM 1480 N N . THR A 1 188 ? 17.282 10.887 -30.152 1.00 89.81 188 THR A N 1
ATOM 1481 C CA . THR A 1 188 ? 16.492 9.700 -30.513 1.00 89.81 188 THR A CA 1
ATOM 1482 C C . THR A 1 188 ? 14.997 10.030 -30.585 1.00 89.81 188 THR A C 1
ATOM 1484 O O . THR A 1 188 ? 14.346 9.729 -31.578 1.00 89.81 188 THR A O 1
ATOM 1487 N N . MET A 1 189 ? 14.436 10.716 -29.583 1.00 87.56 189 MET A N 1
ATOM 1488 C CA . MET A 1 189 ? 13.014 11.092 -29.600 1.00 87.56 189 MET A CA 1
ATOM 1489 C C . MET A 1 189 ? 12.673 12.127 -30.676 1.00 87.56 189 MET A C 1
ATOM 1491 O O . MET A 1 189 ? 11.584 12.078 -31.244 1.00 87.56 189 MET A O 1
ATOM 1495 N N . MET A 1 190 ? 13.582 13.059 -30.968 1.00 85.75 190 MET A N 1
ATOM 1496 C CA . MET A 1 190 ? 13.421 14.023 -32.062 1.00 85.75 190 MET A CA 1
ATOM 1497 C C . MET A 1 190 ? 13.393 13.323 -33.423 1.00 85.75 190 MET A C 1
ATOM 1499 O O . MET A 1 190 ? 12.645 13.749 -34.301 1.00 85.75 190 MET A O 1
ATOM 1503 N N . ALA A 1 191 ? 14.165 12.245 -33.586 1.00 83.50 191 ALA A N 1
ATOM 1504 C CA . ALA A 1 191 ? 14.154 11.423 -34.791 1.00 83.50 191 ALA A CA 1
ATOM 1505 C C . ALA A 1 191 ? 12.852 10.617 -34.963 1.00 83.50 191 ALA A C 1
ATOM 1507 O O . ALA A 1 191 ? 12.514 10.285 -36.090 1.00 83.50 191 ALA A O 1
ATOM 1508 N N . ASP A 1 192 ? 12.094 10.358 -33.896 1.00 72.69 192 ASP A N 1
ATOM 1509 C CA . ASP A 1 192 ? 10.791 9.676 -33.978 1.00 72.69 192 ASP A CA 1
ATOM 1510 C C . ASP A 1 192 ? 9.595 10.653 -34.022 1.00 72.69 192 ASP A C 1
ATOM 1512 O O . ASP A 1 192 ? 8.493 10.283 -34.429 1.00 72.69 192 ASP A O 1
ATOM 1516 N N . GLN A 1 193 ? 9.780 11.913 -33.604 1.00 68.69 193 GLN A N 1
ATOM 1517 C CA . GLN A 1 193 ? 8.729 12.939 -33.508 1.00 68.69 193 GLN A CA 1
ATOM 1518 C C . GLN A 1 193 ? 9.036 14.186 -34.355 1.00 68.69 193 GLN A C 1
ATOM 1520 O O . GLN A 1 193 ? 9.001 15.311 -33.850 1.00 68.69 193 GLN A O 1
ATOM 1525 N N . TRP A 1 194 ? 9.286 13.998 -35.658 1.00 57.69 194 TRP A N 1
ATOM 1526 C CA . TRP A 1 194 ? 9.730 15.032 -36.617 1.00 57.69 194 TRP A CA 1
ATOM 1527 C C . TRP A 1 194 ? 8.910 16.336 -36.663 1.00 57.69 194 TRP A C 1
ATOM 1529 O O . TRP A 1 194 ? 9.380 17.332 -37.205 1.00 57.69 194 TRP A O 1
ATOM 1539 N N . THR A 1 195 ? 7.698 16.366 -36.104 1.00 67.19 195 THR A N 1
ATOM 1540 C CA . THR A 1 195 ? 6.795 17.528 -36.134 1.00 67.19 195 THR A CA 1
ATOM 1541 C C . THR A 1 195 ? 6.784 18.361 -34.849 1.00 67.19 195 THR A C 1
ATOM 1543 O O . THR A 1 195 ? 6.140 19.412 -34.815 1.00 67.19 195 THR A O 1
ATOM 1546 N N . GLN A 1 196 ? 7.473 17.938 -33.782 1.00 77.06 196 GLN A N 1
ATOM 1547 C CA . GLN A 1 196 ? 7.484 18.652 -32.501 1.00 77.06 196 GLN A CA 1
ATOM 1548 C C . GLN A 1 196 ? 8.753 19.488 -32.298 1.00 77.06 196 GLN A C 1
ATOM 1550 O O . GLN A 1 196 ? 9.849 19.121 -32.709 1.00 77.06 196 GLN A O 1
ATOM 1555 N N . SER A 1 197 ? 8.617 20.622 -31.603 1.00 85.62 197 SER A N 1
ATOM 1556 C CA . SER A 1 197 ? 9.773 21.438 -31.218 1.00 85.62 197 SER A CA 1
ATOM 1557 C C . SER A 1 197 ? 10.660 20.716 -30.194 1.00 85.62 197 SER A C 1
ATOM 1559 O O . SER A 1 197 ? 10.165 19.968 -29.347 1.00 85.62 197 SER A O 1
ATOM 1561 N N . VAL A 1 198 ? 11.957 21.038 -30.173 1.00 86.19 198 VAL A N 1
ATOM 1562 C CA . VAL A 1 198 ? 12.908 20.526 -29.165 1.00 86.19 198 VAL A CA 1
ATOM 1563 C C . VAL A 1 198 ? 12.426 20.793 -27.733 1.00 86.19 198 VAL A C 1
ATOM 1565 O O . VAL A 1 198 ? 12.588 19.954 -26.849 1.00 86.19 198 VAL A O 1
ATOM 1568 N N . ALA A 1 199 ? 11.802 21.950 -27.487 1.00 86.88 199 ALA A N 1
ATOM 1569 C CA . ALA A 1 199 ? 11.248 22.287 -26.177 1.00 86.88 199 ALA A CA 1
ATOM 1570 C C . ALA A 1 199 ? 10.070 21.373 -25.792 1.00 86.88 199 ALA A C 1
ATOM 1572 O O . ALA A 1 199 ? 9.961 20.968 -24.633 1.00 86.88 199 ALA A O 1
ATOM 1573 N N . SER A 1 200 ? 9.222 21.009 -26.759 1.00 86.88 200 SER A N 1
ATOM 1574 C CA . SER A 1 200 ? 8.097 20.087 -26.562 1.00 86.88 200 SER A CA 1
ATOM 1575 C C . SER A 1 200 ? 8.573 18.672 -26.233 1.00 86.88 200 SER A C 1
ATOM 1577 O O . SER A 1 200 ? 8.060 18.059 -25.295 1.00 86.88 200 SER A O 1
ATOM 1579 N N . VAL A 1 201 ? 9.598 18.180 -26.936 1.00 87.06 201 VAL A N 1
ATOM 1580 C CA . VAL A 1 201 ? 10.180 16.853 -26.674 1.00 87.06 201 VAL A CA 1
ATOM 1581 C C . VAL A 1 201 ? 10.888 16.827 -25.319 1.00 87.06 201 VAL A C 1
ATOM 1583 O O . VAL A 1 201 ? 10.654 15.918 -24.524 1.00 87.06 201 VAL A O 1
ATOM 1586 N N . LYS A 1 202 ? 11.668 17.863 -24.977 1.00 87.69 202 LYS A N 1
ATOM 1587 C CA . LYS A 1 202 ? 12.279 17.993 -23.639 1.00 87.69 202 LYS A CA 1
ATOM 1588 C C . LYS A 1 202 ? 11.235 17.984 -22.522 1.00 87.69 202 LYS A C 1
ATOM 1590 O O . LYS A 1 202 ? 11.430 17.303 -21.515 1.00 87.69 202 LYS A O 1
ATOM 1595 N N . ARG A 1 203 ? 10.129 18.718 -22.695 1.00 88.62 203 ARG A N 1
ATOM 1596 C CA . ARG A 1 203 ? 9.016 18.722 -21.733 1.00 88.62 203 ARG A CA 1
ATOM 1597 C C . ARG A 1 203 ? 8.398 17.331 -21.614 1.00 88.62 203 ARG A C 1
ATOM 1599 O O . ARG A 1 203 ? 8.262 16.838 -20.504 1.00 88.62 203 ARG A O 1
ATOM 1606 N N . THR A 1 204 ? 8.130 16.668 -22.736 1.00 88.44 204 THR A N 1
ATOM 1607 C CA . THR A 1 204 ? 7.636 15.285 -22.764 1.00 88.44 204 THR A CA 1
ATOM 1608 C C . THR A 1 204 ? 8.551 14.333 -21.990 1.00 88.44 204 THR A C 1
ATOM 1610 O O . THR A 1 204 ? 8.083 13.616 -21.109 1.00 88.44 204 THR A O 1
ATOM 1613 N N . ILE A 1 205 ? 9.857 14.345 -22.264 1.00 88.12 205 ILE A N 1
ATOM 1614 C CA . ILE A 1 205 ? 10.828 13.511 -21.544 1.00 88.12 205 ILE A CA 1
ATOM 1615 C C . ILE A 1 205 ? 10.750 13.795 -20.043 1.00 88.12 205 ILE A C 1
ATOM 1617 O O . ILE A 1 205 ? 10.665 12.860 -19.249 1.00 88.12 205 ILE A O 1
ATOM 1621 N N . SER A 1 206 ? 10.732 15.070 -19.649 1.00 87.00 206 SER A N 1
ATOM 1622 C CA . SER A 1 206 ? 10.672 15.466 -18.240 1.00 87.00 206 SER A CA 1
ATOM 1623 C C . SER A 1 206 ? 9.369 15.052 -17.548 1.00 87.00 206 SER A C 1
ATOM 1625 O O . SER A 1 206 ? 9.406 14.697 -16.368 1.00 87.00 206 SER A O 1
ATOM 1627 N N . ASP A 1 207 ? 8.236 15.097 -18.250 1.00 85.44 207 ASP A N 1
ATOM 1628 C CA . ASP A 1 207 ? 6.916 14.776 -17.695 1.00 85.44 207 ASP A CA 1
ATOM 1629 C C . ASP A 1 207 ? 6.787 13.279 -17.370 1.00 85.44 207 ASP A C 1
ATOM 1631 O O . ASP A 1 207 ? 6.149 12.909 -16.383 1.00 85.44 207 ASP A O 1
ATOM 1635 N N . TYR A 1 208 ? 7.416 12.410 -18.170 1.00 86.69 208 TYR A N 1
ATOM 1636 C CA . TYR A 1 208 ? 7.282 10.953 -18.041 1.00 86.69 208 TYR A CA 1
ATOM 1637 C C . TYR A 1 208 ? 8.523 10.251 -17.492 1.00 86.69 208 TYR A C 1
ATOM 1639 O O . TYR A 1 208 ? 8.424 9.097 -17.067 1.00 86.69 208 TYR A O 1
ATOM 1647 N N . THR A 1 209 ? 9.678 10.918 -17.447 1.00 87.50 209 THR A N 1
ATOM 1648 C CA . THR A 1 209 ? 10.928 10.306 -16.985 1.00 87.50 209 THR A CA 1
ATOM 1649 C C . THR A 1 209 ? 11.724 11.184 -16.034 1.00 87.50 209 THR A C 1
ATOM 1651 O O . THR A 1 209 ? 11.679 12.418 -16.045 1.00 87.50 209 THR A O 1
ATOM 1654 N N . GLU A 1 210 ? 12.497 10.513 -15.197 1.00 87.44 210 GLU A N 1
ATOM 1655 C CA . GLU A 1 210 ? 13.626 11.078 -14.482 1.00 87.44 210 GLU A CA 1
ATOM 1656 C C . GLU A 1 210 ? 14.815 10.142 -14.679 1.00 87.44 210 GLU A C 1
ATOM 1658 O O . GLU A 1 210 ? 14.658 8.931 -14.569 1.00 87.44 210 GLU A O 1
ATOM 1663 N N . LEU A 1 211 ? 15.986 10.688 -15.000 1.00 87.75 211 LEU A N 1
ATOM 1664 C CA . LEU A 1 211 ? 17.172 9.899 -15.317 1.00 87.75 211 LEU A CA 1
ATOM 1665 C C . LEU A 1 211 ? 18.239 10.097 -14.249 1.00 87.75 211 LEU A C 1
ATOM 1667 O O . LEU A 1 211 ? 18.562 11.225 -13.870 1.00 87.75 211 LEU A O 1
ATOM 1671 N N . SER A 1 212 ? 18.833 8.996 -13.817 1.00 85.94 212 SER A N 1
ATOM 1672 C CA . SER A 1 212 ? 20.072 8.982 -13.057 1.00 85.94 212 SER A CA 1
ATOM 1673 C C . SER A 1 212 ? 21.038 7.967 -13.652 1.00 85.94 212 SER A C 1
ATOM 1675 O O . SER A 1 212 ? 20.636 6.999 -14.294 1.00 85.94 212 SER A O 1
ATOM 1677 N N . VAL A 1 213 ? 22.330 8.218 -13.461 1.00 84.00 213 VAL A N 1
ATOM 1678 C CA . VAL A 1 213 ? 23.399 7.339 -13.935 1.00 84.00 213 VAL A CA 1
ATOM 1679 C C . VAL A 1 213 ? 24.202 6.869 -12.740 1.00 84.00 213 VAL A C 1
ATOM 1681 O O . VAL A 1 213 ? 24.535 7.674 -11.866 1.00 84.00 213 VAL A O 1
ATOM 1684 N N . ILE A 1 214 ? 24.500 5.576 -12.708 1.00 79.88 214 ILE A N 1
ATOM 1685 C CA . ILE A 1 214 ? 25.416 4.986 -11.736 1.00 79.88 214 ILE A CA 1
ATOM 1686 C C . ILE A 1 214 ? 26.557 4.289 -12.453 1.00 79.88 214 ILE A C 1
ATOM 1688 O O . ILE A 1 214 ? 26.361 3.688 -13.509 1.00 79.88 214 ILE A O 1
ATOM 1692 N N . ASN A 1 215 ? 27.734 4.348 -11.835 1.00 71.69 215 ASN A N 1
ATOM 1693 C CA . ASN A 1 215 ? 28.862 3.541 -12.259 1.00 71.69 215 ASN A CA 1
ATOM 1694 C C . ASN A 1 215 ? 28.495 2.072 -12.010 1.00 71.69 215 ASN A C 1
ATOM 1696 O O . ASN A 1 215 ? 28.084 1.708 -10.903 1.00 71.69 215 ASN A O 1
ATOM 1700 N N . GLY A 1 216 ? 28.593 1.247 -13.045 1.00 59.66 216 GLY A N 1
ATOM 1701 C CA . GLY A 1 216 ? 28.236 -0.161 -13.024 1.00 59.66 216 GLY A CA 1
ATOM 1702 C C . GLY A 1 216 ? 28.981 -0.922 -11.939 1.00 59.66 216 GLY A C 1
ATOM 1703 O O . GLY A 1 216 ? 28.400 -1.847 -11.396 1.00 59.66 216 GLY A O 1
ATOM 1704 N N . SER A 1 217 ? 30.190 -0.487 -11.571 1.00 53.84 217 SER A N 1
ATOM 1705 C CA . SER A 1 217 ? 31.056 -1.077 -10.538 1.00 53.84 217 SER A CA 1
ATOM 1706 C C . SER A 1 217 ? 30.819 -0.590 -9.096 1.00 53.84 217 SER A C 1
ATOM 1708 O O . SER A 1 217 ? 31.414 -1.143 -8.170 1.00 53.84 217 SER A O 1
ATOM 1710 N N . SER A 1 218 ? 29.962 0.417 -8.851 1.00 50.06 218 SER A N 1
ATOM 1711 C CA . SER A 1 218 ? 29.711 0.928 -7.490 1.00 50.06 218 SER A CA 1
ATOM 1712 C C . SER A 1 218 ? 28.222 1.196 -7.210 1.00 50.06 218 SER A C 1
ATOM 1714 O O . SER A 1 218 ? 27.624 2.211 -7.571 1.00 50.06 218 SER A O 1
ATOM 1716 N N . ALA A 1 219 ? 27.587 0.261 -6.499 1.00 49.59 219 ALA A N 1
ATOM 1717 C CA . ALA A 1 219 ? 26.256 0.467 -5.937 1.00 49.59 219 ALA A CA 1
ATOM 1718 C C . ALA A 1 219 ? 26.382 1.278 -4.635 1.00 49.59 219 ALA A C 1
ATOM 1720 O O . ALA A 1 219 ? 26.523 0.720 -3.548 1.00 49.59 219 ALA A O 1
ATOM 1721 N N . SER A 1 220 ? 26.395 2.610 -4.736 1.00 46.72 220 SER A N 1
ATOM 1722 C CA . SER A 1 220 ? 26.542 3.465 -3.552 1.00 46.72 220 SER A CA 1
ATOM 1723 C C . SER A 1 220 ? 25.250 3.545 -2.704 1.00 46.72 220 SER A C 1
ATOM 1725 O O . SER A 1 220 ? 24.143 3.570 -3.253 1.00 46.72 220 SER A O 1
ATOM 1727 N N . PRO A 1 221 ? 25.356 3.689 -1.366 1.00 41.84 221 PRO A N 1
ATOM 1728 C CA . PRO A 1 221 ? 24.229 3.958 -0.458 1.00 41.84 221 PRO A CA 1
ATOM 1729 C C . PRO A 1 221 ? 23.391 5.203 -0.817 1.00 41.84 221 PRO A C 1
ATOM 1731 O O . PRO A 1 221 ? 22.222 5.298 -0.441 1.00 41.84 221 PRO A O 1
ATOM 1734 N N . GLY A 1 222 ? 23.955 6.143 -1.587 1.00 41.69 222 GLY A N 1
ATOM 1735 C CA . GLY A 1 222 ? 23.262 7.337 -2.082 1.00 41.69 222 GLY A CA 1
ATOM 1736 C C . GLY A 1 222 ? 22.150 7.043 -3.097 1.00 41.69 222 GLY A C 1
ATOM 1737 O O . GLY A 1 222 ? 21.207 7.830 -3.200 1.00 41.69 222 GLY A O 1
ATOM 1738 N N . LEU A 1 223 ? 22.204 5.891 -3.786 1.00 53.38 223 LEU A N 1
ATOM 1739 C CA . LEU A 1 223 ? 21.106 5.411 -4.627 1.00 53.38 223 LEU A CA 1
ATOM 1740 C C . LEU A 1 223 ? 19.855 5.234 -3.763 1.00 53.38 223 LEU A C 1
ATOM 1742 O O . LEU A 1 223 ? 18.837 5.853 -4.047 1.00 53.38 223 LEU A O 1
ATOM 1746 N N . VAL A 1 224 ? 19.977 4.497 -2.650 1.00 50.25 224 VAL A N 1
ATOM 1747 C CA . VAL A 1 224 ? 18.881 4.150 -1.730 1.00 50.25 224 VAL A CA 1
ATOM 1748 C C . VAL A 1 224 ? 18.181 5.391 -1.180 1.00 50.25 224 VAL A C 1
ATOM 1750 O O . VAL A 1 224 ? 16.957 5.388 -1.108 1.00 50.25 224 VAL A O 1
ATOM 1753 N N . VAL A 1 225 ? 18.923 6.461 -0.864 1.00 45.47 225 VAL A N 1
ATOM 1754 C CA . VAL A 1 225 ? 18.374 7.747 -0.386 1.00 45.47 225 VAL A CA 1
ATOM 1755 C C . VAL A 1 225 ? 17.571 8.469 -1.479 1.00 45.47 225 VAL A C 1
ATOM 1757 O O . VAL A 1 225 ? 16.463 8.933 -1.207 1.00 45.47 225 VAL A O 1
ATOM 1760 N N . LYS A 1 226 ? 18.053 8.493 -2.732 1.00 53.09 226 LYS A N 1
ATOM 1761 C CA . LYS A 1 226 ? 17.281 9.020 -3.878 1.00 53.09 226 LYS A CA 1
ATOM 1762 C C . LYS A 1 226 ? 16.025 8.185 -4.175 1.00 53.09 226 LYS A C 1
ATOM 1764 O O . LYS A 1 226 ? 15.001 8.763 -4.538 1.00 53.09 226 LYS A O 1
ATOM 1769 N N . LEU A 1 227 ? 16.040 6.869 -3.914 1.00 54.56 227 LEU A N 1
ATOM 1770 C CA . LEU A 1 227 ? 14.850 6.005 -4.054 1.00 54.56 227 LEU A CA 1
ATOM 1771 C C . LEU A 1 227 ? 13.691 6.414 -3.116 1.00 54.56 227 LEU A C 1
ATOM 1773 O O . LEU A 1 227 ? 12.537 6.109 -3.413 1.00 54.56 227 LEU A O 1
ATOM 1777 N N . PHE A 1 228 ? 13.943 7.115 -1.998 1.00 55.66 228 PHE A N 1
ATOM 1778 C CA . PHE A 1 228 ? 12.869 7.551 -1.088 1.00 55.66 228 PHE A CA 1
ATOM 1779 C C . PHE A 1 228 ? 12.024 8.702 -1.648 1.00 55.66 228 PHE A C 1
ATOM 1781 O O . PHE A 1 228 ? 10.825 8.743 -1.377 1.00 55.66 228 PHE A O 1
ATOM 1788 N N . GLY A 1 229 ? 12.611 9.626 -2.418 1.00 58.28 229 GLY A N 1
ATOM 1789 C CA . GLY A 1 229 ? 11.887 10.789 -2.952 1.00 58.28 229 GLY A CA 1
ATOM 1790 C C . GLY A 1 229 ? 10.819 10.406 -3.980 1.00 58.28 229 GLY A C 1
ATOM 1791 O O . GLY A 1 229 ? 9.722 10.959 -3.983 1.00 58.28 229 GLY A O 1
ATOM 1792 N N . LEU A 1 230 ? 11.111 9.392 -4.794 1.00 59.38 230 LEU A N 1
ATOM 1793 C CA . LEU A 1 230 ? 10.265 8.923 -5.898 1.00 59.38 230 LEU A CA 1
ATOM 1794 C C . LEU A 1 230 ? 9.022 8.172 -5.417 1.00 59.38 230 LEU A C 1
ATOM 1796 O O . LEU A 1 230 ? 7.932 8.324 -5.972 1.00 59.38 230 LEU A O 1
ATOM 1800 N N . ARG A 1 231 ? 9.164 7.439 -4.309 1.00 64.31 231 ARG A N 1
ATOM 1801 C CA . ARG A 1 231 ? 8.052 6.786 -3.611 1.00 64.31 231 ARG A CA 1
ATOM 1802 C C . ARG A 1 231 ? 6.960 7.783 -3.222 1.00 64.31 231 ARG A C 1
ATOM 1804 O O . ARG A 1 231 ? 5.778 7.454 -3.298 1.00 64.31 231 ARG A O 1
ATOM 1811 N N . ASN A 1 232 ? 7.334 9.001 -2.826 1.00 66.31 232 ASN A N 1
ATOM 1812 C CA . ASN A 1 232 ? 6.367 10.000 -2.375 1.00 66.31 232 ASN A CA 1
ATOM 1813 C C . ASN A 1 232 ? 5.413 10.428 -3.500 1.00 66.31 232 ASN A C 1
ATOM 1815 O O . ASN A 1 232 ? 4.247 10.696 -3.224 1.00 66.31 232 ASN A O 1
ATOM 1819 N N . HIS A 1 233 ? 5.870 10.443 -4.759 1.00 68.50 233 HIS A N 1
ATOM 1820 C CA . HIS A 1 233 ? 5.025 10.809 -5.897 1.00 68.50 233 HIS A CA 1
ATOM 1821 C C . HIS A 1 233 ? 3.967 9.736 -6.183 1.00 68.50 233 HIS A C 1
ATOM 1823 O O . HIS A 1 233 ? 2.775 10.032 -6.212 1.00 68.50 233 HIS A O 1
ATOM 1829 N N . ARG A 1 234 ? 4.376 8.465 -6.275 1.00 75.25 234 ARG A N 1
ATOM 1830 C CA . ARG A 1 234 ? 3.440 7.341 -6.460 1.00 75.25 234 ARG A CA 1
ATOM 1831 C C . ARG A 1 234 ? 2.493 7.180 -5.274 1.00 75.25 234 ARG A C 1
ATOM 1833 O O . ARG A 1 234 ? 1.326 6.852 -5.457 1.00 75.25 234 ARG A O 1
ATOM 1840 N N . GLN A 1 235 ? 2.968 7.446 -4.057 1.00 76.00 235 GLN A N 1
ATOM 1841 C CA . GLN A 1 235 ? 2.118 7.465 -2.870 1.00 76.00 235 GLN A CA 1
ATOM 1842 C C . GLN A 1 235 ? 1.065 8.582 -2.932 1.00 76.00 235 GLN A C 1
ATOM 1844 O O . GLN A 1 235 ? -0.076 8.328 -2.552 1.00 76.00 235 GLN A O 1
ATOM 1849 N N . ALA A 1 236 ? 1.416 9.777 -3.417 1.00 71.94 236 ALA A N 1
ATOM 1850 C CA . ALA A 1 236 ? 0.469 10.882 -3.581 1.00 71.94 236 ALA A CA 1
ATOM 1851 C C . ALA A 1 236 ? -0.642 10.558 -4.596 1.00 71.94 236 ALA A C 1
ATOM 1853 O O . ALA A 1 236 ? -1.789 10.938 -4.381 1.00 71.94 236 ALA A O 1
ATOM 1854 N N . GLU A 1 237 ? -0.323 9.789 -5.639 1.00 73.00 237 GLU A N 1
ATOM 1855 C CA . GLU A 1 237 ? -1.297 9.301 -6.629 1.00 73.00 237 GLU A CA 1
ATOM 1856 C C . GLU A 1 237 ? -2.104 8.076 -6.152 1.00 73.00 237 GLU A C 1
ATOM 1858 O O . GLU A 1 237 ? -2.984 7.583 -6.859 1.00 73.00 237 GLU A O 1
ATOM 1863 N N . GLY A 1 238 ? -1.824 7.561 -4.949 1.00 78.19 238 GLY A N 1
ATOM 1864 C CA . GLY A 1 238 ? -2.463 6.351 -4.438 1.00 78.19 238 GLY A CA 1
ATOM 1865 C C . GLY A 1 238 ? -2.049 5.099 -5.212 1.00 78.19 238 GLY A C 1
ATOM 1866 O O . GLY A 1 238 ? -2.855 4.210 -5.416 1.00 78.19 238 GLY A O 1
ATOM 1867 N N . LEU A 1 239 ? -0.797 4.993 -5.657 1.00 82.88 239 LEU A N 1
ATOM 1868 C CA . LEU A 1 239 ? -0.279 3.852 -6.438 1.00 82.88 239 LEU A CA 1
ATOM 1869 C C . LEU A 1 239 ? 0.717 2.994 -5.655 1.00 82.88 239 LEU A C 1
ATOM 1871 O O . LEU A 1 239 ? 1.566 2.302 -6.221 1.00 82.88 239 LEU A O 1
ATOM 1875 N N . HIS A 1 240 ? 0.635 3.086 -4.331 1.00 82.75 240 HIS A N 1
ATOM 1876 C CA . HIS A 1 240 ? 1.441 2.309 -3.406 1.00 82.75 240 HIS A CA 1
ATOM 1877 C C . HIS A 1 240 ? 0.572 1.175 -2.853 1.00 82.75 240 HIS A C 1
ATOM 1879 O O . HIS A 1 240 ? -0.207 1.374 -1.911 1.00 82.75 240 HIS A O 1
ATOM 1885 N N . PHE A 1 241 ? 0.669 0.026 -3.514 1.00 87.00 241 PHE A N 1
ATOM 1886 C CA . PHE A 1 241 ? -0.146 -1.167 -3.290 1.00 87.00 241 PHE A CA 1
ATOM 1887 C C . PHE A 1 241 ? 0.416 -2.028 -2.164 1.00 87.00 241 PHE A C 1
ATOM 1889 O O . PHE A 1 241 ? 1.623 -2.022 -1.915 1.00 87.00 241 PHE A O 1
ATOM 1896 N N . THR A 1 242 ? -0.454 -2.764 -1.477 1.00 88.50 242 THR A N 1
ATOM 1897 C CA . THR A 1 242 ? -0.010 -3.847 -0.591 1.00 88.50 242 THR A CA 1
ATOM 1898 C C . THR A 1 242 ? 0.538 -5.021 -1.415 1.00 88.50 242 THR A C 1
ATOM 1900 O O . THR A 1 242 ? 0.379 -5.064 -2.640 1.00 88.50 242 THR A O 1
ATOM 1903 N N . GLY A 1 243 ? 1.196 -5.990 -0.777 1.00 87.94 243 GLY A N 1
ATOM 1904 C CA . GLY A 1 243 ? 1.545 -7.259 -1.424 1.00 87.94 243 GLY A CA 1
ATOM 1905 C C . GLY A 1 243 ? 0.304 -7.972 -1.968 1.00 87.94 243 GLY A C 1
ATOM 1906 O O . GLY A 1 243 ? 0.293 -8.379 -3.133 1.00 87.94 243 GLY A O 1
ATOM 1907 N N . SER A 1 244 ? -0.764 -8.019 -1.165 1.00 87.31 244 SER A N 1
ATOM 1908 C CA . SER A 1 244 ? -2.075 -8.570 -1.534 1.00 87.31 244 SER A CA 1
ATOM 1909 C C . SER A 1 244 ? -2.648 -7.900 -2.794 1.00 87.31 244 SER A C 1
ATOM 1911 O O . SER A 1 244 ? -2.972 -8.581 -3.772 1.00 87.31 244 SER A O 1
ATOM 1913 N N . ASP A 1 245 ? -2.690 -6.564 -2.820 1.00 88.44 245 ASP A N 1
ATOM 1914 C CA . ASP A 1 245 ? -3.192 -5.788 -3.964 1.00 88.44 245 ASP A CA 1
ATOM 1915 C C . ASP A 1 245 ? -2.318 -5.988 -5.204 1.00 88.44 245 ASP A C 1
ATOM 1917 O O . ASP A 1 245 ? -2.826 -6.201 -6.305 1.00 88.44 245 ASP A O 1
ATOM 1921 N N . THR A 1 246 ? -0.992 -5.963 -5.028 1.00 91.25 246 THR A N 1
ATOM 1922 C CA . THR A 1 246 ? -0.028 -6.161 -6.119 1.00 91.25 246 THR A CA 1
ATOM 1923 C C . THR A 1 246 ? -0.244 -7.517 -6.777 1.00 91.25 246 THR A C 1
ATOM 1925 O O . THR A 1 246 ? -0.245 -7.600 -8.000 1.00 91.25 246 THR A O 1
ATOM 1928 N N . LYS A 1 247 ? -0.484 -8.579 -5.999 1.00 91.38 247 LYS A N 1
ATOM 1929 C CA . LYS A 1 247 ? -0.770 -9.919 -6.529 1.00 91.38 247 LYS A CA 1
ATOM 1930 C C . LYS A 1 247 ? -2.022 -9.923 -7.401 1.00 91.38 247 LYS A C 1
ATOM 1932 O O . LYS A 1 247 ? -1.972 -10.436 -8.516 1.00 91.38 247 LYS A O 1
ATOM 1937 N N . ILE A 1 248 ? -3.126 -9.361 -6.915 1.00 89.75 248 ILE A N 1
ATOM 1938 C CA . ILE A 1 248 ? -4.403 -9.347 -7.645 1.00 89.75 248 ILE A CA 1
ATOM 1939 C C . ILE A 1 248 ? -4.279 -8.510 -8.923 1.00 89.75 248 ILE A C 1
ATOM 1941 O O . ILE A 1 248 ? -4.595 -8.984 -10.016 1.00 89.75 248 ILE A O 1
ATOM 1945 N N . LEU A 1 249 ? -3.764 -7.288 -8.798 1.00 92.81 249 LEU A N 1
ATOM 1946 C CA . LEU A 1 249 ? -3.669 -6.336 -9.902 1.00 92.81 249 LEU A CA 1
ATOM 1947 C C . LEU A 1 249 ? -2.642 -6.759 -10.954 1.00 92.81 249 LEU A C 1
ATOM 1949 O O . LEU A 1 249 ? -2.894 -6.572 -12.141 1.00 92.81 249 LEU A O 1
ATOM 1953 N N . LEU A 1 250 ? -1.514 -7.357 -10.559 1.00 94.69 250 LEU A N 1
ATOM 1954 C CA . LEU A 1 250 ? -0.509 -7.850 -11.504 1.00 94.69 250 LEU A CA 1
ATOM 1955 C C . LEU A 1 250 ? -1.074 -8.978 -12.369 1.00 94.69 250 LEU A C 1
ATOM 1957 O O . LEU A 1 250 ? -0.879 -8.972 -13.581 1.00 94.69 250 LEU A O 1
ATOM 1961 N N . ARG A 1 251 ? -1.816 -9.915 -11.767 1.00 93.94 251 ARG A N 1
ATOM 1962 C CA . ARG A 1 251 ? -2.487 -10.995 -12.510 1.00 93.94 251 ARG A CA 1
ATOM 1963 C C . ARG A 1 251 ? -3.513 -10.439 -13.493 1.00 93.94 251 ARG A C 1
ATOM 1965 O O . ARG A 1 251 ? -3.522 -10.831 -14.657 1.00 93.94 251 ARG A O 1
ATOM 1972 N N . ALA A 1 252 ? -4.330 -9.486 -13.043 1.00 93.31 252 ALA A N 1
ATOM 1973 C CA . ALA A 1 252 ? -5.298 -8.809 -13.899 1.00 93.31 252 ALA A CA 1
ATOM 1974 C C . ALA A 1 252 ? -4.618 -8.055 -15.057 1.00 93.31 252 ALA A C 1
ATOM 1976 O O . ALA A 1 252 ? -5.092 -8.124 -16.187 1.00 93.31 252 ALA A O 1
ATOM 1977 N N . ALA A 1 253 ? -3.481 -7.400 -14.807 1.00 94.19 253 ALA A N 1
ATOM 1978 C CA . ALA A 1 253 ? -2.720 -6.691 -15.831 1.00 94.19 253 ALA A CA 1
ATOM 1979 C C . ALA A 1 253 ? -2.102 -7.642 -16.872 1.00 94.19 253 ALA A C 1
ATOM 1981 O O . ALA A 1 253 ? -2.149 -7.346 -18.064 1.00 94.19 253 ALA A O 1
ATOM 1982 N N . ILE A 1 254 ? -1.570 -8.799 -16.454 1.00 95.31 254 ILE A N 1
ATOM 1983 C CA . ILE A 1 254 ? -1.048 -9.836 -17.367 1.00 95.31 254 ILE A CA 1
ATOM 1984 C C . ILE A 1 254 ? -2.174 -10.380 -18.258 1.00 95.31 254 ILE A C 1
ATOM 1986 O O . ILE A 1 254 ? -2.032 -10.429 -19.483 1.00 95.31 254 ILE A O 1
ATOM 1990 N N . ALA A 1 255 ? -3.307 -10.747 -17.657 1.00 93.75 255 ALA A N 1
ATOM 1991 C CA . ALA A 1 255 ? -4.464 -11.256 -18.389 1.00 93.75 255 ALA A CA 1
ATOM 1992 C C . ALA A 1 255 ? -5.036 -10.206 -19.361 1.00 93.75 255 ALA A C 1
ATOM 1994 O O . ALA A 1 255 ? -5.301 -10.511 -20.522 1.00 93.75 255 ALA A O 1
ATOM 1995 N N . HIS A 1 256 ? -5.165 -8.948 -18.925 1.00 94.38 256 HIS A N 1
ATOM 1996 C CA . HIS A 1 256 ? -5.624 -7.852 -19.784 1.00 94.38 256 HIS A CA 1
ATOM 1997 C C . HIS A 1 256 ? -4.675 -7.616 -20.954 1.00 94.38 256 HIS A C 1
ATOM 1999 O O . HIS A 1 256 ? -5.125 -7.551 -22.093 1.00 94.38 256 HIS A O 1
ATOM 2005 N N . TYR A 1 257 ? -3.368 -7.515 -20.693 1.00 93.81 257 TYR A N 1
ATOM 2006 C CA . TYR A 1 257 ? -2.379 -7.260 -21.740 1.00 93.81 257 TYR A CA 1
ATOM 2007 C C . TYR A 1 257 ? -2.411 -8.342 -22.822 1.00 93.81 257 TYR A C 1
ATOM 2009 O O . TYR A 1 257 ? -2.354 -8.036 -24.008 1.00 93.81 257 TYR A O 1
ATOM 2017 N N . THR A 1 258 ? -2.527 -9.609 -22.433 1.00 93.19 258 THR A N 1
ATOM 2018 C CA . THR A 1 258 ? -2.562 -10.710 -23.405 1.00 93.19 258 THR A CA 1
ATOM 2019 C C . THR A 1 258 ? -3.864 -10.769 -24.195 1.00 93.19 258 THR A C 1
ATOM 2021 O O . THR A 1 258 ? -3.822 -11.038 -25.393 1.00 93.19 258 THR A O 1
ATOM 2024 N N . ALA A 1 259 ? -5.003 -10.448 -23.579 1.00 93.44 259 ALA A N 1
ATOM 2025 C CA . ALA A 1 259 ? -6.286 -10.379 -24.274 1.00 93.44 259 ALA A CA 1
ATOM 2026 C C . ALA A 1 259 ? -6.407 -9.145 -25.185 1.00 93.44 259 ALA A C 1
ATOM 2028 O O . ALA A 1 259 ? -7.023 -9.221 -26.249 1.00 93.44 259 ALA A O 1
ATOM 2029 N N . LYS A 1 260 ? -5.855 -8.003 -24.762 1.00 92.38 260 LYS A N 1
ATOM 2030 C CA . LYS A 1 260 ? -6.060 -6.690 -25.385 1.00 92.38 260 LYS A CA 1
ATOM 2031 C C . LYS A 1 260 ? -4.800 -5.810 -25.297 1.00 92.38 260 LYS A C 1
ATOM 2033 O O . LYS A 1 260 ? -4.815 -4.775 -24.630 1.00 92.38 260 LYS A O 1
ATOM 2038 N N . PRO A 1 261 ? -3.704 -6.154 -25.994 1.00 86.00 261 PRO A N 1
ATOM 2039 C CA . PRO A 1 261 ? -2.406 -5.481 -25.822 1.00 86.00 261 PRO A CA 1
ATOM 2040 C C . PRO A 1 261 ? -2.371 -4.024 -26.297 1.00 86.00 261 PRO A C 1
ATOM 2042 O O . PRO A 1 261 ? -1.420 -3.307 -25.996 1.00 86.00 261 PRO A O 1
ATOM 2045 N N . MET A 1 262 ? -3.368 -3.598 -27.077 1.00 85.19 262 MET A N 1
ATOM 2046 C CA . MET A 1 262 ? -3.485 -2.227 -27.583 1.00 85.19 262 MET A CA 1
ATOM 2047 C C . MET A 1 262 ? -4.397 -1.355 -26.703 1.00 85.19 262 MET A C 1
ATOM 2049 O O . MET A 1 262 ? -4.411 -0.138 -26.871 1.00 85.19 262 MET A O 1
ATOM 2053 N N . GLU A 1 263 ? -5.145 -1.949 -25.764 1.00 88.44 263 GLU A N 1
ATOM 2054 C CA . GLU A 1 263 ? -5.988 -1.215 -24.816 1.00 88.44 263 GLU A CA 1
ATOM 2055 C C . GLU A 1 263 ? -5.231 -0.945 -23.513 1.00 88.44 263 GLU A C 1
ATOM 2057 O O . GLU A 1 263 ? -4.551 -1.815 -22.967 1.00 88.44 263 GLU A O 1
ATOM 2062 N N . THR A 1 264 ? -5.393 0.255 -22.958 1.00 87.19 264 THR A N 1
ATOM 2063 C CA . THR A 1 264 ? -4.777 0.607 -21.676 1.00 87.19 264 THR A CA 1
ATOM 2064 C C . THR A 1 264 ? -5.453 -0.129 -20.520 1.00 87.19 264 THR A C 1
ATOM 2066 O O . THR A 1 264 ? -6.676 -0.264 -20.464 1.00 87.19 264 THR A O 1
ATOM 2069 N N . PHE A 1 265 ? -4.652 -0.616 -19.571 1.00 89.44 265 PHE A N 1
ATOM 2070 C CA . PHE A 1 265 ? -5.175 -1.288 -18.386 1.00 89.44 265 PHE A CA 1
ATOM 2071 C C . PHE A 1 265 ? -5.724 -0.266 -17.383 1.00 89.44 265 PHE A C 1
ATOM 2073 O O . PHE A 1 265 ? -4.986 0.580 -16.872 1.00 89.44 265 PHE A O 1
ATOM 2080 N N . ASN A 1 266 ? -7.021 -0.350 -17.076 1.00 88.19 266 ASN A N 1
ATOM 2081 C CA . ASN A 1 266 ? -7.658 0.518 -16.088 1.00 88.19 266 ASN A CA 1
ATOM 2082 C C . ASN A 1 266 ? -7.454 -0.038 -14.672 1.00 88.19 266 ASN A C 1
ATOM 2084 O O . ASN A 1 266 ? -8.243 -0.840 -14.172 1.00 88.19 266 ASN A O 1
ATOM 2088 N N . LEU A 1 267 ? -6.387 0.429 -14.024 1.00 88.25 267 LEU A N 1
ATOM 2089 C CA . LEU A 1 267 ? -5.979 0.003 -12.685 1.00 88.25 267 LEU A CA 1
ATOM 2090 C C . LEU A 1 267 ? -7.051 0.261 -11.612 1.00 88.25 267 LEU A C 1
ATOM 2092 O O . LEU A 1 267 ? -7.220 -0.559 -10.713 1.00 88.25 267 LEU A O 1
ATOM 2096 N N . VAL A 1 268 ? -7.787 1.374 -11.720 1.00 88.81 268 VAL A N 1
ATOM 2097 C CA . VAL A 1 268 ? -8.837 1.754 -10.757 1.00 88.81 268 VAL A CA 1
ATOM 2098 C C . VAL A 1 268 ? -10.053 0.843 -10.885 1.00 88.81 268 VAL A C 1
ATOM 2100 O O . VAL A 1 268 ? -10.633 0.439 -9.883 1.00 88.81 268 VAL A O 1
ATOM 2103 N N . ALA A 1 269 ? -10.453 0.496 -12.108 1.00 87.69 269 ALA A N 1
ATOM 2104 C CA . ALA A 1 269 ? -11.542 -0.453 -12.315 1.00 87.69 269 ALA A CA 1
ATOM 2105 C C . ALA A 1 269 ? -11.135 -1.865 -11.859 1.00 87.69 269 ALA A C 1
ATOM 2107 O O . ALA A 1 269 ? -11.893 -2.539 -11.163 1.00 87.69 269 ALA A O 1
ATOM 2108 N N . ALA A 1 270 ? -9.909 -2.286 -12.184 1.00 88.81 270 ALA A N 1
ATOM 2109 C CA . ALA A 1 270 ? -9.394 -3.608 -11.838 1.00 88.81 270 ALA A CA 1
ATOM 2110 C C . ALA A 1 270 ? -9.229 -3.835 -10.326 1.00 88.81 270 ALA A C 1
ATOM 2112 O O . ALA A 1 270 ? -9.272 -4.978 -9.874 1.00 88.81 270 ALA A O 1
ATOM 2113 N N . SER A 1 271 ? -9.081 -2.776 -9.524 1.00 87.19 271 SER A N 1
ATOM 2114 C CA . SER A 1 271 ? -9.003 -2.888 -8.062 1.00 87.19 271 SER A CA 1
ATOM 2115 C C . SER A 1 271 ? -10.362 -3.095 -7.385 1.00 87.19 271 SER A C 1
ATOM 2117 O O . SER A 1 271 ? -10.434 -3.093 -6.157 1.00 87.19 271 SER A O 1
ATOM 2119 N N . ARG A 1 272 ? -11.453 -3.200 -8.154 1.00 86.19 272 ARG A N 1
ATOM 2120 C CA . ARG A 1 272 ? -12.830 -3.255 -7.641 1.00 86.19 272 ARG A CA 1
ATOM 2121 C C . ARG A 1 272 ? -13.604 -4.483 -8.145 1.00 86.19 272 ARG A C 1
ATOM 2123 O O . ARG A 1 272 ? -14.755 -4.335 -8.553 1.00 86.19 272 ARG A O 1
ATOM 2130 N N . PRO A 1 273 ? -13.032 -5.702 -8.120 1.00 78.00 273 PRO A N 1
ATOM 2131 C CA . PRO A 1 273 ? -13.683 -6.872 -8.711 1.00 78.00 273 PRO A CA 1
ATOM 2132 C C . PRO A 1 273 ? -15.022 -7.214 -8.041 1.00 78.00 273 PRO A C 1
ATOM 2134 O O . PRO A 1 273 ? -15.946 -7.658 -8.708 1.00 78.00 273 PRO A O 1
ATOM 2137 N N . SER A 1 274 ? -15.147 -6.972 -6.733 1.00 77.38 274 SER A N 1
ATOM 2138 C CA . SER A 1 274 ? -16.373 -7.202 -5.961 1.00 77.38 274 SER A CA 1
ATOM 2139 C C . SER A 1 274 ? -17.321 -5.999 -5.926 1.00 77.38 274 SER A C 1
ATOM 2141 O O . SER A 1 274 ? -18.375 -6.083 -5.304 1.00 77.38 274 SER A O 1
ATOM 2143 N N . TRP A 1 275 ? -16.939 -4.866 -6.526 1.00 81.50 275 TRP A N 1
ATOM 2144 C CA . TRP A 1 275 ? -17.729 -3.632 -6.505 1.00 81.50 275 TRP A CA 1
ATOM 2145 C C . TRP A 1 275 ? -17.567 -2.822 -7.810 1.00 81.50 275 TRP A C 1
ATOM 2147 O O . TRP A 1 275 ? -17.040 -1.697 -7.800 1.00 81.50 275 TRP A O 1
ATOM 2157 N N . PRO A 1 276 ? -17.963 -3.402 -8.961 1.00 85.69 276 PRO A N 1
ATOM 2158 C CA . PRO A 1 276 ? -17.865 -2.733 -10.252 1.00 85.69 276 PRO A CA 1
ATOM 2159 C C . PRO A 1 276 ? -18.789 -1.509 -10.331 1.00 85.69 276 PRO A C 1
ATOM 2161 O O . PRO A 1 276 ? -19.729 -1.346 -9.551 1.00 85.69 276 PRO A O 1
ATOM 2164 N N . VAL A 1 277 ? -18.512 -0.626 -11.291 1.00 87.44 277 VAL A N 1
ATOM 2165 C CA . VAL A 1 277 ? -19.431 0.470 -11.627 1.00 87.44 277 VAL A CA 1
ATOM 2166 C C . VAL A 1 277 ? -20.659 -0.134 -12.318 1.00 87.44 277 VAL A C 1
ATOM 2168 O O . VAL A 1 277 ? -20.469 -0.927 -13.240 1.00 87.44 277 VAL A O 1
ATOM 2171 N N . PRO A 1 278 ? -21.895 0.219 -11.915 1.00 86.06 278 PRO A N 1
ATOM 2172 C CA . PRO A 1 278 ? -23.098 -0.258 -12.593 1.00 86.06 278 PRO A CA 1
ATOM 2173 C C . PRO A 1 278 ? -23.093 0.117 -14.080 1.00 86.06 278 PRO A C 1
ATOM 2175 O O . PRO A 1 278 ? -22.826 1.269 -14.429 1.00 86.06 278 PRO A O 1
ATOM 2178 N N . GLU A 1 279 ? -23.409 -0.835 -14.959 1.00 85.75 279 GLU A N 1
ATOM 2179 C CA . GLU A 1 279 ? -23.385 -0.614 -16.413 1.00 85.75 279 GLU A CA 1
ATOM 2180 C C . GLU A 1 279 ? -24.380 0.481 -16.836 1.00 85.75 279 GLU A C 1
ATOM 2182 O O . GLU A 1 279 ? -24.040 1.373 -17.618 1.00 85.75 279 GLU A O 1
ATOM 2187 N N . GLU A 1 280 ? -25.560 0.491 -16.210 1.00 85.44 280 GLU A N 1
ATOM 2188 C CA . GLU A 1 280 ? -26.658 1.432 -16.465 1.00 85.44 280 GLU A CA 1
ATOM 2189 C C . GLU A 1 280 ? -26.568 2.733 -15.649 1.00 85.44 280 GLU A C 1
ATOM 2191 O O . GLU A 1 280 ? -27.511 3.522 -15.613 1.00 85.44 280 GLU A O 1
ATOM 2196 N N . LEU A 1 281 ? -25.420 3.031 -15.025 1.00 86.12 281 LEU A N 1
ATOM 2197 C CA . LEU A 1 281 ? -25.247 4.240 -14.206 1.00 86.12 281 LEU A CA 1
ATOM 2198 C C . LEU A 1 281 ? -25.654 5.529 -14.944 1.00 86.12 281 LEU A C 1
ATOM 2200 O O . LEU A 1 281 ? -26.262 6.419 -14.353 1.00 86.12 281 LEU A O 1
ATOM 2204 N N . GLY A 1 282 ? -25.326 5.636 -16.235 1.00 83.56 282 GLY A N 1
ATOM 2205 C CA . GLY A 1 282 ? -25.700 6.796 -17.050 1.00 83.56 282 GLY A CA 1
ATOM 2206 C C . GLY A 1 282 ? -27.215 6.940 -17.233 1.00 83.56 282 GLY A C 1
ATOM 2207 O O . GLY A 1 282 ? -27.714 8.062 -17.239 1.00 83.56 282 GLY A O 1
ATOM 2208 N N . HIS A 1 283 ? -27.936 5.819 -17.327 1.00 84.06 283 HIS A N 1
ATOM 2209 C CA . HIS A 1 283 ? -29.390 5.791 -17.459 1.00 84.06 283 HIS A CA 1
ATOM 2210 C C . HIS A 1 283 ? -30.071 6.261 -16.168 1.00 84.06 283 HIS A C 1
ATOM 2212 O O . HIS A 1 283 ? -30.852 7.206 -16.215 1.00 84.06 283 HIS A O 1
ATOM 2218 N N . HIS A 1 284 ? -29.681 5.718 -15.011 1.00 85.12 284 HIS A N 1
ATOM 2219 C CA . HIS A 1 284 ? -30.254 6.116 -13.716 1.00 85.12 284 HIS A CA 1
ATOM 2220 C C . HIS A 1 284 ? -29.984 7.578 -13.352 1.00 85.12 284 HIS A C 1
ATOM 2222 O O . HIS A 1 284 ? -30.839 8.249 -12.776 1.00 85.12 284 HIS A O 1
ATOM 2228 N N . ILE A 1 285 ? -28.804 8.105 -13.703 1.00 83.69 285 ILE A N 1
ATOM 2229 C CA . ILE A 1 285 ? -28.524 9.541 -13.554 1.00 83.69 285 ILE A CA 1
ATOM 2230 C C . ILE A 1 285 ? -29.486 10.359 -14.425 1.00 83.69 285 ILE A C 1
ATOM 2232 O O . ILE A 1 285 ? -29.937 11.423 -14.004 1.00 83.69 285 ILE A O 1
ATOM 2236 N N . GLY A 1 286 ? -29.816 9.858 -15.614 1.00 79.56 286 GLY A N 1
ATOM 2237 C CA . GLY A 1 286 ? -30.785 10.478 -16.504 1.00 79.56 286 GLY A CA 1
ATOM 2238 C C . GLY A 1 286 ? -32.206 10.479 -15.964 1.00 79.56 286 GLY A C 1
ATOM 2239 O O . GLY A 1 286 ? -32.836 11.532 -15.958 1.00 79.56 286 GLY A O 1
ATOM 2240 N N . GLU A 1 287 ? -32.685 9.343 -15.460 1.00 84.00 287 GLU A N 1
ATOM 2241 C CA . GLU A 1 287 ? -33.998 9.241 -14.810 1.00 84.00 287 GLU A CA 1
ATOM 2242 C C . GLU A 1 287 ? -34.102 10.183 -13.608 1.00 84.00 287 GLU A C 1
ATOM 2244 O O . GLU A 1 287 ? -35.083 10.911 -13.470 1.00 84.00 287 GLU A O 1
ATOM 2249 N N . PHE A 1 288 ? -33.055 10.234 -12.778 1.00 84.38 288 PHE A N 1
ATOM 2250 C CA . PHE A 1 288 ? -32.986 11.150 -11.643 1.00 84.38 288 PHE A CA 1
ATOM 2251 C C . PHE A 1 288 ? -33.091 12.613 -12.086 1.00 84.38 288 PHE A C 1
ATOM 2253 O O . PHE A 1 288 ? -33.911 13.356 -11.556 1.00 84.38 288 PHE A O 1
ATOM 2260 N N . LEU A 1 289 ? -32.297 13.026 -13.079 1.00 79.56 289 LEU A N 1
ATOM 2261 C CA . LEU A 1 289 ? -32.324 14.401 -13.581 1.00 79.56 289 LEU A CA 1
ATOM 2262 C C . LEU A 1 289 ? -33.657 14.755 -14.253 1.00 79.56 289 LEU A C 1
ATOM 2264 O O . LEU A 1 289 ? -34.095 15.894 -14.130 1.00 79.56 289 LEU A O 1
ATOM 2268 N N . ALA A 1 290 ? -34.307 13.803 -14.929 1.00 80.12 290 ALA A N 1
ATOM 2269 C CA . ALA A 1 290 ? -35.626 13.995 -15.533 1.00 80.12 290 ALA A CA 1
ATOM 2270 C C . ALA A 1 290 ? -36.749 14.112 -14.486 1.00 80.12 290 ALA A C 1
ATOM 2272 O O . ALA A 1 290 ? -37.737 14.803 -14.722 1.00 80.12 290 ALA A O 1
ATOM 2273 N N . ALA A 1 291 ? -36.595 13.457 -13.333 1.00 80.25 291 ALA A N 1
ATOM 2274 C CA . ALA A 1 291 ? -37.535 13.528 -12.217 1.00 80.25 291 ALA A CA 1
ATOM 2275 C C . ALA A 1 291 ? -37.360 14.788 -11.346 1.00 80.25 291 ALA A C 1
ATOM 2277 O O . ALA A 1 291 ? -38.229 15.095 -10.527 1.00 80.25 291 ALA A O 1
ATOM 2278 N N . CYS A 1 292 ? -36.248 15.517 -11.486 1.00 77.12 292 CYS A N 1
ATOM 2279 C CA . CYS A 1 292 ? -36.003 16.748 -10.741 1.00 77.12 292 CYS A CA 1
ATOM 2280 C C . CYS A 1 292 ? -36.702 17.967 -11.383 1.00 77.12 292 CYS A C 1
ATOM 2282 O O . CYS A 1 292 ? -36.656 18.133 -12.603 1.00 77.12 292 CYS A O 1
ATOM 2284 N N . PRO A 1 293 ? -37.322 18.857 -10.584 1.00 66.75 293 PRO A N 1
ATOM 2285 C CA . PRO A 1 293 ? -37.950 20.073 -11.095 1.00 66.75 293 PRO A CA 1
ATOM 2286 C C . PRO A 1 293 ? -36.908 21.073 -11.650 1.00 66.75 293 PRO A C 1
ATOM 2288 O O . PRO A 1 293 ? -35.786 21.127 -11.154 1.00 66.75 293 PRO A O 1
ATOM 2291 N N . PRO A 1 294 ? -37.262 21.902 -12.652 1.00 61.91 294 PRO A N 1
ATOM 2292 C CA . PRO A 1 294 ? -36.316 22.764 -13.377 1.00 61.91 294 PRO A CA 1
ATOM 2293 C C . PRO A 1 294 ? -35.747 23.994 -12.618 1.00 61.91 294 PRO A C 1
ATOM 2295 O O . PRO A 1 294 ? -34.992 24.758 -13.216 1.00 61.91 294 PRO A O 1
ATOM 2298 N N . GLU A 1 295 ? -36.034 24.199 -11.324 1.00 63.81 295 GLU A N 1
ATOM 2299 C CA . GLU A 1 295 ? -35.593 25.363 -10.515 1.00 63.81 295 GLU A CA 1
ATOM 2300 C C . GLU A 1 295 ? -35.278 24.988 -9.042 1.00 63.81 295 GLU A C 1
ATOM 2302 O O . GLU A 1 295 ? -35.749 23.963 -8.551 1.00 63.81 295 GLU A O 1
ATOM 2307 N N . PRO A 1 296 ? -34.606 25.850 -8.245 1.00 55.91 296 PRO A N 1
ATOM 2308 C CA . PRO A 1 296 ? -33.272 26.423 -8.421 1.00 55.91 296 PRO A CA 1
ATOM 2309 C C . PRO A 1 296 ? -32.181 25.560 -7.737 1.00 55.91 296 PRO A C 1
ATOM 2311 O O . PRO A 1 296 ? -31.081 26.044 -7.463 1.00 55.91 296 PRO A O 1
ATOM 2314 N N . VAL A 1 297 ? -32.484 24.308 -7.373 1.00 61.75 297 VAL A N 1
ATOM 2315 C CA . VAL A 1 297 ? -31.581 23.459 -6.580 1.00 61.75 297 VAL A CA 1
ATOM 2316 C C . VAL A 1 297 ? -30.512 22.834 -7.477 1.00 61.75 297 VAL A C 1
ATOM 2318 O O . VAL A 1 297 ? -30.813 22.176 -8.468 1.00 61.75 297 VAL A O 1
ATOM 2321 N N . ASP A 1 298 ? -29.236 23.013 -7.129 1.00 73.00 298 ASP A N 1
ATOM 2322 C CA . ASP A 1 298 ? -28.152 22.305 -7.811 1.00 73.00 298 ASP A CA 1
ATOM 2323 C C . ASP A 1 298 ? -28.203 20.812 -7.433 1.00 73.00 298 ASP A C 1
ATOM 2325 O O . ASP A 1 298 ? -27.895 20.434 -6.302 1.00 73.00 298 ASP A O 1
ATOM 2329 N N . HIS A 1 299 ? -28.6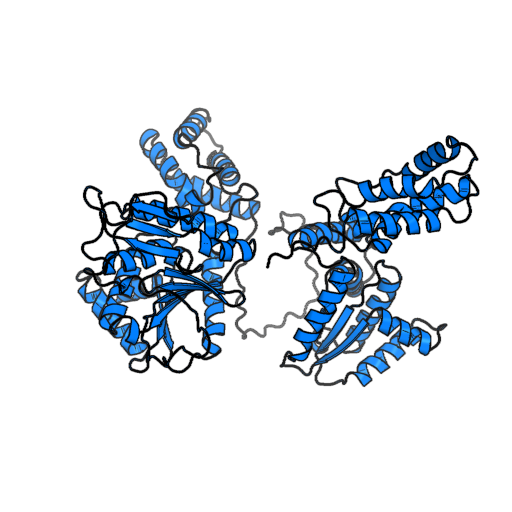18 19.962 -8.375 1.00 77.94 299 HIS A N 1
ATOM 2330 C CA . HIS A 1 299 ? -28.740 18.513 -8.183 1.00 77.94 299 HIS A CA 1
ATOM 2331 C C . HIS A 1 299 ? -27.416 17.755 -8.405 1.00 77.94 299 HIS A C 1
ATOM 2333 O O . HIS A 1 299 ? -27.301 16.578 -8.046 1.00 77.94 299 HIS A O 1
ATOM 2339 N N . TYR A 1 300 ? -26.383 18.403 -8.958 1.00 84.19 300 TYR A N 1
ATOM 2340 C CA . TYR A 1 300 ? -25.094 17.762 -9.241 1.00 84.19 300 TYR A CA 1
ATOM 2341 C C . TYR A 1 300 ? -24.338 17.286 -7.984 1.00 84.19 300 TYR A C 1
ATOM 2343 O O . TYR A 1 300 ? -23.735 16.211 -8.052 1.00 84.19 300 TYR A O 1
ATOM 2351 N N . PRO A 1 301 ? -24.385 17.981 -6.827 1.00 84.38 301 PRO A N 1
ATOM 2352 C CA . PRO A 1 301 ? -23.851 17.482 -5.560 1.00 84.38 301 PRO A CA 1
ATOM 2353 C C . PRO A 1 301 ? -24.474 16.166 -5.079 1.00 84.38 301 PRO A C 1
ATOM 2355 O O . PRO A 1 301 ? -23.774 15.361 -4.469 1.00 84.38 301 PRO A O 1
ATOM 2358 N N . ILE A 1 302 ? -25.754 15.912 -5.373 1.00 80.44 302 ILE A N 1
ATOM 2359 C CA . ILE A 1 302 ? -26.434 14.665 -4.982 1.00 80.44 302 ILE A CA 1
ATOM 2360 C C . ILE A 1 302 ? -25.862 13.495 -5.787 1.00 80.44 302 ILE A C 1
ATOM 2362 O O . ILE A 1 302 ? -25.429 12.495 -5.211 1.00 80.44 302 ILE A O 1
ATOM 2366 N N . ILE A 1 303 ? -25.763 13.664 -7.111 1.00 85.75 303 ILE A N 1
ATOM 2367 C CA . ILE A 1 303 ? -25.118 12.691 -8.005 1.00 85.75 303 ILE A CA 1
ATOM 2368 C C . ILE A 1 303 ? -23.674 12.459 -7.552 1.00 85.75 303 ILE A C 1
ATOM 2370 O O . ILE A 1 303 ? -23.251 11.322 -7.360 1.00 85.75 303 ILE A O 1
ATOM 2374 N N . ALA A 1 304 ? -22.921 13.535 -7.321 1.00 87.19 304 ALA A N 1
ATOM 2375 C CA . ALA A 1 304 ? -21.543 13.459 -6.861 1.00 87.19 304 ALA A CA 1
ATOM 2376 C C . ALA A 1 304 ? -21.402 12.697 -5.533 1.00 87.19 304 ALA A C 1
ATOM 2378 O O . ALA A 1 304 ? -20.515 11.855 -5.424 1.00 87.19 304 ALA A O 1
ATOM 2379 N N . SER A 1 305 ? -22.284 12.927 -4.558 1.00 82.19 305 SER A N 1
ATOM 2380 C CA . SER A 1 305 ? -22.293 12.208 -3.279 1.00 82.19 305 SER A CA 1
ATOM 2381 C C . SER A 1 305 ? -22.486 10.699 -3.467 1.00 82.19 305 SER A C 1
ATOM 2383 O O . SER A 1 305 ? -21.701 9.905 -2.942 1.00 82.19 305 SER A O 1
ATOM 2385 N N . ALA A 1 306 ? -23.455 10.294 -4.294 1.00 83.88 306 ALA A N 1
ATOM 2386 C CA . ALA A 1 306 ? -23.676 8.886 -4.624 1.00 83.88 306 ALA A CA 1
ATOM 2387 C C . ALA A 1 306 ? -22.446 8.253 -5.299 1.00 83.88 306 ALA A C 1
ATOM 2389 O O . ALA A 1 306 ? -22.023 7.152 -4.935 1.00 83.88 306 ALA A O 1
ATOM 2390 N N . LEU A 1 307 ? -21.810 8.977 -6.227 1.00 89.75 307 LEU A N 1
ATOM 2391 C CA . LEU A 1 307 ? -20.576 8.531 -6.875 1.00 89.75 307 LEU A CA 1
ATOM 2392 C C . LEU A 1 307 ? -19.405 8.416 -5.886 1.00 89.75 307 LEU A C 1
ATOM 2394 O O . LEU A 1 307 ? -18.596 7.498 -6.030 1.00 89.75 307 LEU A O 1
ATOM 2398 N N . VAL A 1 308 ? -19.294 9.300 -4.885 1.00 86.56 308 VAL A N 1
ATOM 2399 C CA . VAL A 1 308 ? -18.273 9.213 -3.820 1.00 86.56 308 VAL A CA 1
ATOM 2400 C C . VAL A 1 308 ? -18.494 7.971 -2.960 1.00 86.56 308 VAL A C 1
ATOM 2402 O O . VAL A 1 308 ? -17.541 7.227 -2.723 1.00 86.56 308 VAL A O 1
ATOM 2405 N N . MET A 1 309 ? -19.738 7.701 -2.553 1.00 80.88 309 MET A N 1
ATOM 2406 C CA . MET A 1 309 ? -20.078 6.498 -1.783 1.00 80.88 309 MET A CA 1
ATOM 2407 C C . MET A 1 309 ? -19.767 5.217 -2.557 1.00 80.88 309 MET A C 1
ATOM 2409 O O . MET A 1 309 ? -19.220 4.273 -1.989 1.00 80.88 309 MET A O 1
ATOM 2413 N N . ASN A 1 310 ? -20.042 5.195 -3.866 1.00 86.19 310 ASN A N 1
ATOM 2414 C CA . ASN A 1 310 ? -19.620 4.085 -4.711 1.00 86.19 310 ASN A CA 1
ATOM 2415 C C . ASN A 1 310 ? -18.086 4.011 -4.780 1.00 86.19 310 ASN A C 1
ATOM 2417 O O . ASN A 1 310 ? -17.509 2.956 -4.528 1.00 86.19 310 ASN A O 1
ATOM 2421 N N . ALA A 1 311 ? -17.408 5.122 -5.077 1.00 83.69 311 ALA A N 1
ATOM 2422 C CA . ALA A 1 311 ? -15.972 5.163 -5.345 1.00 83.69 311 ALA A CA 1
ATOM 2423 C C . ALA A 1 311 ? -15.109 4.739 -4.148 1.00 83.69 311 ALA A C 1
ATOM 2425 O O . ALA A 1 311 ? -14.083 4.094 -4.354 1.00 83.69 311 ALA A O 1
ATOM 2426 N N . PHE A 1 312 ? -15.510 5.047 -2.916 1.00 79.88 312 PHE A N 1
ATOM 2427 C CA . PHE A 1 312 ? -14.666 4.865 -1.730 1.00 79.88 312 PHE A CA 1
ATOM 2428 C C . PHE A 1 312 ? -15.298 3.945 -0.684 1.00 79.88 312 PHE A C 1
ATOM 2430 O O . PHE A 1 312 ? -15.307 4.243 0.510 1.00 79.88 312 PHE A O 1
ATOM 2437 N N . HIS A 1 313 ? -15.808 2.800 -1.139 1.00 74.81 313 HIS A N 1
ATOM 2438 C CA . HIS A 1 313 ? -16.319 1.761 -0.253 1.00 74.81 313 HIS A CA 1
ATOM 2439 C C . HIS A 1 313 ? -15.222 1.249 0.711 1.00 74.81 313 HIS A C 1
ATOM 2441 O O . HIS A 1 313 ? -14.078 1.040 0.283 1.00 74.81 313 HIS A O 1
ATOM 2447 N N . PRO A 1 314 ? -15.535 1.002 2.000 1.00 69.75 314 PRO A N 1
ATOM 2448 C CA . PRO A 1 314 ? -14.591 0.421 2.949 1.00 69.75 314 PRO A CA 1
ATOM 2449 C C . PRO A 1 314 ? -13.948 -0.868 2.421 1.00 69.75 314 PRO A C 1
ATOM 2451 O O . PRO A 1 314 ? -14.633 -1.741 1.891 1.00 69.75 314 PRO A O 1
ATOM 2454 N N . GLY A 1 315 ? -12.627 -0.981 2.574 1.00 68.69 315 GLY A N 1
ATOM 2455 C CA . GLY A 1 315 ? -11.850 -2.138 2.117 1.00 68.69 315 GLY A CA 1
ATOM 2456 C C . GLY A 1 315 ? -11.327 -2.045 0.681 1.00 68.69 315 GLY A C 1
ATOM 2457 O O . GLY A 1 315 ? -10.494 -2.864 0.308 1.00 68.69 315 GLY A O 1
ATOM 2458 N N . LEU A 1 316 ? -11.745 -1.048 -0.109 1.00 73.50 316 LEU A N 1
ATOM 2459 C CA . LEU A 1 316 ? -11.168 -0.802 -1.432 1.00 73.50 316 LEU A CA 1
ATOM 2460 C C . LEU A 1 316 ? -9.908 0.068 -1.352 1.00 73.50 316 LEU A C 1
ATOM 2462 O O . LEU A 1 316 ? -9.779 0.949 -0.496 1.00 73.50 316 LEU A O 1
ATOM 2466 N N . HIS A 1 317 ? -8.985 -0.159 -2.288 1.00 82.06 317 HIS A N 1
ATOM 2467 C CA . HIS A 1 317 ? -7.792 0.669 -2.432 1.00 82.06 317 HIS A CA 1
ATOM 2468 C C . HIS A 1 317 ? -8.163 2.083 -2.899 1.00 82.06 317 HIS A C 1
ATOM 2470 O O . HIS A 1 317 ? -8.955 2.263 -3.824 1.00 82.06 317 HIS A O 1
ATOM 2476 N N . SER A 1 318 ? -7.578 3.095 -2.254 1.00 80.62 318 SER A N 1
ATOM 2477 C CA . SER A 1 318 ? -7.879 4.502 -2.530 1.00 80.62 318 SER A CA 1
ATOM 2478 C C . SER A 1 318 ? -6.873 5.107 -3.509 1.00 80.62 318 SER A C 1
ATOM 2480 O O . SER A 1 318 ? -5.662 5.065 -3.277 1.00 80.62 318 SER A O 1
ATOM 2482 N N . PHE A 1 319 ? -7.395 5.698 -4.584 1.00 85.62 319 PHE A N 1
ATOM 2483 C CA . PHE A 1 319 ? -6.640 6.418 -5.611 1.00 85.62 319 PHE A CA 1
ATOM 2484 C C . PHE A 1 319 ? -6.903 7.925 -5.532 1.00 85.62 319 PHE A C 1
ATOM 2486 O O . PHE A 1 319 ? -7.860 8.375 -4.893 1.00 85.62 319 PHE A O 1
ATOM 2493 N N . ALA A 1 320 ? -6.075 8.717 -6.218 1.00 84.31 320 ALA A N 1
ATOM 2494 C CA . ALA A 1 320 ? -6.300 10.153 -6.357 1.00 84.31 320 ALA A CA 1
ATOM 2495 C C . ALA A 1 320 ? -7.709 10.463 -6.903 1.00 84.31 320 ALA A C 1
ATOM 2497 O O . ALA A 1 320 ? -8.168 9.854 -7.865 1.00 84.31 320 ALA A O 1
ATOM 2498 N N . LEU A 1 321 ? -8.386 11.454 -6.313 1.00 87.94 321 LEU A N 1
ATOM 2499 C CA . LEU A 1 321 ? -9.813 11.727 -6.553 1.00 87.94 321 LEU A CA 1
ATOM 2500 C C . LEU A 1 321 ? -10.149 11.957 -8.032 1.00 87.94 321 LEU A C 1
ATOM 2502 O O . LEU A 1 321 ? -11.109 11.392 -8.552 1.00 87.94 321 LEU A O 1
ATOM 2506 N N . ASN A 1 322 ? -9.325 12.757 -8.714 1.00 86.69 322 ASN A N 1
ATOM 2507 C CA . ASN A 1 322 ? -9.490 13.032 -10.141 1.00 86.69 322 ASN A CA 1
ATOM 2508 C C . ASN A 1 322 ? -9.305 11.764 -10.975 1.00 86.69 322 ASN A C 1
ATOM 2510 O O . ASN A 1 322 ? -10.110 11.494 -11.860 1.00 86.69 322 ASN A O 1
ATOM 2514 N N . LEU A 1 323 ? -8.284 10.962 -10.657 1.00 85.94 323 LEU A N 1
ATOM 2515 C CA . LEU A 1 323 ? -8.029 9.702 -11.343 1.00 85.94 323 LEU A CA 1
ATOM 2516 C C . LEU A 1 323 ? -9.204 8.736 -11.169 1.00 85.94 323 LEU A C 1
ATOM 2518 O O . LEU A 1 323 ? -9.638 8.136 -12.150 1.00 85.94 323 LEU A O 1
ATOM 2522 N N . THR A 1 324 ? -9.744 8.616 -9.955 1.00 89.88 324 THR A N 1
ATOM 2523 C CA . THR A 1 324 ? -10.905 7.767 -9.667 1.00 89.88 324 THR A CA 1
ATOM 2524 C C . THR A 1 324 ? -12.115 8.192 -10.487 1.00 89.88 324 THR A C 1
ATOM 2526 O O . THR A 1 324 ? -12.727 7.366 -11.161 1.00 89.88 324 THR A O 1
ATOM 2529 N N . PHE A 1 325 ? -12.430 9.489 -10.492 1.00 91.25 325 PHE A N 1
ATOM 2530 C CA . PHE A 1 325 ? -13.567 10.011 -11.243 1.00 91.25 325 PHE A CA 1
ATOM 2531 C C . PHE A 1 325 ? -13.409 9.809 -12.755 1.00 91.25 325 PHE A C 1
ATOM 2533 O O . PHE A 1 325 ? -14.336 9.357 -13.430 1.00 91.25 325 PHE A O 1
ATOM 2540 N N . GLU A 1 326 ? -12.226 10.124 -13.288 1.00 89.56 326 GLU A N 1
ATOM 2541 C CA . GLU A 1 326 ? -11.913 9.951 -14.706 1.00 89.56 326 GLU A CA 1
ATOM 2542 C C . GLU A 1 326 ? -11.995 8.492 -15.144 1.00 89.56 326 GLU A C 1
ATOM 2544 O O . GLU A 1 326 ? -12.542 8.204 -16.208 1.00 89.56 326 GLU A O 1
ATOM 2549 N N . SER A 1 327 ? -11.484 7.582 -14.316 1.00 88.88 327 SER A N 1
ATOM 2550 C CA . SER A 1 327 ? -11.391 6.161 -14.648 1.00 88.88 327 SER A CA 1
ATOM 2551 C C . SER A 1 327 ? -12.725 5.431 -14.533 1.00 88.88 327 SER A C 1
ATOM 2553 O O . SER A 1 327 ? -12.924 4.450 -15.248 1.00 88.88 327 SER A O 1
ATOM 2555 N N . LEU A 1 328 ? -13.615 5.876 -13.638 1.00 90.62 328 LEU A N 1
ATOM 2556 C CA . LEU A 1 328 ? -14.865 5.176 -13.332 1.00 90.62 328 LEU A CA 1
ATOM 2557 C C . LEU A 1 328 ? -16.108 5.824 -13.949 1.00 90.62 328 LEU A C 1
ATOM 2559 O O . LEU A 1 328 ? -17.003 5.099 -14.363 1.00 90.62 328 LEU A O 1
ATOM 2563 N N . TYR A 1 329 ? -16.199 7.157 -14.025 1.00 92.12 329 TYR A N 1
ATOM 2564 C CA . TYR A 1 329 ? -17.498 7.820 -14.242 1.00 92.12 329 TYR A CA 1
ATOM 2565 C C . TYR A 1 329 ? -17.581 8.704 -15.483 1.00 92.12 329 TYR A C 1
ATOM 2567 O O . TYR A 1 329 ? -18.676 8.910 -16.008 1.00 92.12 329 TYR A O 1
ATOM 2575 N N . VAL A 1 330 ? -16.455 9.204 -16.005 1.00 89.62 330 VAL A N 1
ATOM 2576 C CA . VAL A 1 330 ? -16.474 10.123 -17.160 1.00 89.62 330 VAL A CA 1
ATOM 2577 C C . VAL A 1 330 ? -17.155 9.502 -18.379 1.00 89.62 330 VAL A C 1
ATOM 2579 O O . VAL A 1 330 ? -17.967 10.173 -19.010 1.00 89.62 330 VAL A O 1
ATOM 2582 N N . LYS A 1 331 ? -16.890 8.224 -18.683 1.00 87.56 331 LYS A N 1
ATOM 2583 C CA . LYS A 1 331 ? -17.519 7.530 -19.820 1.00 87.56 331 LYS A CA 1
ATOM 2584 C C . LYS A 1 331 ? -19.045 7.453 -19.673 1.00 87.56 331 LYS A C 1
ATOM 2586 O O . LYS A 1 331 ? -19.756 7.752 -20.627 1.00 87.56 331 LYS A O 1
ATOM 2591 N N . HIS A 1 332 ? -19.539 7.116 -18.481 1.00 86.69 332 HIS A N 1
ATOM 2592 C CA . HIS A 1 332 ? -20.976 6.986 -18.210 1.00 86.69 332 HIS A CA 1
ATOM 2593 C C . HIS A 1 332 ? -21.692 8.345 -18.270 1.00 86.69 332 HIS A C 1
ATOM 2595 O O . HIS A 1 332 ? -22.756 8.461 -18.873 1.00 86.69 332 HIS A O 1
ATOM 2601 N N . LEU A 1 333 ? -21.072 9.402 -17.734 1.00 84.88 333 LEU A N 1
ATOM 2602 C CA . LEU A 1 333 ? -21.615 10.764 -17.793 1.00 84.88 333 LEU A CA 1
ATOM 2603 C C . LEU A 1 333 ? -21.567 11.361 -19.209 1.00 84.88 333 LEU A C 1
ATOM 2605 O O . LEU A 1 333 ? -22.445 12.138 -19.584 1.00 84.88 333 LEU A O 1
ATOM 2609 N N . ALA A 1 334 ? -20.550 11.018 -20.004 1.00 78.81 334 ALA A N 1
ATOM 2610 C CA . ALA A 1 334 ? -20.426 11.473 -21.387 1.00 78.81 334 ALA A CA 1
ATOM 2611 C C . ALA A 1 334 ? -21.471 10.825 -22.309 1.00 78.81 334 ALA A C 1
ATOM 2613 O O . ALA A 1 334 ? -22.019 11.517 -23.166 1.00 78.81 334 ALA A O 1
ATOM 2614 N N . ALA A 1 335 ? -21.778 9.538 -22.105 1.00 71.38 335 ALA A N 1
ATOM 2615 C CA . ALA A 1 335 ? -22.838 8.841 -22.835 1.00 71.38 335 ALA A CA 1
ATOM 2616 C C . ALA A 1 335 ? -24.205 9.511 -22.616 1.00 71.38 335 ALA A C 1
ATOM 2618 O O . ALA A 1 335 ? -24.921 9.792 -23.573 1.00 71.38 335 ALA A O 1
ATOM 2619 N N . PHE A 1 336 ? -24.512 9.886 -21.371 1.00 70.25 336 PHE A N 1
ATOM 2620 C CA . PHE A 1 336 ? -25.735 10.621 -21.049 1.00 70.25 336 PHE A CA 1
ATOM 2621 C C . PHE A 1 336 ? -25.755 12.047 -21.630 1.00 70.25 336 PHE A C 1
ATOM 2623 O O . PHE A 1 336 ? -26.772 12.499 -22.154 1.00 70.25 336 PHE A O 1
ATOM 2630 N N . LYS A 1 337 ? -24.621 12.765 -21.613 1.00 65.81 337 LYS A N 1
ATOM 2631 C CA . LYS A 1 337 ? -24.518 14.117 -22.197 1.00 65.81 337 LYS A CA 1
ATOM 2632 C C . LYS A 1 337 ? -24.932 14.150 -23.675 1.00 65.81 337 LYS A C 1
ATOM 2634 O O . LYS A 1 337 ? -25.531 15.134 -24.105 1.00 65.81 337 LYS A O 1
ATOM 2639 N N . GLN A 1 338 ? -24.614 13.100 -24.437 1.00 62.03 338 GLN A N 1
ATOM 2640 C CA . GLN A 1 338 ? -25.015 12.979 -25.844 1.00 62.03 338 GLN A CA 1
ATOM 2641 C C . GLN A 1 338 ? -26.529 12.775 -26.018 1.00 62.03 338 GLN A C 1
ATOM 2643 O O . GLN A 1 338 ? -27.060 13.163 -27.053 1.00 62.03 338 GLN A O 1
ATOM 2648 N N . GLN A 1 339 ? -27.221 12.230 -25.013 1.00 59.44 339 GLN A N 1
ATOM 2649 C CA . GLN A 1 339 ? -28.663 11.963 -25.047 1.00 59.44 339 GLN A CA 1
ATOM 2650 C C . GLN A 1 339 ? -29.519 13.127 -24.516 1.00 59.44 339 GLN A C 1
ATOM 2652 O O . GLN A 1 339 ? -30.598 13.364 -25.046 1.00 59.44 339 GLN A O 1
ATOM 2657 N N . ALA A 1 340 ? -29.053 13.871 -23.504 1.00 61.28 340 ALA A N 1
ATOM 2658 C CA . ALA A 1 340 ? -29.887 14.836 -22.766 1.00 61.28 340 ALA A CA 1
ATOM 2659 C C . ALA A 1 340 ? -29.511 16.324 -22.941 1.00 61.28 340 ALA A C 1
ATOM 2661 O O . ALA A 1 340 ? -30.165 17.200 -22.382 1.00 61.28 340 ALA A O 1
ATOM 2662 N N . GLY A 1 341 ? -28.443 16.654 -23.678 1.00 62.31 341 GLY A N 1
ATOM 2663 C CA . GLY A 1 341 ? -28.093 18.050 -23.994 1.00 62.31 341 GLY A CA 1
ATOM 2664 C C . GLY A 1 341 ? -27.580 18.912 -22.822 1.00 62.31 341 GLY A C 1
ATOM 2665 O O . GLY A 1 341 ? -27.308 20.099 -23.012 1.00 62.31 341 GLY A O 1
ATOM 2666 N N . CYS A 1 342 ? -27.380 18.350 -21.623 1.00 67.31 342 CYS A N 1
ATOM 2667 C CA . CYS A 1 342 ? -26.892 19.075 -20.443 1.00 67.31 342 CYS A CA 1
ATOM 2668 C C . CYS A 1 342 ? -25.418 19.515 -20.594 1.00 67.31 342 CYS A C 1
ATOM 2670 O O . CYS A 1 342 ? -24.474 18.750 -20.354 1.00 67.31 342 CYS A O 1
ATOM 2672 N N . LYS A 1 343 ? -25.186 20.777 -20.980 1.00 68.69 343 LYS A N 1
ATOM 2673 C CA . LYS A 1 343 ? -23.833 21.354 -21.084 1.00 68.69 343 LYS A CA 1
ATOM 2674 C C . LYS A 1 343 ? -23.174 21.456 -19.699 1.00 68.69 343 LYS A C 1
ATOM 2676 O O . LYS A 1 343 ? -23.771 21.940 -18.748 1.00 68.69 343 LYS A O 1
ATOM 2681 N N . GLY A 1 344 ? -21.918 21.012 -19.592 1.00 76.56 344 GLY A N 1
ATOM 2682 C CA . GLY A 1 344 ? -21.107 21.138 -18.370 1.00 76.56 344 GLY A CA 1
ATOM 2683 C C . GLY A 1 344 ? -21.386 20.116 -17.257 1.00 76.56 344 GLY A C 1
ATOM 2684 O O . GLY A 1 344 ? -20.706 20.173 -16.235 1.00 76.56 344 GLY A O 1
ATOM 2685 N N . LEU A 1 345 ? -22.312 19.162 -17.450 1.00 82.38 345 LEU A N 1
ATOM 2686 C CA . LEU A 1 345 ? -22.667 18.135 -16.453 1.00 82.38 345 LEU A CA 1
ATOM 2687 C C . LEU A 1 345 ? -21.436 17.441 -15.856 1.00 82.38 345 LEU A C 1
ATOM 2689 O O . LEU A 1 345 ? -21.242 17.437 -14.645 1.00 82.38 345 LEU A O 1
ATOM 2693 N N . THR A 1 346 ? -20.585 16.869 -16.711 1.00 86.81 346 THR A N 1
ATOM 2694 C CA . THR A 1 346 ? -19.427 16.081 -16.273 1.00 86.81 346 THR A CA 1
ATOM 2695 C C . THR A 1 346 ? -18.459 16.897 -15.421 1.00 86.81 346 THR A C 1
ATOM 2697 O O . THR A 1 346 ? -17.932 16.369 -14.448 1.00 86.81 346 THR A O 1
ATOM 2700 N N . ASP A 1 347 ? -18.228 18.168 -15.756 1.00 87.38 347 ASP A N 1
ATOM 2701 C CA . ASP A 1 347 ? -17.283 19.017 -15.026 1.00 87.38 347 ASP A CA 1
ATOM 2702 C C . ASP A 1 347 ? -17.880 19.525 -13.707 1.00 87.38 347 ASP A C 1
ATOM 2704 O O . ASP A 1 347 ? -17.180 19.540 -12.695 1.00 87.38 347 ASP A O 1
ATOM 2708 N N . ARG A 1 348 ? -19.184 19.843 -13.673 1.00 87.12 348 ARG A N 1
ATOM 2709 C CA . ARG A 1 348 ? -19.890 20.211 -12.430 1.00 87.12 348 ARG A CA 1
ATOM 2710 C C . ARG A 1 348 ? -19.946 19.043 -11.449 1.00 87.12 348 ARG A C 1
ATOM 2712 O O . ARG A 1 348 ? -19.571 19.204 -10.290 1.00 87.12 348 ARG A O 1
ATOM 2719 N N . VAL A 1 349 ? -20.321 17.853 -11.926 1.00 89.62 349 VAL A N 1
ATOM 2720 C CA . VAL A 1 349 ? -20.325 16.628 -11.112 1.00 89.62 349 VAL A CA 1
ATOM 2721 C C . VAL A 1 349 ? -18.903 16.270 -10.674 1.00 89.62 349 VAL A C 1
ATOM 2723 O O . VAL A 1 349 ? -18.720 15.890 -9.524 1.00 89.62 349 VAL A O 1
ATOM 2726 N N . ARG A 1 350 ? -17.880 16.447 -11.526 1.00 92.06 350 ARG A N 1
ATOM 2727 C CA . ARG A 1 350 ? -16.472 16.241 -11.136 1.00 92.06 350 ARG A CA 1
ATOM 2728 C C . ARG A 1 350 ? -16.052 17.182 -10.013 1.00 92.06 350 ARG A C 1
ATOM 2730 O O . ARG A 1 350 ? -15.455 16.718 -9.048 1.00 92.06 350 ARG A O 1
ATOM 2737 N N . SER A 1 351 ? -16.347 18.478 -10.133 1.00 89.88 351 SER A N 1
ATOM 2738 C CA . SER A 1 351 ? -15.998 19.463 -9.103 1.00 89.88 351 SER A CA 1
ATOM 2739 C C . SER A 1 351 ? -16.651 19.100 -7.772 1.00 89.88 351 SER A C 1
ATOM 2741 O O . SER A 1 351 ? -15.954 18.943 -6.773 1.00 89.88 351 SER A O 1
ATOM 2743 N N . ALA A 1 352 ? -17.963 18.845 -7.784 1.00 87.50 352 ALA A N 1
ATOM 2744 C CA . ALA A 1 352 ? -18.697 18.440 -6.591 1.00 87.50 352 ALA A CA 1
ATOM 2745 C C . ALA A 1 352 ? -18.190 17.103 -6.022 1.00 87.50 352 ALA A C 1
ATOM 2747 O O . ALA A 1 352 ? -18.043 16.974 -4.812 1.00 87.50 352 ALA A O 1
ATOM 2748 N N . PHE A 1 353 ? -17.858 16.125 -6.872 1.00 90.81 353 PHE A N 1
ATOM 2749 C CA . PHE A 1 353 ? -17.298 14.837 -6.452 1.00 90.81 353 PHE A CA 1
ATOM 2750 C C . PHE A 1 353 ? -15.973 15.025 -5.731 1.00 90.81 353 PHE A C 1
ATOM 2752 O O . PHE A 1 353 ? -15.783 14.483 -4.648 1.00 90.81 353 PHE A O 1
ATOM 2759 N N . VAL A 1 354 ? -15.058 15.797 -6.318 1.00 88.56 354 VAL A N 1
ATOM 2760 C CA . VAL A 1 354 ? -13.741 16.060 -5.737 1.00 88.56 354 VAL A CA 1
ATOM 2761 C C . VAL A 1 354 ? -13.886 16.791 -4.410 1.00 88.56 354 VAL A C 1
ATOM 2763 O O . VAL A 1 354 ? -13.196 16.442 -3.455 1.00 88.56 354 VAL A O 1
ATOM 2766 N N . ASP A 1 355 ? -14.776 17.775 -4.331 1.00 86.00 355 ASP A N 1
ATOM 2767 C CA . ASP A 1 355 ? -14.982 18.533 -3.104 1.00 86.00 355 ASP A CA 1
ATOM 2768 C C . ASP A 1 355 ? -15.596 17.660 -2.012 1.00 86.00 355 ASP A C 1
ATOM 2770 O O . ASP A 1 355 ? -14.982 17.527 -0.958 1.00 86.00 355 ASP A O 1
ATOM 2774 N N . ILE A 1 356 ? -16.696 16.952 -2.284 1.00 80.81 356 ILE A N 1
ATOM 2775 C CA . ILE A 1 356 ? -17.306 16.006 -1.334 1.00 80.81 356 ILE A CA 1
ATOM 2776 C C . ILE A 1 356 ? -16.279 14.955 -0.891 1.00 80.81 356 ILE A C 1
ATOM 2778 O O . ILE A 1 356 ? -16.066 14.765 0.304 1.00 80.81 356 ILE A O 1
ATOM 2782 N N . ALA A 1 357 ? -15.569 14.331 -1.833 1.00 79.25 357 ALA A N 1
ATOM 2783 C CA . ALA A 1 357 ? -14.585 13.294 -1.545 1.00 79.25 357 ALA A CA 1
ATOM 2784 C C . ALA A 1 357 ? -13.428 13.786 -0.657 1.00 79.25 357 ALA A C 1
ATOM 2786 O O . ALA A 1 357 ? -12.998 13.048 0.232 1.00 79.25 357 ALA A O 1
ATOM 2787 N N . LYS A 1 358 ? -12.943 15.027 -0.829 1.00 78.75 358 LYS A N 1
ATOM 2788 C CA . LYS A 1 358 ? -11.929 15.618 0.073 1.00 78.75 358 LYS A CA 1
ATOM 2789 C C . LYS A 1 358 ? -12.409 15.638 1.527 1.00 78.75 358 LYS A C 1
ATOM 2791 O O . LYS A 1 358 ? -11.602 15.390 2.423 1.00 78.75 358 LYS A O 1
ATOM 2796 N N . TYR A 1 359 ? -13.692 15.922 1.755 1.00 67.06 359 TYR A N 1
ATOM 2797 C CA . TYR A 1 359 ? -14.286 15.961 3.094 1.00 67.06 359 TYR A CA 1
ATOM 2798 C C . TYR A 1 359 ? -14.614 14.564 3.632 1.00 67.06 359 TYR A C 1
ATOM 2800 O O . TYR A 1 359 ? -14.456 14.327 4.825 1.00 67.06 359 TYR A O 1
ATOM 2808 N N . THR A 1 360 ? -15.024 13.627 2.772 1.00 62.62 360 THR A N 1
ATOM 2809 C CA . THR A 1 360 ? -15.420 12.266 3.179 1.00 62.62 360 THR A CA 1
ATOM 2810 C C . THR A 1 360 ? -14.227 11.333 3.430 1.00 62.62 360 THR A C 1
ATOM 2812 O O . THR A 1 360 ? -14.311 10.447 4.275 1.00 62.62 360 THR A O 1
ATOM 2815 N N . ILE A 1 361 ? -13.108 11.509 2.716 1.00 60.12 361 ILE A N 1
ATOM 2816 C CA . ILE A 1 361 ? -11.959 10.575 2.739 1.00 60.12 361 ILE A CA 1
ATOM 2817 C C . ILE A 1 361 ? -10.799 11.118 3.597 1.00 60.12 361 ILE A C 1
ATOM 2819 O O . ILE A 1 361 ? -9.955 10.353 4.070 1.00 60.12 361 ILE A O 1
ATOM 2823 N N . GLY A 1 362 ? -10.779 12.428 3.871 1.00 46.03 362 GLY A N 1
ATOM 2824 C CA . GLY A 1 362 ? -9.665 13.134 4.509 1.00 46.03 362 GLY A CA 1
ATOM 2825 C C . GLY A 1 362 ? -8.445 13.277 3.581 1.00 46.03 362 GLY A C 1
ATOM 2826 O O . GLY A 1 362 ? -8.319 12.559 2.587 1.00 46.03 362 GLY A O 1
ATOM 2827 N N . PRO A 1 363 ? -7.524 14.222 3.844 1.00 38.75 363 PRO A N 1
ATOM 2828 C CA . PRO A 1 363 ? -6.430 14.498 2.921 1.00 38.75 363 PRO A CA 1
ATOM 2829 C C . PRO A 1 363 ? -5.407 13.354 2.884 1.00 38.75 363 PRO A C 1
ATOM 2831 O O . PRO A 1 363 ? -4.882 12.930 3.915 1.00 38.75 363 PRO A O 1
ATOM 2834 N N . ALA A 1 364 ? -5.033 12.938 1.670 1.00 36.09 364 ALA A N 1
ATOM 2835 C CA . ALA A 1 364 ? -3.735 12.324 1.428 1.00 36.09 364 ALA A CA 1
ATOM 2836 C C . ALA A 1 364 ? -2.647 13.324 1.857 1.00 36.09 364 ALA A C 1
ATOM 2838 O O . ALA A 1 364 ? -2.630 14.476 1.421 1.00 36.09 364 ALA A O 1
ATOM 2839 N N . VAL A 1 365 ? -1.768 12.892 2.758 1.00 28.53 365 VAL A N 1
ATOM 2840 C CA . VAL A 1 365 ? -0.657 13.672 3.312 1.00 28.53 365 VAL A CA 1
ATOM 2841 C C . VAL A 1 365 ? 0.155 14.316 2.181 1.00 28.53 365 VAL A C 1
ATOM 2843 O O . VAL A 1 365 ? 0.890 13.630 1.474 1.00 28.53 365 VAL A O 1
ATOM 2846 N N . LYS A 1 366 ? 0.066 15.643 2.021 1.00 24.67 366 LYS A N 1
ATOM 2847 C CA . LYS A 1 366 ? 1.089 16.404 1.292 1.00 24.67 366 LYS A CA 1
ATOM 2848 C C . LYS A 1 366 ? 2.359 16.428 2.154 1.00 24.67 366 LYS A C 1
ATOM 2850 O O . LYS A 1 366 ? 2.267 16.817 3.320 1.00 24.67 366 LYS A O 1
ATOM 2855 N N . PRO A 1 367 ? 3.544 16.078 1.622 1.00 24.27 367 PRO A N 1
ATOM 2856 C CA . PRO A 1 367 ? 4.789 16.346 2.317 1.00 24.27 367 PRO A CA 1
ATOM 2857 C C . PRO A 1 367 ? 4.997 17.860 2.349 1.00 24.27 367 PRO A C 1
ATOM 2859 O O . PRO A 1 367 ? 5.163 18.503 1.313 1.00 24.27 367 PRO A O 1
ATOM 2862 N N . ARG A 1 368 ? 4.972 18.444 3.548 1.00 23.44 368 ARG A N 1
ATOM 2863 C CA . ARG A 1 368 ? 5.472 19.801 3.769 1.00 23.44 368 ARG A CA 1
ATOM 2864 C C . ARG A 1 368 ? 6.996 19.719 3.656 1.00 23.44 368 ARG A C 1
ATOM 2866 O O . ARG A 1 368 ? 7.663 19.282 4.588 1.00 23.44 368 ARG A O 1
ATOM 2873 N N . ILE A 1 369 ? 7.540 20.077 2.494 1.00 24.64 369 ILE A N 1
ATOM 2874 C CA . ILE A 1 369 ? 8.963 20.396 2.365 1.00 24.64 369 ILE A CA 1
ATOM 2875 C C . ILE A 1 369 ? 9.148 21.719 3.105 1.00 24.64 369 ILE A C 1
ATOM 2877 O O . ILE A 1 369 ? 8.736 22.772 2.623 1.00 24.64 369 ILE A O 1
ATOM 2881 N N . ILE A 1 370 ? 9.693 21.655 4.316 1.00 24.86 370 ILE A N 1
ATOM 2882 C CA . ILE A 1 370 ? 10.218 22.835 4.994 1.00 24.86 370 ILE A CA 1
ATOM 2883 C C . ILE A 1 370 ? 11.569 23.101 4.335 1.00 24.86 370 ILE A C 1
ATOM 2885 O O . ILE A 1 370 ? 12.528 22.363 4.556 1.00 24.86 370 ILE A O 1
ATOM 2889 N N . HIS A 1 371 ? 11.632 24.119 3.479 1.00 22.92 371 HIS A N 1
ATOM 2890 C CA . HIS A 1 371 ? 12.913 24.706 3.116 1.00 22.92 371 HIS A CA 1
ATOM 2891 C C . HIS A 1 371 ? 13.520 25.334 4.382 1.00 22.92 371 HIS A C 1
ATOM 2893 O O . HIS A 1 371 ? 12.827 26.090 5.068 1.00 22.92 371 HIS A O 1
ATOM 2899 N N . PRO A 1 372 ? 14.786 25.038 4.717 1.00 24.89 372 PRO A N 1
ATOM 2900 C CA . PRO A 1 372 ? 15.482 25.695 5.807 1.00 24.89 372 PRO A CA 1
ATOM 2901 C C . PRO A 1 372 ? 15.913 27.064 5.292 1.00 24.89 372 PRO A C 1
ATOM 2903 O O . PRO A 1 372 ? 16.989 27.183 4.730 1.00 24.89 372 PRO A O 1
ATOM 2906 N N . ASN A 1 373 ? 15.012 28.040 5.346 1.00 25.80 373 ASN A N 1
ATOM 2907 C CA . ASN A 1 373 ? 15.293 29.476 5.312 1.00 25.80 373 ASN A CA 1
ATOM 2908 C C . ASN A 1 373 ? 13.953 30.197 5.433 1.00 25.80 373 ASN A C 1
ATOM 2910 O O . ASN A 1 373 ? 13.323 30.529 4.439 1.00 25.80 373 ASN A O 1
ATOM 2914 N N . ASN A 1 374 ? 13.489 30.332 6.670 1.00 24.11 374 ASN A N 1
ATOM 2915 C CA . ASN A 1 374 ? 12.739 31.490 7.142 1.00 24.11 374 ASN A CA 1
ATOM 2916 C C . ASN A 1 374 ? 12.811 31.447 8.667 1.00 24.11 374 ASN A C 1
ATOM 2918 O O . ASN A 1 374 ? 11.991 30.829 9.348 1.00 24.11 374 ASN A O 1
ATOM 2922 N N . GLN A 1 375 ? 13.879 32.050 9.185 1.00 28.52 375 GLN A N 1
ATOM 2923 C CA . GLN A 1 375 ? 13.878 32.599 10.529 1.00 28.52 375 GLN A CA 1
ATOM 2924 C C . GLN A 1 375 ? 12.902 33.774 10.516 1.00 28.52 375 GLN A C 1
ATOM 2926 O O . GLN A 1 375 ? 13.309 34.896 10.264 1.00 28.52 375 GLN A O 1
ATOM 2931 N N . ASP A 1 376 ? 11.628 33.505 10.776 1.00 26.31 376 ASP A N 1
ATOM 2932 C CA . ASP A 1 376 ? 10.733 34.535 11.282 1.00 26.31 376 ASP A CA 1
ATOM 2933 C C . ASP A 1 376 ? 10.164 34.058 12.610 1.00 26.31 376 ASP A C 1
ATOM 2935 O O . ASP A 1 376 ? 9.492 33.032 12.742 1.00 26.31 376 ASP A O 1
ATOM 2939 N N . SER A 1 377 ? 10.544 34.814 13.628 1.00 33.31 377 SER A N 1
ATOM 2940 C CA . SER A 1 377 ? 10.171 34.680 15.019 1.00 33.31 377 SER A CA 1
ATOM 2941 C C . SER A 1 377 ? 8.655 34.632 15.203 1.00 33.31 377 SER A C 1
ATOM 2943 O O . SER A 1 377 ? 7.981 35.650 15.064 1.00 33.31 377 SER A O 1
ATOM 2945 N N . VAL A 1 378 ? 8.127 33.493 15.649 1.00 28.47 378 VAL A N 1
ATOM 2946 C CA . VAL A 1 378 ? 6.828 33.452 16.331 1.00 28.47 378 VAL A CA 1
ATOM 2947 C C . VAL A 1 378 ? 7.088 33.284 17.823 1.00 28.47 378 VAL A C 1
ATOM 2949 O O . VAL A 1 378 ? 7.067 32.189 18.379 1.00 28.47 378 VAL A O 1
ATOM 2952 N N . LYS A 1 379 ? 7.364 34.413 18.482 1.00 29.97 379 LYS A N 1
ATOM 2953 C CA . LYS A 1 379 ? 7.086 34.569 19.911 1.00 29.97 379 LYS A CA 1
ATOM 2954 C C . LYS A 1 379 ? 5.571 34.727 20.047 1.00 29.97 379 LYS A C 1
ATOM 2956 O O . LYS A 1 379 ? 5.026 35.742 19.631 1.00 29.97 379 LYS A O 1
ATOM 2961 N N . GLY A 1 380 ? 4.898 33.731 20.616 1.00 27.62 380 GLY A N 1
ATOM 2962 C CA . GLY A 1 380 ? 3.472 33.817 20.926 1.00 27.62 380 GLY A CA 1
ATOM 2963 C C . GLY A 1 380 ? 2.897 32.488 21.403 1.00 27.62 380 GLY A C 1
ATOM 2964 O O . GLY A 1 380 ? 2.540 31.642 20.592 1.00 27.62 380 GLY A O 1
ATOM 2965 N N . ASN A 1 381 ? 2.781 32.323 22.724 1.00 31.14 381 ASN A N 1
ATOM 2966 C CA . ASN A 1 381 ? 2.044 31.242 23.390 1.00 31.14 381 ASN A CA 1
ATOM 2967 C C . ASN A 1 381 ? 0.526 31.381 23.149 1.00 31.14 381 ASN A C 1
ATOM 2969 O O . ASN A 1 381 ? -0.226 31.696 24.069 1.00 31.14 381 ASN A O 1
ATOM 2973 N N . ALA A 1 382 ? 0.058 31.172 21.921 1.00 31.12 382 ALA A N 1
ATOM 2974 C CA . ALA A 1 382 ? -1.367 31.132 21.612 1.00 31.12 382 ALA A CA 1
ATOM 2975 C C . ALA A 1 382 ? -1.779 29.703 21.240 1.00 31.12 382 ALA A C 1
ATOM 2977 O O . ALA A 1 382 ? -1.456 29.198 20.166 1.00 31.12 382 ALA A O 1
ATOM 2978 N N . ILE A 1 383 ? -2.499 29.048 22.154 1.00 41.34 383 ILE A N 1
ATOM 2979 C CA . ILE A 1 383 ? -3.212 27.796 21.883 1.00 41.34 383 ILE A CA 1
ATOM 2980 C C . ILE A 1 383 ? -4.287 28.098 20.823 1.00 41.34 383 ILE A C 1
ATOM 2982 O O . ILE A 1 383 ? -5.011 29.088 20.982 1.00 41.34 383 ILE A O 1
ATOM 2986 N N . PRO A 1 384 ? -4.450 27.273 19.773 1.00 35.94 384 PRO A N 1
ATOM 2987 C CA . PRO A 1 384 ? -5.566 27.421 18.847 1.00 35.94 384 PRO A CA 1
ATOM 2988 C C . PRO A 1 384 ? -6.886 27.282 19.618 1.00 35.94 384 PRO A C 1
ATOM 2990 O O . PRO A 1 384 ? -7.205 26.208 20.128 1.00 35.94 384 PRO A O 1
ATOM 2993 N N . ARG A 1 385 ? -7.656 28.369 19.739 1.00 33.25 385 ARG A N 1
ATOM 2994 C CA . ARG A 1 385 ? -9.027 28.304 20.261 1.00 33.25 385 ARG A CA 1
ATOM 2995 C C . ARG A 1 385 ? -9.901 27.577 19.240 1.00 33.25 385 ARG A C 1
ATOM 2997 O O . ARG A 1 385 ? -9.862 27.908 18.057 1.00 33.25 385 ARG A O 1
ATOM 3004 N N . ILE A 1 386 ? -10.703 26.617 19.701 1.00 39.28 386 ILE A N 1
ATOM 3005 C CA . ILE A 1 386 ? -11.763 26.013 18.888 1.00 39.28 386 ILE A CA 1
ATOM 3006 C C . ILE A 1 386 ? -12.815 27.102 18.662 1.00 39.28 386 ILE A C 1
ATOM 3008 O O . ILE A 1 386 ? -13.586 27.430 19.560 1.00 39.28 386 ILE A O 1
ATOM 3012 N N . ILE A 1 387 ? -12.802 27.708 17.478 1.00 33.97 387 ILE A N 1
ATOM 3013 C CA . ILE A 1 387 ? -13.887 28.569 17.010 1.00 33.97 387 ILE A CA 1
ATOM 3014 C C . ILE A 1 387 ? -14.951 27.622 16.457 1.00 33.97 387 ILE A C 1
ATOM 3016 O O . ILE A 1 387 ? -14.630 26.769 15.631 1.00 33.97 387 ILE A O 1
ATOM 3020 N N . ALA A 1 388 ? -16.188 27.726 16.947 1.00 31.38 388 ALA A N 1
ATOM 3021 C CA . ALA A 1 388 ? -17.304 26.911 16.479 1.00 31.38 388 ALA A CA 1
ATOM 3022 C C . ALA A 1 388 ? -17.489 27.101 14.960 1.00 31.38 388 ALA A C 1
ATOM 3024 O O . ALA A 1 388 ? -17.962 28.135 14.497 1.00 31.38 388 ALA A O 1
ATOM 3025 N N . GLY A 1 389 ? -17.049 26.104 14.199 1.00 33.97 389 GLY A N 1
ATOM 3026 C CA . GLY A 1 389 ? -17.050 26.039 12.742 1.00 33.97 389 GLY A CA 1
ATOM 3027 C C . GLY A 1 389 ? -16.430 24.705 12.300 1.00 33.97 389 GLY A C 1
ATOM 3028 O O . GLY A 1 389 ? -15.683 24.105 13.076 1.00 33.97 389 GLY A O 1
ATOM 3029 N N . PRO A 1 390 ? -16.754 24.183 11.104 1.00 31.91 390 PRO A N 1
ATOM 3030 C CA . PRO A 1 390 ? -16.256 22.886 10.653 1.00 31.91 390 PRO A CA 1
ATOM 3031 C C . PRO A 1 390 ? -14.733 22.945 10.467 1.00 31.91 390 PRO A C 1
ATOM 3033 O O . PRO A 1 390 ? -14.226 23.583 9.545 1.00 31.91 390 PRO A O 1
ATOM 3036 N N . VAL A 1 391 ? -13.993 22.307 11.376 1.00 35.88 391 VAL A N 1
ATOM 3037 C CA . VAL A 1 391 ? -12.524 22.311 11.367 1.00 35.88 391 VAL A CA 1
ATOM 3038 C C . VAL A 1 391 ? -12.015 21.250 10.373 1.00 35.88 391 VAL A C 1
ATOM 3040 O O . VAL A 1 391 ? -12.457 20.103 10.433 1.00 35.88 391 VAL A O 1
ATOM 3043 N N . PRO A 1 392 ? -11.102 21.591 9.444 1.00 32.28 392 PRO A N 1
ATOM 3044 C CA . PRO A 1 392 ? -10.651 20.672 8.404 1.00 32.28 392 PRO A CA 1
ATOM 3045 C C . PRO A 1 392 ? -9.704 19.588 8.944 1.00 32.28 392 PRO A C 1
ATOM 3047 O O . PRO A 1 392 ? -8.647 19.891 9.493 1.00 32.28 392 PRO A O 1
ATOM 3050 N N . GLY A 1 393 ? -10.057 18.319 8.711 1.00 35.16 393 GLY A N 1
ATOM 3051 C CA . GLY A 1 393 ? -9.224 17.127 8.924 1.00 35.16 393 GLY A CA 1
ATOM 3052 C C . GLY A 1 393 ? -9.993 15.965 9.566 1.00 35.16 393 GLY A C 1
ATOM 3053 O O . GLY A 1 393 ? -10.996 16.181 10.235 1.00 35.16 393 GLY A O 1
ATOM 3054 N N . ASN A 1 394 ? -9.505 14.726 9.406 1.00 40.59 394 ASN A N 1
ATOM 3055 C CA . ASN A 1 394 ? -9.992 13.547 10.149 1.00 40.59 394 ASN A CA 1
ATOM 3056 C C . ASN A 1 394 ? -9.516 13.595 11.617 1.00 40.59 394 ASN A C 1
ATOM 3058 O O . ASN A 1 394 ? -8.917 12.645 12.126 1.00 40.59 394 ASN A O 1
ATOM 3062 N N . TYR A 1 395 ? -9.705 14.733 12.280 1.00 41.59 395 TYR A N 1
ATOM 3063 C CA . TYR A 1 395 ? -9.404 14.899 13.691 1.00 41.59 395 TYR A CA 1
ATOM 3064 C C . TYR A 1 395 ? -10.601 14.393 14.492 1.00 41.59 395 TYR A C 1
ATOM 3066 O O . TYR A 1 395 ? -11.694 14.946 14.423 1.00 41.59 395 TYR A O 1
ATOM 3074 N N . CYS A 1 396 ? -10.396 13.331 15.265 1.00 48.59 396 CYS A N 1
ATOM 3075 C CA . CYS A 1 396 ? -11.319 12.992 16.337 1.00 48.59 396 CYS A CA 1
ATOM 3076 C C . CYS A 1 396 ? -10.970 13.877 17.533 1.00 48.59 396 CYS A C 1
ATOM 3078 O O . CYS A 1 396 ? -9.910 13.716 18.141 1.00 48.59 396 CYS A O 1
ATOM 3080 N N . TYR A 1 397 ? -11.841 14.832 17.845 1.00 61.56 397 TYR A N 1
ATOM 3081 C CA . TYR A 1 397 ? -11.723 15.617 19.066 1.00 61.56 397 TYR A CA 1
ATOM 3082 C C . TYR A 1 397 ? -12.285 14.803 20.221 1.00 61.56 397 TYR A C 1
ATOM 3084 O O . TYR A 1 397 ? -13.434 14.371 20.186 1.00 61.56 397 TYR A O 1
ATOM 3092 N N . HIS A 1 398 ? -11.468 14.611 21.248 1.00 62.41 398 HIS A N 1
ATOM 3093 C CA . HIS A 1 398 ? -11.908 14.010 22.492 1.00 62.41 398 HIS A CA 1
ATOM 3094 C C . HIS A 1 398 ? -11.813 15.052 23.598 1.00 62.41 398 HIS A C 1
ATOM 3096 O O . HIS A 1 398 ? -10.755 15.647 23.812 1.00 62.41 398 HIS A O 1
ATOM 3102 N N . LEU A 1 399 ? -12.923 15.271 24.297 1.00 73.25 399 LEU A N 1
ATOM 3103 C CA . LEU A 1 399 ? -12.931 16.094 25.494 1.00 73.25 399 LEU A CA 1
ATOM 3104 C C . LEU A 1 399 ? -12.356 15.266 26.643 1.00 73.25 399 LEU A C 1
ATOM 3106 O O . LEU A 1 399 ? -12.920 14.235 27.000 1.00 73.25 399 LEU A O 1
ATOM 3110 N N . VAL A 1 400 ? -11.234 15.710 27.207 1.00 75.19 400 VAL A N 1
ATOM 3111 C CA . VAL A 1 400 ? -10.658 15.081 28.399 1.00 75.19 400 VAL A CA 1
ATOM 3112 C C . VAL A 1 400 ? -11.487 15.508 29.605 1.00 75.19 400 VAL A C 1
ATOM 3114 O O . VAL A 1 400 ? -11.508 16.687 29.959 1.00 75.19 400 VAL A O 1
ATOM 3117 N N . GLN A 1 401 ? -12.185 14.561 30.224 1.00 73.56 401 GLN A N 1
ATOM 3118 C CA . GLN A 1 401 ? -12.885 14.789 31.483 1.00 73.56 401 GLN A CA 1
ATOM 3119 C C . GLN A 1 401 ? -11.842 15.011 32.582 1.00 73.56 401 GLN A C 1
ATOM 3121 O O . GLN A 1 401 ? -10.970 14.176 32.752 1.00 73.56 401 GLN A O 1
ATOM 3126 N N . GLN A 1 402 ? -11.910 16.125 33.319 1.00 76.88 402 GLN A N 1
ATOM 3127 C CA . GLN A 1 402 ? -10.924 16.495 34.355 1.00 76.88 402 GLN A CA 1
ATOM 3128 C C . GLN A 1 402 ? -9.483 16.673 33.815 1.00 76.88 402 GLN A C 1
ATOM 3130 O O . GLN A 1 402 ? -8.572 15.926 34.188 1.00 76.88 402 GLN A O 1
ATOM 3135 N N . PRO A 1 403 ? -9.239 17.661 32.933 1.00 75.31 403 PRO A N 1
ATOM 3136 C CA . PRO A 1 403 ? -7.896 17.922 32.433 1.00 75.31 403 PRO A CA 1
ATOM 3137 C C . PRO A 1 403 ? -6.970 18.366 33.583 1.00 75.31 403 PRO A C 1
ATOM 3139 O O . PRO A 1 403 ? -7.410 19.074 34.493 1.00 75.31 403 PRO A O 1
ATOM 3142 N N . PRO A 1 404 ? -5.684 17.981 33.563 1.00 78.00 404 PRO A N 1
ATOM 3143 C CA . PRO A 1 404 ? -4.727 18.459 34.549 1.00 78.00 404 PRO A CA 1
ATOM 3144 C C . PRO A 1 404 ? -4.488 19.968 34.426 1.00 78.00 404 PRO A C 1
ATOM 3146 O O . PRO A 1 404 ? -4.747 20.580 33.391 1.00 78.00 404 PRO A O 1
ATOM 3149 N N . ALA A 1 405 ? -3.936 20.558 35.489 1.00 77.50 405 ALA A N 1
ATOM 3150 C CA . ALA A 1 405 ? -3.764 22.005 35.615 1.00 77.50 405 ALA A CA 1
ATOM 3151 C C . ALA A 1 405 ? -2.844 22.628 34.549 1.00 77.50 405 ALA A C 1
ATOM 3153 O O . ALA A 1 405 ? -2.937 23.825 34.283 1.00 77.50 405 ALA A O 1
ATOM 3154 N N . THR A 1 406 ? -1.949 21.843 33.937 1.00 80.50 406 THR A N 1
ATOM 3155 C CA . THR A 1 406 ? -1.020 22.333 32.912 1.00 80.50 406 THR A CA 1
ATOM 3156 C C . THR A 1 406 ? -1.042 21.466 31.657 1.00 80.50 406 THR A C 1
ATOM 3158 O O . THR A 1 406 ? -1.224 20.249 31.714 1.00 80.50 406 THR A O 1
ATOM 3161 N N . MET A 1 407 ? -0.791 22.095 30.505 1.00 76.56 407 MET A N 1
ATOM 3162 C CA . MET A 1 407 ? -0.670 21.399 29.218 1.00 76.56 407 MET A CA 1
ATOM 3163 C C . MET A 1 407 ? 0.510 20.424 29.183 1.00 76.56 407 MET A C 1
ATOM 3165 O O . MET A 1 407 ? 0.423 19.382 28.538 1.00 76.56 407 MET A O 1
ATOM 3169 N N . THR A 1 408 ? 1.600 20.747 29.882 1.00 79.06 408 THR A N 1
ATOM 3170 C CA . THR A 1 408 ? 2.759 19.857 30.012 1.00 79.06 408 THR A CA 1
ATOM 3171 C C . THR A 1 408 ? 2.383 18.589 30.767 1.00 79.06 408 THR A C 1
ATOM 3173 O O . THR A 1 408 ? 2.693 17.500 30.293 1.00 79.06 408 THR A O 1
ATOM 3176 N N . ASP A 1 409 ? 1.655 18.716 31.885 1.00 79.81 409 ASP A N 1
ATOM 3177 C CA . ASP A 1 409 ? 1.152 17.546 32.606 1.00 79.81 409 ASP A CA 1
ATOM 3178 C C . ASP A 1 409 ? 0.201 16.749 31.703 1.00 79.81 409 ASP A C 1
ATOM 3180 O O . ASP A 1 409 ? 0.399 15.553 31.535 1.00 79.81 409 ASP A O 1
ATOM 3184 N N . LEU A 1 410 ? -0.739 17.392 30.993 1.00 83.00 410 LEU A N 1
ATOM 3185 C CA . LEU A 1 410 ? -1.615 16.684 30.045 1.00 83.00 410 LEU A CA 1
ATOM 3186 C C . LEU A 1 410 ? -0.824 15.880 29.001 1.00 83.00 410 LEU A C 1
ATOM 3188 O O . LEU A 1 410 ? -1.125 14.709 28.777 1.00 83.00 410 LEU A O 1
ATOM 3192 N N . ALA A 1 411 ? 0.199 16.478 28.389 1.00 83.50 411 ALA A N 1
ATOM 3193 C CA . ALA A 1 411 ? 1.043 15.790 27.418 1.00 83.50 411 ALA A CA 1
ATOM 3194 C C . ALA A 1 411 ? 1.775 14.595 28.047 1.00 83.50 411 ALA A C 1
ATOM 3196 O O . ALA A 1 411 ? 1.761 13.504 27.479 1.00 83.50 411 ALA A O 1
ATOM 3197 N N . TYR A 1 412 ? 2.357 14.771 29.238 1.00 86.00 412 TYR A N 1
ATOM 3198 C CA . TYR A 1 412 ? 3.037 13.692 29.959 1.00 86.00 412 TYR A CA 1
ATOM 3199 C C . TYR A 1 412 ? 2.081 12.546 30.256 1.00 86.00 412 TYR A C 1
ATOM 3201 O O . TYR A 1 412 ? 2.407 11.397 29.975 1.00 86.00 412 TYR A O 1
ATOM 3209 N N . ARG A 1 413 ? 0.876 12.849 30.740 1.00 83.94 413 ARG A N 1
ATOM 3210 C CA . ARG A 1 413 ? -0.145 11.835 31.005 1.00 83.94 413 ARG A CA 1
ATOM 3211 C C . ARG A 1 413 ? -0.546 11.087 29.741 1.00 83.94 413 ARG A C 1
ATOM 3213 O O . ARG A 1 413 ? -0.570 9.867 29.752 1.00 83.94 413 ARG A O 1
ATOM 3220 N N . VAL A 1 414 ? -0.776 11.780 28.628 1.00 86.81 414 VAL A N 1
ATOM 3221 C CA . VAL A 1 414 ? -1.098 11.119 27.352 1.00 86.81 414 VAL A CA 1
ATOM 3222 C C . VAL A 1 414 ? 0.046 10.206 26.900 1.00 86.81 414 VAL A C 1
ATOM 3224 O O . VAL A 1 414 ? -0.194 9.072 26.478 1.00 86.81 414 VAL A O 1
ATOM 3227 N N . TYR A 1 415 ? 1.299 10.646 27.015 1.00 88.12 415 TYR A N 1
ATOM 3228 C CA . TYR A 1 415 ? 2.444 9.803 26.678 1.00 88.12 415 TYR A CA 1
ATOM 3229 C C . TYR A 1 415 ? 2.551 8.576 27.592 1.00 88.12 415 TYR A C 1
ATOM 3231 O O . TYR A 1 415 ? 2.717 7.469 27.079 1.00 88.12 415 TYR A O 1
ATOM 3239 N N . CYS A 1 416 ? 2.407 8.753 28.906 1.00 85.12 416 CYS A N 1
ATOM 3240 C CA . CYS A 1 416 ? 2.531 7.694 29.910 1.00 85.12 416 CYS A CA 1
ATOM 3241 C C . CYS A 1 416 ? 1.352 6.711 29.914 1.00 85.12 416 CYS A C 1
ATOM 3243 O O . CYS A 1 416 ? 1.556 5.512 30.089 1.00 85.12 416 CYS A O 1
ATOM 3245 N N . ASP A 1 417 ? 0.126 7.198 29.735 1.00 84.69 417 ASP A N 1
ATOM 3246 C CA . ASP A 1 417 ? -1.087 6.403 29.937 1.00 84.69 417 ASP A CA 1
ATOM 3247 C C . ASP A 1 417 ? -1.598 5.784 28.633 1.00 84.69 417 ASP A C 1
ATOM 3249 O O . ASP A 1 417 ? -2.178 4.699 28.656 1.00 84.69 417 ASP A O 1
ATOM 3253 N N . VAL A 1 418 ? -1.342 6.435 27.493 1.00 88.38 418 VAL A N 1
ATOM 3254 C CA . VAL A 1 418 ? -1.799 5.976 26.175 1.00 88.38 418 VAL A CA 1
ATOM 3255 C C . VAL A 1 418 ? -0.638 5.409 25.366 1.00 88.38 418 VAL A C 1
ATOM 3257 O O . VAL A 1 418 ? -0.614 4.216 25.071 1.00 88.38 418 VAL A O 1
ATOM 3260 N N . PHE A 1 419 ? 0.342 6.238 24.998 1.00 86.50 419 PHE A N 1
ATOM 3261 C CA . PHE A 1 419 ? 1.376 5.827 24.037 1.00 86.50 419 PHE A CA 1
ATOM 3262 C C . PHE A 1 419 ? 2.334 4.788 24.596 1.00 86.50 419 PHE A C 1
ATOM 3264 O O . PHE A 1 419 ? 2.769 3.895 23.872 1.00 86.50 419 PHE A O 1
ATOM 3271 N N . ALA A 1 420 ? 2.613 4.852 25.890 1.00 82.19 420 ALA A N 1
ATOM 3272 C CA . ALA A 1 420 ? 3.460 3.898 26.573 1.00 82.19 420 ALA A CA 1
ATOM 3273 C C . ALA A 1 420 ? 3.035 2.444 26.322 1.00 82.19 420 ALA A C 1
ATOM 3275 O O . ALA A 1 420 ? 3.882 1.560 26.185 1.00 82.19 420 ALA A O 1
ATOM 3276 N N . LEU A 1 421 ? 1.729 2.169 26.254 1.00 82.25 421 LEU A N 1
ATOM 3277 C CA . LEU A 1 421 ? 1.195 0.824 26.020 1.00 82.25 421 LEU A CA 1
ATOM 3278 C C . LEU A 1 421 ? 1.658 0.229 24.684 1.00 82.25 421 LEU A C 1
ATOM 3280 O O . LEU A 1 421 ? 1.712 -0.993 24.550 1.00 82.25 421 LEU A O 1
ATOM 3284 N N . PHE A 1 422 ? 2.048 1.077 23.734 1.00 85.38 422 PHE A N 1
ATOM 3285 C CA . PHE A 1 422 ? 2.406 0.714 22.365 1.00 85.38 422 PHE A CA 1
ATOM 3286 C C . PHE A 1 422 ? 3.876 1.002 22.021 1.00 85.38 422 PHE A C 1
ATOM 3288 O O . PHE A 1 422 ? 4.308 0.672 20.920 1.00 85.38 422 PHE A O 1
ATOM 3295 N N . SER A 1 423 ? 4.639 1.598 22.942 1.00 84.94 423 SER A N 1
ATOM 3296 C CA . SER A 1 423 ? 6.026 2.010 22.708 1.00 84.94 423 SER A CA 1
ATOM 3297 C C . SER A 1 423 ? 7.027 1.053 23.351 1.00 84.94 423 SER A C 1
ATOM 3299 O O . SER A 1 423 ? 6.979 0.801 24.555 1.00 84.94 423 SER A O 1
ATOM 3301 N N . ASP A 1 424 ? 7.981 0.581 22.549 1.00 80.25 424 ASP A N 1
ATOM 3302 C CA . ASP A 1 424 ? 9.108 -0.243 23.014 1.00 80.25 424 ASP A CA 1
ATOM 3303 C C . ASP A 1 424 ? 10.287 0.634 23.435 1.00 80.25 424 ASP A C 1
ATOM 3305 O O . ASP A 1 424 ? 10.928 0.411 24.465 1.00 80.25 424 ASP A O 1
ATOM 3309 N N . ILE A 1 425 ? 10.536 1.666 22.625 1.00 85.38 425 ILE A N 1
ATOM 3310 C CA . ILE A 1 425 ? 11.586 2.654 22.822 1.00 85.38 425 ILE A CA 1
ATOM 3311 C C . ILE A 1 425 ? 10.981 4.048 22.795 1.00 85.38 425 ILE A C 1
ATOM 3313 O O . ILE A 1 425 ? 10.202 4.380 21.900 1.00 85.38 425 ILE A O 1
ATOM 3317 N N . VAL A 1 426 ? 11.400 4.878 23.744 1.00 87.94 426 VAL A N 1
ATOM 3318 C CA . VAL A 1 426 ? 11.118 6.311 23.756 1.00 87.94 426 VAL A CA 1
ATOM 3319 C C . VAL A 1 426 ? 12.439 7.050 23.578 1.00 87.94 426 VAL A C 1
ATOM 3321 O O . VAL A 1 426 ? 13.309 7.016 24.446 1.00 87.94 426 VAL A O 1
ATOM 3324 N N . LEU A 1 427 ? 12.599 7.690 22.420 1.00 87.00 427 LEU A N 1
ATOM 3325 C CA . LEU A 1 427 ? 13.755 8.526 22.109 1.00 87.00 427 LEU A CA 1
ATOM 3326 C C . LEU A 1 427 ? 13.451 9.969 22.514 1.00 87.00 427 LEU A C 1
ATOM 3328 O O . LEU A 1 427 ? 12.482 10.550 22.029 1.00 87.00 427 LEU A O 1
ATOM 3332 N N . ILE A 1 428 ? 14.288 10.543 23.374 1.00 88.44 428 ILE A N 1
ATOM 3333 C CA . ILE A 1 428 ? 14.109 11.897 23.900 1.00 88.44 428 ILE A CA 1
ATOM 3334 C C . ILE A 1 428 ? 15.367 12.709 23.630 1.00 88.44 428 ILE A C 1
ATOM 3336 O O . ILE A 1 428 ? 16.445 12.370 24.107 1.00 88.44 428 ILE A O 1
ATOM 3340 N N . SER A 1 429 ? 15.224 13.802 22.888 1.00 88.44 429 SER A N 1
ATOM 3341 C CA . SER A 1 429 ? 16.275 14.805 22.717 1.00 88.44 429 SER A CA 1
ATOM 3342 C C . SER A 1 429 ? 16.238 15.783 23.884 1.00 88.44 429 SER A C 1
ATOM 3344 O O . SER A 1 429 ? 15.225 16.448 24.093 1.00 88.44 429 SER A O 1
ATOM 3346 N N . VAL A 1 430 ? 17.329 15.884 24.652 1.00 86.44 430 VAL A N 1
ATOM 3347 C CA . VAL A 1 430 ? 17.400 16.806 25.803 1.00 86.44 430 VAL A CA 1
ATOM 3348 C C . VAL A 1 430 ? 17.216 18.256 25.356 1.00 86.44 430 VAL A C 1
ATOM 3350 O O . VAL A 1 430 ? 16.563 19.033 26.051 1.00 86.44 430 VAL A O 1
ATOM 3353 N N . ALA A 1 431 ? 17.751 18.614 24.187 1.00 83.94 431 ALA A N 1
ATOM 3354 C CA . ALA A 1 431 ? 17.607 19.952 23.625 1.00 83.94 431 ALA A CA 1
ATOM 3355 C C . ALA A 1 431 ? 16.140 20.267 23.286 1.00 83.94 431 ALA A C 1
ATOM 3357 O O . ALA A 1 431 ? 15.626 21.305 23.699 1.00 83.94 431 ALA A O 1
ATOM 3358 N N . ASP A 1 432 ? 15.445 19.342 22.616 1.00 84.69 432 ASP A N 1
ATOM 3359 C CA . ASP A 1 432 ? 14.068 19.568 22.151 1.00 84.69 432 ASP A CA 1
ATOM 3360 C C . ASP A 1 432 ? 13.036 19.450 23.279 1.00 84.69 432 ASP A C 1
ATOM 3362 O O . ASP A 1 432 ? 11.976 20.073 23.233 1.00 84.69 432 ASP A O 1
ATOM 3366 N N . PHE A 1 433 ? 13.343 18.669 24.316 1.00 83.81 433 PHE A N 1
ATOM 3367 C CA . PHE A 1 433 ? 12.457 18.465 25.462 1.00 83.81 433 PHE A CA 1
ATOM 3368 C C . PHE A 1 433 ? 12.561 19.585 26.516 1.00 83.81 433 PHE A C 1
ATOM 3370 O O . PHE A 1 433 ? 11.812 19.601 27.495 1.00 83.81 433 PHE A O 1
ATOM 3377 N N . GLY A 1 434 ? 13.455 20.559 26.301 1.00 85.31 434 GLY A N 1
ATOM 3378 C CA . GLY A 1 434 ? 13.624 21.731 27.160 1.00 85.31 434 GLY A CA 1
ATOM 3379 C C . GLY A 1 434 ? 14.565 21.517 28.347 1.00 85.31 434 GLY A C 1
ATOM 3380 O O . GLY A 1 434 ? 14.370 22.141 29.386 1.00 85.31 434 GLY A O 1
ATOM 3381 N N . GLY A 1 435 ? 15.571 20.652 28.198 1.00 90.69 435 GLY A N 1
ATOM 3382 C CA . GLY A 1 435 ? 16.616 20.411 29.195 1.00 90.69 435 GLY A CA 1
ATOM 3383 C C . GLY A 1 435 ? 16.453 19.106 29.978 1.00 90.69 435 GLY A C 1
ATOM 3384 O O . GLY A 1 435 ? 15.416 18.443 29.923 1.00 90.69 435 GLY A O 1
ATOM 3385 N N . LEU A 1 436 ? 17.510 18.725 30.707 1.00 90.81 436 LEU A N 1
ATOM 3386 C CA . LEU A 1 436 ? 17.587 17.440 31.411 1.00 90.81 436 LEU A CA 1
ATOM 3387 C C . LEU A 1 436 ? 16.511 17.319 32.496 1.00 90.81 436 LEU A C 1
ATOM 3389 O O . LEU A 1 436 ? 15.860 16.287 32.583 1.00 90.81 436 LEU A O 1
ATOM 3393 N N . GLU A 1 437 ? 16.262 18.384 33.258 1.00 89.31 437 GLU A N 1
ATOM 3394 C CA . GLU A 1 437 ? 15.258 18.413 34.330 1.00 89.31 437 GLU A CA 1
ATOM 3395 C C . GLU A 1 437 ? 13.864 17.984 33.841 1.00 89.31 437 GLU A C 1
ATOM 3397 O O . GLU A 1 437 ? 13.196 17.163 34.469 1.00 89.31 437 GLU A O 1
ATOM 3402 N N . ARG A 1 438 ? 13.445 18.458 32.659 1.00 88.19 438 ARG A N 1
ATOM 3403 C CA . ARG A 1 438 ? 12.157 18.070 32.068 1.00 88.19 438 ARG A CA 1
ATOM 3404 C C . ARG A 1 438 ? 12.129 16.612 31.638 1.00 88.19 438 ARG A C 1
ATOM 3406 O O . ARG A 1 438 ? 11.107 15.955 31.830 1.00 88.19 438 ARG A O 1
ATOM 3413 N N . VAL A 1 439 ? 13.233 16.105 31.086 1.00 90.06 439 VAL A N 1
ATOM 3414 C CA . VAL A 1 439 ? 13.370 14.684 30.731 1.00 90.06 439 VAL A CA 1
ATOM 3415 C C . VAL A 1 439 ? 13.261 13.818 31.982 1.00 90.06 439 VAL A C 1
ATOM 3417 O O . VAL A 1 439 ? 12.506 12.849 31.982 1.00 90.06 439 VAL A O 1
ATOM 3420 N N . LEU A 1 440 ? 13.955 14.186 33.059 1.00 90.94 440 LEU A N 1
ATOM 3421 C CA . LEU A 1 440 ? 13.915 13.462 34.328 1.00 90.94 440 LEU A CA 1
ATOM 3422 C C . LEU A 1 440 ? 12.515 13.483 34.939 1.00 90.94 440 LEU A C 1
ATOM 3424 O O . LEU A 1 440 ? 11.984 12.423 35.250 1.00 90.94 440 LEU A O 1
ATOM 3428 N N . SER A 1 441 ? 11.871 14.650 35.007 1.00 87.81 441 SER A N 1
ATOM 3429 C CA . SER A 1 441 ? 10.484 14.786 35.471 1.00 87.81 441 SER A CA 1
ATOM 3430 C C . SER A 1 441 ? 9.515 13.909 34.664 1.00 87.81 441 SER A C 1
ATOM 3432 O O . SER A 1 441 ? 8.659 13.225 35.234 1.00 87.81 441 SER A O 1
ATOM 3434 N N . PHE A 1 442 ? 9.680 13.854 33.340 1.00 90.19 442 PHE A N 1
ATOM 3435 C CA . PHE A 1 442 ? 8.879 12.987 32.480 1.00 90.19 442 PHE A CA 1
ATOM 3436 C C . PHE A 1 442 ? 9.118 11.498 32.760 1.00 90.19 442 PHE A C 1
ATOM 3438 O O . PHE A 1 442 ? 8.155 10.746 32.913 1.00 90.19 442 PHE A O 1
ATOM 3445 N N . VAL A 1 443 ? 10.377 11.067 32.879 1.00 90.00 443 VAL A N 1
ATOM 3446 C CA . VAL A 1 443 ? 10.720 9.671 33.194 1.00 90.00 443 VAL A CA 1
ATOM 3447 C C . VAL A 1 443 ? 10.230 9.286 34.597 1.00 90.00 443 VAL A C 1
ATOM 3449 O O . VAL A 1 443 ? 9.685 8.196 34.760 1.00 90.00 443 VAL A O 1
ATOM 3452 N N . CYS A 1 444 ? 10.326 10.174 35.591 1.00 87.81 444 CYS A N 1
ATOM 3453 C CA . CYS A 1 444 ? 9.740 9.973 36.920 1.00 87.81 444 CYS A CA 1
ATOM 3454 C C . CYS A 1 444 ? 8.226 9.757 36.827 1.00 87.81 444 CYS A C 1
ATOM 3456 O O . CYS A 1 444 ? 7.713 8.753 37.322 1.00 87.81 444 CYS A O 1
ATOM 3458 N N . SER A 1 445 ? 7.515 10.655 36.137 1.00 86.12 445 SER A N 1
ATOM 3459 C CA . SER A 1 445 ? 6.066 10.544 35.924 1.00 86.12 445 SER A CA 1
ATOM 3460 C C . SER A 1 445 ? 5.694 9.230 35.227 1.00 86.12 445 SER A C 1
ATOM 3462 O O . SER A 1 445 ? 4.730 8.567 35.617 1.00 86.12 445 SER A O 1
ATOM 3464 N N . TRP A 1 446 ? 6.499 8.799 34.251 1.00 88.38 446 TRP A N 1
ATOM 3465 C CA . TRP A 1 446 ? 6.339 7.511 33.582 1.00 88.38 446 TRP A CA 1
ATOM 3466 C C . TRP A 1 446 ? 6.464 6.343 34.554 1.00 88.38 446 TRP A C 1
ATOM 3468 O O . TRP A 1 446 ? 5.556 5.518 34.637 1.00 88.38 446 TRP A O 1
ATOM 3478 N N . VAL A 1 447 ? 7.555 6.276 35.321 1.00 86.56 447 VAL A N 1
ATOM 3479 C CA . VAL A 1 447 ? 7.786 5.202 36.299 1.00 86.56 447 VAL A CA 1
ATOM 3480 C C . VAL A 1 447 ? 6.648 5.144 37.318 1.00 86.56 447 VAL A C 1
ATOM 3482 O O . VAL A 1 447 ? 6.092 4.071 37.545 1.00 86.56 447 VAL A O 1
ATOM 3485 N N . LEU A 1 448 ? 6.264 6.288 37.889 1.00 83.94 448 LEU A N 1
ATOM 3486 C CA . LEU A 1 448 ? 5.219 6.380 38.912 1.00 83.94 448 LEU A CA 1
ATOM 3487 C C . LEU A 1 448 ? 3.864 5.890 38.400 1.00 83.94 448 LEU A C 1
ATOM 3489 O O . LEU A 1 448 ? 3.209 5.080 39.053 1.00 83.94 448 LEU A O 1
ATOM 3493 N N . ARG A 1 449 ? 3.452 6.325 37.207 1.00 80.88 449 ARG A N 1
ATOM 3494 C CA . ARG A 1 449 ? 2.174 5.901 36.614 1.00 80.88 449 ARG A CA 1
ATOM 3495 C C . ARG A 1 449 ? 2.184 4.434 36.214 1.00 80.88 449 ARG A C 1
ATOM 3497 O O . ARG A 1 449 ? 1.183 3.737 36.377 1.00 80.88 449 ARG A O 1
ATOM 3504 N N . ARG A 1 450 ? 3.324 3.932 35.737 1.00 80.12 450 ARG A N 1
ATOM 3505 C CA . ARG A 1 450 ? 3.462 2.531 35.331 1.00 80.12 450 ARG A CA 1
A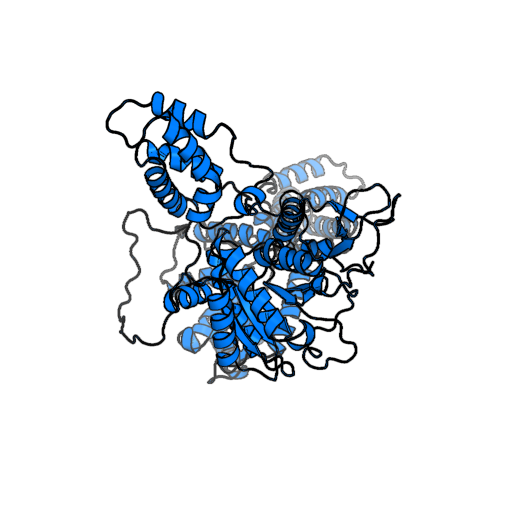TOM 3506 C C . ARG A 1 450 ? 3.402 1.545 36.485 1.00 80.12 450 ARG A C 1
ATOM 3508 O O . ARG A 1 450 ? 2.993 0.414 36.248 1.00 80.12 450 ARG A O 1
ATOM 3515 N N . GLN A 1 451 ? 3.696 1.960 37.716 1.00 79.88 451 GLN A N 1
ATOM 3516 C CA . GLN A 1 451 ? 3.473 1.108 38.890 1.00 79.88 451 GLN A CA 1
ATOM 3517 C C . GLN A 1 451 ? 2.013 0.676 39.048 1.00 79.88 451 GLN A C 1
ATOM 3519 O O . GLN A 1 451 ? 1.749 -0.408 39.567 1.00 79.88 451 GLN A O 1
ATOM 3524 N N . LEU A 1 452 ? 1.077 1.516 38.604 1.00 74.75 452 LEU A N 1
ATOM 3525 C CA . LEU A 1 452 ? -0.355 1.266 38.735 1.00 74.75 452 LEU A CA 1
ATOM 3526 C C . LEU A 1 452 ? -0.903 0.408 37.590 1.00 74.75 452 LEU A C 1
ATOM 3528 O O . LEU A 1 452 ? -1.948 -0.221 37.741 1.00 74.75 452 LEU A O 1
ATOM 3532 N N . GLN A 1 453 ? -0.212 0.359 36.449 1.00 72.44 453 GLN A N 1
ATOM 3533 C CA . GLN A 1 453 ? -0.699 -0.327 35.259 1.00 72.44 453 GLN A CA 1
ATOM 3534 C C . GLN A 1 453 ? -0.263 -1.795 35.212 1.00 72.44 453 GLN A C 1
ATOM 3536 O O . GLN A 1 453 ? 0.875 -2.155 35.516 1.00 72.44 453 GLN A O 1
ATOM 3541 N N . LYS A 1 454 ? -1.180 -2.653 34.760 1.00 70.19 454 LYS A N 1
ATOM 3542 C CA . LYS A 1 454 ? -0.903 -4.046 34.400 1.00 70.19 454 LYS A CA 1
ATOM 3543 C C . LYS A 1 454 ? -1.141 -4.236 32.898 1.00 70.19 454 LYS A C 1
ATOM 3545 O O . LYS A 1 454 ? -2.168 -3.770 32.405 1.00 70.19 454 LYS A O 1
ATOM 3550 N N . PRO A 1 455 ? -0.255 -4.937 32.172 1.00 69.19 455 PRO A N 1
ATOM 3551 C CA . PRO A 1 455 ? 0.984 -5.580 32.630 1.00 69.19 455 PRO A CA 1
ATOM 3552 C C . PRO A 1 455 ? 2.111 -4.584 32.938 1.00 69.19 455 PRO A C 1
ATOM 3554 O O . PRO A 1 455 ? 2.128 -3.470 32.412 1.00 69.19 455 PRO A O 1
ATOM 3557 N N . LYS A 1 456 ? 3.081 -5.014 33.760 1.00 73.38 456 LYS A N 1
ATOM 3558 C CA . LYS A 1 456 ? 4.308 -4.249 34.018 1.00 73.38 456 LYS A CA 1
ATOM 3559 C C . LYS A 1 456 ? 5.147 -4.215 32.743 1.00 73.38 456 LYS A C 1
ATOM 3561 O O . LYS A 1 456 ? 5.802 -5.190 32.394 1.00 73.38 456 LYS A O 1
ATOM 3566 N N . LEU A 1 457 ? 5.087 -3.096 32.033 1.00 73.00 457 LEU A N 1
ATOM 3567 C CA . LEU A 1 457 ? 5.831 -2.881 30.799 1.00 73.00 457 LEU A CA 1
ATOM 3568 C C . LEU A 1 457 ? 7.110 -2.109 31.097 1.00 73.00 457 LEU A C 1
ATOM 3570 O O . LEU A 1 457 ? 7.055 -0.959 31.534 1.00 73.00 457 LEU A O 1
ATOM 3574 N N . ARG A 1 458 ? 8.252 -2.731 30.806 1.00 80.38 458 ARG A N 1
ATOM 3575 C CA . ARG A 1 458 ? 9.543 -2.052 30.846 1.00 80.38 458 ARG A CA 1
ATOM 3576 C C . ARG A 1 458 ? 9.747 -1.258 29.558 1.00 80.38 458 ARG A C 1
ATOM 3578 O O . ARG A 1 458 ? 9.719 -1.831 28.471 1.00 80.38 458 ARG A O 1
ATOM 3585 N N . THR A 1 459 ? 9.962 0.049 29.674 1.00 85.50 459 THR A N 1
ATOM 3586 C CA . THR A 1 459 ? 10.208 0.936 28.527 1.00 85.50 459 THR A CA 1
ATOM 3587 C C . THR A 1 459 ? 11.684 1.295 28.431 1.00 85.50 459 THR A C 1
ATOM 3589 O O . THR A 1 459 ? 12.299 1.690 29.422 1.00 85.50 459 THR A O 1
ATOM 3592 N N . HIS A 1 460 ? 12.257 1.193 27.233 1.00 87.56 460 HIS A N 1
ATOM 3593 C CA . HIS A 1 460 ? 13.634 1.609 27.008 1.00 87.56 460 HIS A CA 1
ATOM 3594 C C . HIS A 1 460 ? 13.687 3.082 26.588 1.00 87.56 460 HIS A C 1
ATOM 3596 O O . HIS A 1 460 ? 13.218 3.465 25.518 1.00 87.56 460 HIS A O 1
ATOM 3602 N N . PHE A 1 461 ? 14.266 3.917 27.435 1.00 89.12 461 PHE A N 1
ATOM 3603 C CA . PHE A 1 461 ? 14.482 5.331 27.190 1.00 89.12 461 PHE A CA 1
ATOM 3604 C C . PHE A 1 461 ? 15.864 5.553 26.592 1.00 89.12 461 PHE A C 1
ATOM 3606 O O . PHE A 1 461 ? 16.878 5.123 27.142 1.00 89.12 461 PHE A O 1
ATOM 3613 N N . VAL A 1 462 ? 15.898 6.252 25.466 1.00 88.62 462 VAL A N 1
ATOM 3614 C CA . VAL A 1 462 ? 17.131 6.635 24.785 1.00 88.62 462 VAL A CA 1
ATOM 3615 C C . VAL A 1 462 ? 17.210 8.144 24.860 1.00 88.62 462 VAL A C 1
ATOM 3617 O O . VAL A 1 462 ? 16.411 8.843 24.238 1.00 88.62 462 VAL A O 1
ATOM 3620 N N . VAL A 1 463 ? 18.149 8.652 25.645 1.00 88.50 463 VAL A N 1
ATOM 3621 C CA . VAL A 1 463 ? 18.328 10.087 25.827 1.00 88.50 463 VAL A CA 1
ATOM 3622 C C . VAL A 1 463 ? 19.418 10.564 24.875 1.00 88.50 463 VAL A C 1
ATOM 3624 O O . VAL A 1 463 ? 20.580 10.180 24.993 1.00 88.50 463 VAL A O 1
ATOM 3627 N N . ALA A 1 464 ? 19.033 11.376 23.896 1.00 87.88 464 ALA A N 1
ATOM 3628 C CA . ALA A 1 464 ? 19.952 12.003 22.964 1.00 87.88 464 ALA A CA 1
ATOM 3629 C C . ALA A 1 464 ? 20.483 13.307 23.572 1.00 87.88 464 ALA A C 1
ATOM 3631 O O . ALA A 1 464 ? 19.728 14.259 23.792 1.00 87.88 464 ALA A O 1
ATOM 3632 N N . THR A 1 465 ? 21.779 13.325 23.875 1.00 87.00 465 THR A N 1
ATOM 3633 C CA . THR A 1 465 ? 22.475 14.462 24.484 1.00 87.00 465 THR A CA 1
ATOM 3634 C C . THR A 1 465 ? 23.973 14.360 24.235 1.00 87.00 465 THR A C 1
ATOM 3636 O O . THR A 1 465 ? 24.533 13.272 24.195 1.00 87.00 465 THR A O 1
ATOM 3639 N N . ASP A 1 466 ? 24.619 15.501 24.053 1.00 85.94 466 ASP A N 1
ATOM 3640 C CA . ASP A 1 466 ? 26.070 15.670 23.972 1.00 85.94 466 ASP A CA 1
ATOM 3641 C C . ASP A 1 466 ? 26.693 16.067 25.322 1.00 85.94 466 ASP A C 1
ATOM 3643 O O . ASP A 1 466 ? 27.909 15.991 25.487 1.00 85.94 466 ASP A O 1
ATOM 3647 N N . LYS A 1 467 ? 25.866 16.475 26.295 1.00 87.44 467 LYS A N 1
ATOM 3648 C CA . LYS A 1 467 ? 26.308 17.075 27.565 1.00 87.44 467 LYS A CA 1
ATOM 3649 C C . LYS A 1 467 ? 26.366 16.128 28.755 1.00 87.44 467 LYS A C 1
ATOM 3651 O O . LYS A 1 467 ? 27.080 16.415 29.706 1.00 87.44 467 LYS A O 1
ATOM 3656 N N . TYR A 1 468 ? 25.586 15.051 28.738 1.00 88.38 468 TYR A N 1
ATOM 3657 C CA . TYR A 1 468 ? 25.393 14.190 29.909 1.00 88.38 468 TYR A CA 1
ATOM 3658 C C . TYR A 1 468 ? 25.704 12.748 29.552 1.00 88.38 468 TYR A C 1
ATOM 3660 O O . TYR A 1 468 ? 25.279 12.274 28.499 1.00 88.38 468 TYR A O 1
ATOM 3668 N N . CYS A 1 469 ? 26.400 12.029 30.428 1.00 89.19 469 CYS A N 1
ATOM 3669 C CA . CYS A 1 469 ? 26.582 10.594 30.265 1.00 89.19 469 CYS A CA 1
ATOM 3670 C C . CYS A 1 469 ? 25.456 9.812 30.963 1.00 89.19 469 CYS A C 1
ATOM 3672 O O . CYS A 1 469 ? 24.679 10.348 31.753 1.00 89.19 469 CYS A O 1
ATOM 3674 N N . LEU A 1 470 ? 25.367 8.505 30.694 1.00 88.06 470 LEU A N 1
ATOM 3675 C CA . LEU A 1 470 ? 24.337 7.647 31.293 1.00 88.06 470 LEU A CA 1
ATOM 3676 C C . LEU A 1 470 ? 24.370 7.659 32.830 1.00 88.06 470 LEU A C 1
ATOM 3678 O O . LEU A 1 470 ? 23.313 7.605 33.454 1.00 88.06 470 LEU A O 1
ATOM 3682 N N . LYS A 1 471 ? 25.562 7.737 33.438 1.00 89.06 471 LYS A N 1
ATOM 3683 C CA . LYS A 1 471 ? 25.704 7.758 34.901 1.00 89.06 471 LYS A CA 1
ATOM 3684 C C . LYS A 1 471 ? 25.123 9.033 35.505 1.00 89.06 471 LYS A C 1
ATOM 3686 O O . LYS A 1 471 ? 24.438 8.935 36.517 1.00 89.06 471 LYS A O 1
ATOM 3691 N N . ASP A 1 472 ? 25.335 10.177 34.856 1.00 89.25 472 ASP A N 1
ATOM 3692 C CA . ASP A 1 472 ? 24.802 11.467 35.308 1.00 89.25 472 ASP A CA 1
ATOM 3693 C C . ASP A 1 472 ? 23.273 11.427 35.298 1.00 89.25 472 ASP A C 1
ATOM 3695 O O . ASP A 1 472 ? 22.630 11.695 36.306 1.00 89.25 472 ASP A O 1
ATOM 3699 N N . ILE A 1 473 ? 22.679 10.966 34.192 1.00 89.50 473 ILE A N 1
ATOM 3700 C CA . ILE A 1 473 ? 21.219 10.862 34.059 1.00 89.50 473 ILE A CA 1
ATOM 3701 C C . ILE A 1 473 ? 20.635 9.877 35.077 1.00 89.50 473 ILE A C 1
ATOM 3703 O O . ILE A 1 473 ? 19.595 10.153 35.667 1.00 89.50 473 ILE A O 1
ATOM 3707 N N . GLN A 1 474 ? 21.281 8.730 35.303 1.00 89.62 474 GLN A N 1
ATOM 3708 C CA . GLN A 1 474 ? 20.818 7.752 36.294 1.00 89.62 474 GLN A CA 1
ATOM 3709 C C . GLN A 1 474 ? 20.900 8.286 37.727 1.00 89.62 474 GLN A C 1
ATOM 3711 O O . GLN A 1 474 ? 20.009 8.001 38.528 1.00 89.62 474 GLN A O 1
ATOM 3716 N N . PHE A 1 475 ? 21.958 9.030 38.053 1.00 89.94 475 PHE A N 1
ATOM 3717 C CA . PHE A 1 475 ? 22.125 9.649 39.363 1.00 89.94 475 PHE A CA 1
ATOM 3718 C C . PHE A 1 475 ? 21.065 10.729 39.601 1.00 89.94 475 PHE A C 1
ATOM 3720 O O . PHE A 1 475 ? 20.365 10.681 40.610 1.00 89.94 475 PHE A O 1
ATOM 3727 N N . GLU A 1 476 ? 20.879 11.632 38.640 1.00 90.75 476 GLU A N 1
ATOM 3728 C CA . GLU A 1 476 ? 19.891 12.710 38.729 1.00 90.75 476 GLU A CA 1
ATOM 3729 C C . GLU A 1 476 ? 18.449 12.185 38.723 1.00 90.75 476 GLU A C 1
ATOM 3731 O O . GLU A 1 476 ? 17.600 12.680 39.464 1.00 90.75 476 GLU A O 1
ATOM 3736 N N . LEU A 1 477 ? 18.155 11.126 37.957 1.00 89.56 477 LEU A N 1
ATOM 3737 C CA . LEU A 1 477 ? 16.847 10.467 38.004 1.00 89.56 477 LEU A CA 1
ATOM 3738 C C . LEU A 1 477 ? 16.565 9.884 39.389 1.00 89.56 477 LEU A C 1
ATOM 3740 O O . LEU A 1 477 ? 15.465 10.037 39.918 1.00 89.56 477 LEU A O 1
ATOM 3744 N N . LEU A 1 478 ? 17.559 9.220 39.982 1.00 88.44 478 LEU A N 1
ATOM 3745 C CA . LEU A 1 478 ? 17.443 8.666 41.325 1.00 88.44 478 LEU A CA 1
ATOM 3746 C C . LEU A 1 478 ? 17.215 9.775 42.357 1.00 88.44 478 LEU A C 1
ATOM 3748 O O . LEU A 1 478 ? 16.323 9.635 43.190 1.00 88.44 478 LEU A O 1
ATOM 3752 N N . ALA A 1 479 ? 17.975 10.870 42.282 1.00 87.69 479 ALA A N 1
ATOM 3753 C CA . ALA A 1 479 ? 17.814 12.022 43.165 1.00 87.69 479 ALA A CA 1
ATOM 3754 C C . ALA A 1 479 ? 16.412 12.645 43.030 1.00 87.69 479 ALA A C 1
ATOM 3756 O O . ALA A 1 479 ? 15.744 12.876 44.038 1.00 87.69 479 ALA A O 1
ATOM 3757 N N . THR A 1 480 ? 15.931 12.813 41.794 1.00 87.50 480 THR A N 1
ATOM 3758 C CA . THR A 1 480 ? 14.595 13.352 41.493 1.00 87.50 480 THR A CA 1
ATOM 3759 C C . THR A 1 480 ? 13.493 12.453 42.063 1.00 87.50 480 THR A C 1
ATOM 3761 O O . THR A 1 480 ? 12.599 12.927 42.757 1.00 87.50 480 THR A O 1
ATOM 3764 N N . MET A 1 481 ? 13.569 11.133 41.852 1.00 84.56 481 MET A N 1
ATOM 3765 C CA . MET A 1 481 ? 12.572 10.197 42.393 1.00 84.56 481 MET A CA 1
ATOM 3766 C C . MET A 1 481 ? 12.600 10.101 43.921 1.00 84.56 481 MET A C 1
ATOM 3768 O O . MET A 1 481 ? 11.558 9.898 44.542 1.00 84.56 481 MET A O 1
ATOM 3772 N N . MET A 1 482 ? 13.776 10.229 44.538 1.00 83.62 482 MET A N 1
ATOM 3773 C CA . MET A 1 482 ? 13.898 10.244 45.997 1.00 83.62 482 MET A CA 1
ATOM 3774 C C . MET A 1 482 ? 13.310 11.509 46.620 1.00 83.62 482 MET A C 1
ATOM 3776 O O . MET A 1 482 ? 12.724 11.425 47.699 1.00 83.62 482 MET A O 1
ATOM 3780 N N . ALA A 1 483 ? 13.423 12.653 45.942 1.00 81.38 483 ALA A N 1
ATOM 3781 C CA . ALA A 1 483 ? 12.791 13.893 46.379 1.00 81.38 483 ALA A CA 1
ATOM 3782 C C . ALA A 1 483 ? 11.254 13.778 46.397 1.00 81.38 483 ALA A C 1
ATOM 3784 O O . ALA A 1 483 ? 10.623 14.303 47.311 1.00 81.38 483 ALA A O 1
ATOM 3785 N N . ASP A 1 484 ? 10.672 13.018 45.464 1.00 69.44 484 ASP A N 1
ATOM 3786 C CA . ASP A 1 484 ? 9.220 12.808 45.364 1.00 69.44 484 ASP A CA 1
ATOM 3787 C C . ASP A 1 484 ? 8.686 11.658 46.249 1.00 69.44 484 ASP A C 1
ATOM 3789 O O . ASP A 1 484 ? 7.500 11.629 46.581 1.00 69.44 484 ASP A O 1
ATOM 3793 N N . GLN A 1 485 ? 9.528 10.693 46.650 1.00 65.44 485 GLN A N 1
ATOM 3794 C CA . GLN A 1 485 ? 9.132 9.501 47.424 1.00 65.44 485 GLN A CA 1
ATOM 3795 C C . GLN A 1 485 ? 9.883 9.364 48.761 1.00 65.44 485 GLN A C 1
ATOM 3797 O O . GLN A 1 485 ? 10.481 8.320 49.034 1.00 65.44 485 GLN A O 1
ATOM 3802 N N . TRP A 1 486 ? 9.800 10.395 49.612 1.00 53.25 486 TRP A N 1
ATOM 3803 C CA . TRP A 1 486 ? 10.521 10.589 50.892 1.00 53.25 486 TRP A CA 1
ATOM 3804 C C . TRP A 1 486 ? 10.604 9.401 51.883 1.00 53.25 486 TRP A C 1
ATOM 3806 O O . TRP A 1 486 ? 11.343 9.482 52.860 1.00 53.25 486 TRP A O 1
ATOM 3816 N N . THR A 1 487 ? 9.882 8.296 51.678 1.00 60.28 487 THR A N 1
ATOM 3817 C CA . THR A 1 487 ? 9.795 7.161 52.615 1.00 60.28 487 THR A CA 1
ATOM 3818 C C . THR A 1 487 ? 10.445 5.859 52.131 1.00 60.28 487 THR A C 1
ATOM 3820 O O . THR A 1 487 ? 10.514 4.900 52.900 1.00 60.28 487 THR A O 1
ATOM 3823 N N . GLN A 1 488 ? 10.937 5.781 50.888 1.00 74.00 488 GLN A N 1
ATOM 3824 C CA . GLN A 1 488 ? 11.536 4.550 50.349 1.00 74.00 488 GLN A CA 1
ATOM 3825 C C . GLN A 1 488 ? 13.069 4.537 50.426 1.00 74.00 488 GLN A C 1
ATOM 3827 O O . GLN A 1 488 ? 13.735 5.556 50.268 1.00 74.00 488 GLN A O 1
ATOM 3832 N N . SER A 1 489 ? 13.662 3.351 50.615 1.00 84.12 489 SER A N 1
ATOM 3833 C CA . SER A 1 489 ? 15.121 3.195 50.571 1.00 84.12 489 SER A CA 1
ATOM 3834 C C . SER A 1 489 ? 15.670 3.385 49.151 1.00 84.12 489 SER A C 1
ATOM 3836 O O . SER A 1 489 ? 15.019 3.031 48.165 1.00 84.12 489 SER A O 1
ATOM 3838 N N . VAL A 1 490 ? 16.920 3.851 49.032 1.00 83.19 490 VAL A N 1
ATOM 3839 C CA . VAL A 1 490 ? 17.632 4.010 47.743 1.00 83.19 490 VAL A CA 1
ATOM 3840 C C . VAL A 1 490 ? 17.575 2.728 46.901 1.00 83.19 490 VAL A C 1
ATOM 3842 O O . VAL A 1 490 ? 17.396 2.770 45.685 1.00 83.19 490 VAL A O 1
ATOM 3845 N N . ALA A 1 491 ? 17.713 1.567 47.548 1.00 83.81 491 ALA A N 1
ATOM 3846 C CA . ALA A 1 491 ? 17.652 0.268 46.885 1.00 83.81 491 ALA A CA 1
ATOM 3847 C C . ALA A 1 491 ? 16.258 -0.026 46.298 1.00 83.81 491 ALA A C 1
ATOM 3849 O O . ALA A 1 491 ? 16.170 -0.583 45.202 1.00 83.81 491 ALA A O 1
ATOM 3850 N N . SER A 1 492 ? 15.184 0.377 46.987 1.00 84.31 492 SER A N 1
ATOM 3851 C CA . SER A 1 492 ? 13.802 0.245 46.504 1.00 84.31 492 SER A CA 1
ATOM 3852 C C . SER A 1 492 ? 13.552 1.111 45.270 1.00 84.31 492 SER A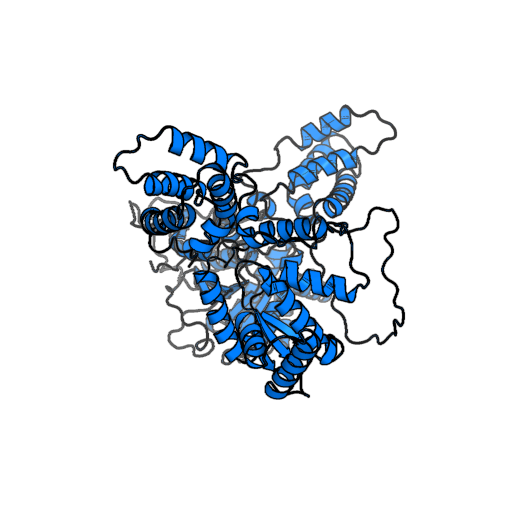 C 1
ATOM 3854 O O . SER A 1 492 ? 13.018 0.625 44.270 1.00 84.31 492 SER A O 1
ATOM 3856 N N . VAL A 1 493 ? 14.010 2.367 45.290 1.00 84.19 493 VAL A N 1
ATOM 3857 C CA . VAL A 1 493 ? 13.851 3.292 44.156 1.00 84.19 493 VAL A CA 1
ATOM 3858 C C . VAL A 1 493 ? 14.665 2.820 42.950 1.00 84.19 493 VAL A C 1
ATOM 3860 O O . VAL A 1 493 ? 14.136 2.754 41.843 1.00 84.19 493 VAL A O 1
ATOM 3863 N N . LYS A 1 494 ? 15.917 2.381 43.147 1.00 85.00 494 LYS A N 1
ATOM 3864 C CA . LYS A 1 494 ? 16.731 1.793 42.065 1.00 85.00 494 LYS A CA 1
ATOM 3865 C C . LYS A 1 494 ? 16.068 0.569 41.437 1.00 85.00 494 LYS A C 1
ATOM 3867 O O . LYS A 1 494 ? 16.051 0.449 40.213 1.00 85.00 494 LYS A O 1
ATOM 3872 N N . ARG A 1 495 ? 15.515 -0.330 42.262 1.00 86.31 495 ARG A N 1
ATOM 3873 C CA . ARG A 1 495 ? 14.779 -1.504 41.775 1.00 86.31 495 ARG A CA 1
ATOM 3874 C C . ARG A 1 495 ? 13.558 -1.076 40.969 1.00 86.31 495 ARG A C 1
ATOM 3876 O O . ARG A 1 495 ? 13.393 -1.528 39.848 1.00 86.31 495 ARG A O 1
ATOM 3883 N N . THR A 1 496 ? 12.787 -0.130 41.489 1.00 85.38 496 THR A N 1
ATOM 3884 C CA . THR A 1 496 ? 11.618 0.435 40.811 1.00 85.38 496 THR A CA 1
ATOM 3885 C C . THR A 1 496 ? 11.978 1.016 39.443 1.00 85.38 496 THR A C 1
ATOM 3887 O O . THR A 1 496 ? 11.355 0.663 38.445 1.00 85.38 496 THR A O 1
ATOM 3890 N N . ILE A 1 497 ? 13.008 1.862 39.360 1.00 85.69 497 ILE A N 1
ATOM 3891 C CA . ILE A 1 497 ? 13.484 2.409 38.081 1.00 85.69 497 ILE A CA 1
ATOM 3892 C C . ILE A 1 497 ? 13.835 1.269 37.122 1.00 85.69 497 ILE A C 1
ATOM 3894 O O . ILE A 1 497 ? 13.394 1.286 35.976 1.00 85.69 497 ILE A O 1
ATOM 3898 N N . SER A 1 498 ? 14.577 0.262 37.589 1.00 85.25 498 SER A N 1
ATOM 3899 C CA . SER A 1 498 ? 14.986 -0.880 36.765 1.00 85.25 498 SER A CA 1
ATOM 3900 C C . SER A 1 498 ? 13.810 -1.746 36.300 1.00 85.25 498 SER A C 1
ATOM 3902 O O . SER A 1 498 ? 13.856 -2.266 35.186 1.00 85.25 498 SER A O 1
ATOM 3904 N N . ASP A 1 499 ? 12.771 -1.899 37.121 1.00 83.31 499 ASP A N 1
ATOM 3905 C CA . ASP A 1 499 ? 11.596 -2.719 36.807 1.00 83.31 499 ASP A CA 1
ATOM 3906 C C . ASP A 1 499 ? 10.762 -2.096 35.677 1.00 83.31 499 ASP A C 1
ATOM 3908 O O . ASP A 1 499 ? 10.240 -2.813 34.823 1.00 83.31 499 ASP A O 1
ATOM 3912 N N . TYR A 1 500 ? 10.663 -0.762 35.634 1.00 84.19 500 TYR A N 1
ATOM 3913 C CA . TYR A 1 500 ? 9.818 -0.053 34.663 1.00 84.19 500 TYR A CA 1
ATOM 3914 C C . TYR A 1 500 ? 10.594 0.607 33.525 1.00 84.19 500 TYR A C 1
ATOM 3916 O O . TYR A 1 500 ? 10.004 0.943 32.495 1.00 84.19 500 TYR A O 1
ATOM 3924 N N . THR A 1 501 ? 11.909 0.782 33.665 1.00 85.75 501 THR A N 1
ATOM 3925 C CA . THR A 1 501 ? 12.720 1.477 32.666 1.00 85.75 501 THR A CA 1
ATOM 3926 C C . THR A 1 501 ? 14.078 0.832 32.430 1.00 85.75 501 THR A C 1
ATOM 3928 O O . THR A 1 501 ? 14.652 0.121 33.260 1.00 85.75 501 THR A O 1
ATOM 3931 N N . GLU A 1 502 ? 14.607 1.081 31.245 1.00 87.38 502 GLU A N 1
ATOM 3932 C CA . GLU A 1 502 ? 16.020 0.926 30.936 1.00 87.38 502 GLU A CA 1
ATOM 3933 C C . GLU A 1 502 ? 16.477 2.213 30.253 1.00 87.38 502 GLU A C 1
ATOM 3935 O O . GLU A 1 502 ? 15.760 2.739 29.410 1.00 87.38 502 GLU A O 1
ATOM 3940 N N . LEU A 1 503 ? 17.645 2.733 30.623 1.00 87.69 503 LEU A N 1
ATOM 3941 C CA . LEU A 1 503 ? 18.169 3.984 30.082 1.00 87.69 503 LEU A CA 1
ATOM 3942 C C . LEU A 1 503 ? 19.394 3.715 29.216 1.00 87.69 503 LEU A C 1
ATOM 3944 O O . LEU A 1 503 ? 20.280 2.940 29.583 1.00 87.69 503 LEU A O 1
ATOM 3948 N N . SER A 1 504 ? 19.467 4.402 28.087 1.00 87.56 504 SER A N 1
ATOM 3949 C CA . SER A 1 504 ? 20.675 4.539 27.285 1.00 87.56 504 SER A CA 1
ATOM 3950 C C . SER A 1 504 ? 20.860 5.988 26.853 1.00 87.56 504 SER A C 1
ATOM 3952 O O . SER A 1 504 ? 19.910 6.768 26.821 1.00 87.56 504 SER A O 1
ATOM 3954 N N . VAL A 1 505 ? 22.103 6.351 26.547 1.00 85.31 505 VAL A N 1
ATOM 3955 C CA . VAL A 1 505 ? 22.461 7.684 26.061 1.00 85.31 505 VAL A CA 1
ATOM 3956 C C . VAL A 1 505 ? 23.105 7.555 24.694 1.00 85.31 505 VAL A C 1
ATOM 3958 O O . VAL A 1 505 ? 23.928 6.661 24.483 1.00 85.31 505 VAL A O 1
ATOM 3961 N N . ILE A 1 506 ? 22.724 8.440 23.776 1.00 85.31 506 ILE A N 1
ATOM 3962 C CA . ILE A 1 506 ? 23.372 8.578 22.473 1.00 85.31 506 ILE A CA 1
ATOM 3963 C C . ILE A 1 506 ? 23.852 10.016 22.283 1.00 85.31 506 ILE A C 1
ATOM 3965 O O . ILE A 1 506 ? 23.114 10.965 22.547 1.00 85.31 506 ILE A O 1
ATOM 3969 N N . ASN A 1 507 ? 25.074 10.171 21.775 1.00 78.19 507 ASN A N 1
ATOM 3970 C CA . ASN A 1 507 ? 25.586 11.476 21.376 1.00 78.19 507 ASN A CA 1
ATOM 3971 C C . ASN A 1 507 ? 25.021 11.811 19.991 1.00 78.19 507 ASN A C 1
ATOM 3973 O O . ASN A 1 507 ? 24.996 10.955 19.099 1.00 78.19 507 ASN A O 1
ATOM 3977 N N . GLY A 1 508 ? 24.513 13.035 19.828 1.00 58.69 508 GLY A N 1
ATOM 3978 C CA . GLY A 1 508 ? 23.786 13.460 18.632 1.00 58.69 508 GLY A CA 1
ATOM 3979 C C . GLY A 1 508 ? 24.518 13.113 17.330 1.00 58.69 508 GLY A C 1
ATOM 3980 O O . GLY A 1 508 ? 25.705 13.392 17.202 1.00 58.69 508 GLY A O 1
ATOM 3981 N N . SER A 1 509 ? 23.765 12.542 16.375 1.00 49.84 509 SER A N 1
ATOM 3982 C CA . SER A 1 509 ? 24.086 12.220 14.963 1.00 49.84 509 SER A CA 1
ATOM 3983 C C . SER A 1 509 ? 24.450 10.779 14.553 1.00 49.84 509 SER A C 1
ATOM 3985 O O . SER A 1 509 ? 24.560 10.532 13.353 1.00 49.84 509 SER A O 1
ATOM 3987 N N . SER A 1 510 ? 24.482 9.778 15.446 1.00 51.75 510 SER A N 1
ATOM 3988 C CA . SER A 1 510 ? 24.517 8.370 14.993 1.00 51.75 510 SER A CA 1
ATOM 3989 C C . SER A 1 510 ? 23.591 7.446 15.790 1.00 51.75 510 SER A C 1
ATOM 3991 O O . SER A 1 510 ? 23.707 7.296 17.004 1.00 51.75 510 SER A O 1
ATOM 3993 N N . ALA A 1 511 ? 22.642 6.807 15.096 1.00 54.66 511 ALA A N 1
ATOM 3994 C CA . ALA A 1 511 ? 21.893 5.690 15.658 1.00 54.66 511 ALA A CA 1
ATOM 3995 C C . ALA A 1 511 ? 22.853 4.499 15.769 1.00 54.66 511 ALA A C 1
ATOM 3997 O O . ALA A 1 511 ? 23.317 3.974 14.755 1.00 54.66 511 ALA A O 1
ATOM 3998 N N . SER A 1 512 ? 23.198 4.100 16.994 1.00 57.22 512 SER A N 1
ATOM 3999 C CA . SER A 1 512 ? 24.144 3.006 17.197 1.00 57.22 512 SER A CA 1
ATOM 4000 C C . SER A 1 512 ? 23.546 1.682 16.686 1.00 57.22 512 SER A C 1
ATOM 4002 O O . SER A 1 512 ? 22.377 1.391 16.953 1.00 57.22 512 SER A O 1
ATOM 4004 N N . PRO A 1 513 ? 24.323 0.825 15.995 1.00 59.16 513 PRO A N 1
ATOM 4005 C CA . PRO A 1 513 ? 23.886 -0.527 15.628 1.00 59.16 513 PRO A CA 1
ATOM 4006 C C . PRO A 1 513 ? 23.382 -1.352 16.828 1.00 59.16 513 PRO A C 1
ATOM 4008 O O . PRO A 1 513 ? 22.508 -2.205 16.682 1.00 59.16 513 PRO A O 1
ATOM 4011 N N . GLY A 1 514 ? 23.873 -1.049 18.037 1.00 63.81 514 GLY A N 1
ATOM 4012 C CA . GLY A 1 514 ? 23.407 -1.656 19.286 1.00 63.81 514 GLY A CA 1
ATOM 4013 C C . GLY A 1 514 ? 21.939 -1.363 19.618 1.00 63.81 514 GLY A C 1
ATOM 4014 O O . GLY A 1 514 ? 21.283 -2.203 20.233 1.00 63.81 514 GLY A O 1
ATOM 4015 N N . LEU A 1 515 ? 21.385 -0.232 19.166 1.00 67.44 515 LEU A N 1
ATOM 4016 C CA . LEU A 1 515 ? 19.974 0.110 19.365 1.00 67.44 515 LEU A CA 1
ATOM 4017 C C . LEU A 1 515 ? 19.043 -0.856 18.618 1.00 67.44 515 LEU A C 1
ATOM 4019 O O . LEU A 1 515 ? 18.006 -1.252 19.141 1.00 67.44 515 LEU A O 1
ATOM 4023 N N . VAL A 1 516 ? 19.437 -1.279 17.413 1.00 66.56 516 VAL A N 1
ATOM 4024 C CA . VAL A 1 516 ? 18.666 -2.227 16.594 1.00 66.56 516 VAL A CA 1
ATOM 4025 C C . VAL A 1 516 ? 18.644 -3.613 17.240 1.00 66.56 516 VAL A C 1
ATOM 4027 O O . VAL A 1 516 ? 17.590 -4.240 17.319 1.00 66.56 516 VAL A O 1
ATOM 4030 N N . VAL A 1 517 ? 19.778 -4.080 17.769 1.00 70.94 517 VAL A N 1
ATOM 4031 C CA . VAL A 1 517 ? 19.845 -5.357 18.504 1.00 70.94 517 VAL A CA 1
ATOM 4032 C C . VAL A 1 517 ? 18.982 -5.307 19.769 1.00 70.94 517 VAL A C 1
ATOM 4034 O O . VAL A 1 517 ? 18.227 -6.243 20.037 1.00 70.94 517 VAL A O 1
ATOM 4037 N N . LYS A 1 518 ? 19.018 -4.192 20.511 1.00 71.50 518 LYS A N 1
ATOM 4038 C CA . LYS A 1 518 ? 18.146 -3.986 21.677 1.00 71.50 518 LYS A CA 1
ATOM 4039 C C . LYS A 1 518 ? 16.664 -3.953 21.307 1.00 71.50 518 LYS A C 1
ATOM 4041 O O . LYS A 1 518 ? 15.867 -4.562 22.014 1.00 71.50 518 LYS A O 1
ATOM 4046 N N . LEU A 1 519 ? 16.297 -3.322 20.188 1.00 73.50 519 LEU A N 1
ATOM 4047 C CA . LEU A 1 519 ? 14.924 -3.341 19.666 1.00 73.50 519 LEU A CA 1
ATOM 4048 C C . LEU A 1 519 ? 14.421 -4.770 19.454 1.00 73.50 519 LEU A C 1
ATOM 4050 O O . LEU A 1 519 ? 13.308 -5.088 19.863 1.00 73.50 519 LEU A O 1
ATOM 4054 N N . PHE A 1 520 ? 15.239 -5.649 18.868 1.00 73.31 520 PHE A N 1
ATOM 4055 C CA . PHE A 1 520 ? 14.868 -7.057 18.710 1.00 73.31 520 PHE A CA 1
ATOM 4056 C C . PHE A 1 520 ? 14.670 -7.762 20.058 1.00 73.31 520 PHE A C 1
ATOM 4058 O O . PHE A 1 520 ? 13.702 -8.504 20.212 1.00 73.31 520 PHE A O 1
ATOM 4065 N N . GLY A 1 521 ? 15.530 -7.501 21.047 1.00 76.31 521 GLY A N 1
ATOM 4066 C CA . GLY A 1 521 ? 15.377 -8.047 22.399 1.00 76.31 521 GLY A CA 1
ATOM 4067 C C . GLY A 1 521 ? 14.080 -7.600 23.086 1.00 76.31 521 GLY A C 1
ATOM 4068 O O . GLY A 1 521 ? 13.324 -8.435 23.581 1.00 76.31 521 GLY A O 1
ATOM 4069 N N . LEU A 1 522 ? 13.784 -6.298 23.056 1.00 77.12 522 LEU A N 1
ATOM 4070 C CA . LEU A 1 522 ? 12.562 -5.722 23.635 1.00 77.12 522 LEU A CA 1
ATOM 4071 C C . LEU A 1 522 ? 11.303 -6.242 22.937 1.00 77.12 522 LEU A C 1
ATOM 4073 O O . LEU A 1 522 ? 10.323 -6.599 23.593 1.00 77.12 522 LEU A O 1
ATOM 4077 N N . ARG A 1 523 ? 11.356 -6.362 21.609 1.00 78.31 523 ARG A N 1
ATOM 4078 C CA . ARG A 1 523 ? 10.277 -6.943 20.812 1.00 78.31 523 ARG A CA 1
ATOM 4079 C C . ARG A 1 523 ? 10.008 -8.395 21.199 1.00 78.31 523 ARG A C 1
ATOM 4081 O O . ARG A 1 523 ? 8.853 -8.760 21.399 1.00 78.31 523 ARG A O 1
ATOM 4088 N N . ASN A 1 524 ? 11.057 -9.207 21.332 1.00 77.12 524 ASN A N 1
ATOM 4089 C CA . ASN A 1 524 ? 10.929 -10.604 21.749 1.00 77.12 524 ASN A CA 1
ATOM 4090 C C . ASN A 1 524 ? 10.330 -10.713 23.156 1.00 77.12 524 ASN A C 1
ATOM 4092 O O . ASN A 1 524 ? 9.475 -11.565 23.388 1.00 77.12 524 ASN A O 1
ATOM 4096 N N . HIS A 1 525 ? 10.723 -9.826 24.075 1.00 76.81 525 HIS A N 1
ATOM 4097 C CA . HIS A 1 525 ? 10.146 -9.778 25.417 1.00 76.81 525 HIS A CA 1
ATOM 4098 C C . HIS A 1 525 ? 8.644 -9.461 25.378 1.00 76.81 525 HIS A C 1
ATOM 4100 O O . HIS A 1 525 ? 7.845 -10.202 25.943 1.00 76.81 525 HIS A O 1
ATOM 4106 N N . ARG A 1 526 ? 8.221 -8.439 24.625 1.00 78.50 526 ARG A N 1
ATOM 4107 C CA . ARG A 1 526 ? 6.788 -8.141 24.460 1.00 78.50 526 ARG A CA 1
ATOM 4108 C C . ARG A 1 526 ? 6.017 -9.251 23.774 1.00 78.50 526 ARG A C 1
ATOM 4110 O O . ARG A 1 526 ? 4.856 -9.470 24.098 1.00 78.50 526 ARG A O 1
ATOM 4117 N N . GLN A 1 527 ? 6.635 -9.936 22.821 1.00 80.00 527 GLN A N 1
ATOM 4118 C CA . GLN A 1 527 ? 6.018 -11.089 22.184 1.00 80.00 527 GLN A CA 1
ATOM 4119 C C . GLN A 1 527 ? 5.805 -12.227 23.189 1.00 80.00 527 GLN A C 1
ATOM 4121 O O . GLN A 1 527 ? 4.740 -12.839 23.166 1.00 80.00 527 GLN A O 1
ATOM 4126 N N . ALA A 1 528 ? 6.764 -12.474 24.088 1.00 74.69 528 ALA A N 1
ATOM 4127 C CA . ALA A 1 528 ? 6.620 -13.456 25.162 1.00 74.69 528 ALA A CA 1
ATOM 4128 C C . ALA A 1 528 ? 5.488 -13.092 26.142 1.00 74.69 528 ALA A C 1
ATOM 4130 O O . ALA A 1 528 ? 4.762 -13.974 26.590 1.00 74.69 528 ALA A O 1
ATOM 4131 N N . GLU A 1 529 ? 5.282 -11.799 26.402 1.00 74.00 529 GLU A N 1
ATOM 4132 C CA . GLU A 1 529 ? 4.185 -11.293 27.244 1.00 74.00 529 GLU A CA 1
ATOM 4133 C C . GLU A 1 529 ? 2.827 -11.197 26.511 1.00 74.00 529 GLU A C 1
ATOM 4135 O O . GLU A 1 529 ? 1.812 -10.840 27.114 1.00 74.00 529 GLU A O 1
ATOM 4140 N N . GLY A 1 530 ? 2.768 -11.505 25.208 1.00 78.19 530 GLY A N 1
ATOM 4141 C CA . GLY A 1 530 ? 1.546 -11.353 24.405 1.00 78.19 530 GLY A CA 1
ATOM 4142 C C . GLY A 1 530 ? 1.119 -9.889 24.236 1.00 78.19 530 GLY A C 1
ATOM 4143 O O . GLY A 1 530 ? -0.061 -9.566 24.276 1.00 78.19 530 GLY A O 1
ATOM 4144 N N . LEU A 1 531 ? 2.095 -8.985 24.110 1.00 81.31 531 LEU A N 1
ATOM 4145 C CA . LEU A 1 531 ? 1.921 -7.531 23.962 1.00 81.31 531 LEU A CA 1
ATOM 4146 C C . LEU A 1 531 ? 2.516 -7.010 22.650 1.00 81.31 531 LEU A C 1
ATOM 4148 O O . LEU A 1 531 ? 2.811 -5.817 22.513 1.00 81.31 531 LEU A O 1
ATOM 4152 N N . HIS A 1 532 ? 2.744 -7.915 21.699 1.00 81.94 532 HIS A N 1
ATOM 4153 C CA . HIS A 1 532 ? 3.207 -7.604 20.356 1.00 81.94 532 HIS A CA 1
ATOM 4154 C C . HIS A 1 532 ? 2.014 -7.598 19.396 1.00 81.94 532 HIS A C 1
ATOM 4156 O O . HIS A 1 532 ? 1.615 -8.628 18.852 1.00 81.94 532 HIS A O 1
ATOM 4162 N N . PHE A 1 533 ? 1.443 -6.413 19.215 1.00 82.62 533 PHE A N 1
ATOM 4163 C CA . PHE A 1 533 ? 0.213 -6.188 18.465 1.00 82.62 533 PHE A CA 1
ATOM 4164 C C . PHE A 1 533 ? 0.440 -6.186 16.951 1.00 82.62 533 PHE A C 1
ATOM 4166 O O . PHE A 1 533 ? 1.460 -5.704 16.452 1.00 82.62 533 PHE A O 1
ATOM 4173 N N . THR A 1 534 ? -0.541 -6.685 16.199 1.00 79.25 534 THR A N 1
ATOM 4174 C CA . THR A 1 534 ? -0.598 -6.434 14.754 1.00 79.25 534 THR A CA 1
ATOM 4175 C C . THR A 1 534 ? -0.937 -4.962 14.489 1.00 79.25 534 THR A C 1
ATOM 4177 O O . THR A 1 534 ? -1.440 -4.258 15.363 1.00 79.25 534 THR A O 1
ATOM 4180 N N . GLY A 1 535 ? -0.703 -4.464 13.270 1.00 76.56 535 GLY A N 1
ATOM 4181 C CA . GLY A 1 535 ? -1.075 -3.084 12.924 1.00 76.56 535 GLY A CA 1
ATOM 4182 C C . GLY A 1 535 ? -2.574 -2.796 13.105 1.00 76.56 535 GLY A C 1
ATOM 4183 O O . GLY A 1 535 ? -2.947 -1.701 13.532 1.00 76.56 535 GLY A O 1
ATOM 4184 N N . SER A 1 536 ? -3.432 -3.786 12.838 1.00 77.25 536 SER A N 1
ATOM 4185 C CA . SER A 1 536 ? -4.875 -3.713 13.089 1.00 77.25 536 SER A CA 1
ATOM 4186 C C . SER A 1 536 ? -5.199 -3.650 14.580 1.00 77.25 536 SER A C 1
ATOM 4188 O O . SER A 1 536 ? -5.971 -2.778 14.984 1.00 77.25 536 SER A O 1
ATOM 4190 N N . ASP A 1 537 ? -4.568 -4.501 15.394 1.00 79.81 537 ASP A N 1
ATOM 4191 C CA . ASP A 1 537 ? -4.777 -4.519 16.847 1.00 79.81 537 ASP A CA 1
ATOM 4192 C C . ASP A 1 537 ? -4.342 -3.187 17.461 1.00 79.81 537 ASP A C 1
ATOM 4194 O O . ASP A 1 537 ? -5.101 -2.576 18.210 1.00 79.81 537 ASP A O 1
ATOM 4198 N N . THR A 1 538 ? -3.168 -2.674 17.071 1.00 85.12 538 THR A N 1
ATOM 4199 C CA . THR A 1 538 ? -2.660 -1.372 17.526 1.00 85.12 538 THR A CA 1
ATOM 4200 C C . THR A 1 538 ? -3.641 -0.254 17.204 1.00 85.12 538 THR A C 1
ATOM 4202 O O . THR A 1 538 ? -3.917 0.576 18.061 1.00 85.12 538 THR A O 1
ATOM 4205 N N . LYS A 1 539 ? -4.222 -0.226 15.997 1.00 83.00 539 LYS A N 1
ATOM 4206 C CA . LYS A 1 539 ? -5.207 0.799 15.618 1.00 83.00 539 LYS A CA 1
ATOM 4207 C C . LYS A 1 539 ? -6.449 0.760 16.513 1.00 83.00 539 LYS A C 1
ATOM 4209 O O . LYS A 1 539 ? -6.920 1.815 16.938 1.00 83.00 539 LYS A O 1
ATOM 4214 N N . ILE A 1 540 ? -7.002 -0.428 16.752 1.00 83.06 540 ILE A N 1
ATOM 4215 C CA . ILE A 1 540 ? -8.231 -0.603 17.541 1.00 83.06 540 ILE A CA 1
ATOM 4216 C C . ILE A 1 540 ? -7.959 -0.279 19.012 1.00 83.06 540 ILE A C 1
ATOM 4218 O O . ILE A 1 540 ? -8.660 0.544 19.602 1.00 83.06 540 ILE A O 1
ATOM 4222 N N . LEU A 1 541 ? -6.901 -0.858 19.579 1.00 89.00 541 LEU A N 1
ATOM 4223 C CA . LEU A 1 541 ? -6.533 -0.682 20.980 1.00 89.00 541 LEU A CA 1
ATOM 4224 C C . LEU A 1 541 ? -6.085 0.746 21.286 1.00 89.00 541 LEU A C 1
ATOM 4226 O O . LEU A 1 541 ? -6.444 1.265 22.336 1.00 89.00 541 LEU A O 1
ATOM 4230 N N . LEU A 1 542 ? -5.365 1.415 20.380 1.00 90.19 542 LEU A N 1
ATOM 4231 C CA . LEU A 1 542 ? -4.975 2.815 20.566 1.00 90.19 542 LEU A CA 1
ATOM 4232 C C . LEU A 1 542 ? -6.201 3.731 20.596 1.00 90.19 542 LEU A C 1
ATOM 4234 O O . LEU A 1 542 ? -6.283 4.616 21.441 1.00 90.19 542 LEU A O 1
ATOM 4238 N N . ARG A 1 543 ? -7.184 3.502 19.717 1.00 87.50 543 ARG A N 1
ATOM 4239 C CA . ARG A 1 543 ? -8.450 4.251 19.750 1.00 87.50 543 ARG A CA 1
ATOM 4240 C C . ARG A 1 543 ? -9.207 4.019 21.052 1.00 87.50 543 ARG A C 1
ATOM 4242 O O . ARG A 1 543 ? -9.681 4.982 21.646 1.00 87.50 543 ARG A O 1
ATOM 4249 N N . ALA A 1 544 ? -9.287 2.769 21.504 1.00 88.75 544 ALA A N 1
ATOM 4250 C CA . ALA A 1 544 ? -9.911 2.432 22.779 1.00 88.75 544 ALA A CA 1
ATOM 4251 C C . ALA A 1 544 ? -9.168 3.070 23.966 1.00 88.75 544 ALA A C 1
ATOM 4253 O O . ALA A 1 544 ? -9.816 3.595 24.866 1.00 88.75 544 ALA A O 1
ATOM 4254 N N . ALA A 1 545 ? -7.833 3.096 23.941 1.00 90.25 545 ALA A N 1
ATOM 4255 C CA . ALA A 1 545 ? -7.008 3.724 24.971 1.00 90.25 545 ALA A CA 1
ATOM 4256 C C . ALA A 1 545 ? -7.212 5.243 25.019 1.00 90.25 545 ALA A C 1
ATOM 4258 O O . ALA A 1 545 ? -7.395 5.796 26.099 1.00 90.25 545 ALA A O 1
ATOM 4259 N N . ILE A 1 546 ? -7.252 5.911 23.860 1.00 89.81 546 ILE A N 1
ATOM 4260 C CA . ILE A 1 546 ? -7.554 7.348 23.769 1.00 89.81 546 ILE A CA 1
ATOM 4261 C C . ILE A 1 546 ? -8.957 7.625 24.315 1.00 89.81 546 ILE A C 1
ATOM 4263 O O . ILE A 1 546 ? -9.111 8.478 25.186 1.00 89.81 546 ILE A O 1
ATOM 4267 N N . ALA A 1 547 ? -9.969 6.884 23.854 1.00 87.06 547 ALA A N 1
ATOM 4268 C CA . ALA A 1 547 ? -11.345 7.055 24.311 1.00 87.06 547 ALA A CA 1
ATOM 4269 C C . ALA A 1 547 ? -11.469 6.840 25.829 1.00 87.06 547 ALA A C 1
ATOM 4271 O O . ALA A 1 547 ? -12.046 7.679 26.523 1.00 87.06 547 ALA A O 1
ATOM 4272 N N . HIS A 1 548 ? -10.863 5.773 26.356 1.00 89.75 548 HIS A N 1
ATOM 4273 C CA . HIS A 1 548 ? -10.838 5.488 27.787 1.00 89.75 548 HIS A CA 1
ATOM 4274 C C . HIS A 1 548 ? -10.157 6.603 28.575 1.00 89.75 548 HIS A C 1
ATOM 4276 O O . HIS A 1 548 ? -10.755 7.117 29.512 1.00 89.75 548 HIS A O 1
ATOM 4282 N N . TYR A 1 549 ? -8.957 7.023 28.171 1.00 88.56 549 TYR A N 1
ATOM 4283 C CA . TYR A 1 549 ? -8.231 8.096 28.845 1.00 88.56 549 TYR A CA 1
ATOM 4284 C C . TYR A 1 549 ? -9.041 9.395 28.863 1.00 88.56 549 TYR A C 1
ATOM 4286 O O . TYR A 1 549 ? -9.092 10.089 29.871 1.00 88.56 549 TYR A O 1
ATOM 4294 N N . THR A 1 550 ? -9.727 9.714 27.766 1.00 85.44 550 THR A N 1
ATOM 4295 C CA . THR A 1 550 ? -10.522 10.944 27.688 1.00 85.44 550 THR A CA 1
ATOM 4296 C C . THR A 1 550 ? -11.760 10.905 28.577 1.00 85.44 550 THR A C 1
ATOM 4298 O O . THR A 1 550 ? -12.117 11.926 29.154 1.00 85.44 550 THR A O 1
ATOM 4301 N N . ALA A 1 551 ? -12.380 9.736 28.744 1.00 86.56 551 ALA A N 1
ATOM 4302 C CA . ALA A 1 551 ? -13.510 9.562 29.648 1.00 86.56 551 ALA A CA 1
ATOM 4303 C C . ALA A 1 551 ? -13.072 9.435 31.115 1.00 86.56 551 ALA A C 1
ATOM 4305 O O . ALA A 1 551 ? -13.785 9.872 32.011 1.00 86.56 551 ALA A O 1
ATOM 4306 N N . LYS A 1 552 ? -11.923 8.805 31.369 1.00 87.75 552 LYS A N 1
ATOM 4307 C CA . LYS A 1 552 ? -11.491 8.367 32.698 1.00 87.75 552 LYS A CA 1
ATOM 4308 C C . LYS A 1 552 ? -9.964 8.450 32.863 1.00 87.75 552 LYS A C 1
ATOM 4310 O O . LYS A 1 552 ? -9.305 7.423 33.018 1.00 87.75 552 LYS A O 1
ATOM 4315 N N . PRO A 1 553 ? -9.362 9.650 32.879 1.00 83.56 553 PRO A N 1
ATOM 4316 C CA . PRO A 1 553 ? -7.900 9.804 32.844 1.00 83.56 553 PRO A CA 1
ATOM 4317 C C . PRO A 1 553 ? -7.174 9.354 34.118 1.00 83.56 553 PRO A C 1
ATOM 4319 O O . PRO A 1 553 ? -5.944 9.339 34.150 1.00 83.56 553 PRO A O 1
ATOM 4322 N N . MET A 1 554 ? -7.919 9.040 35.181 1.00 82.44 554 MET A N 1
ATOM 4323 C CA . MET A 1 554 ? -7.387 8.542 36.451 1.00 82.44 554 MET A CA 1
ATOM 4324 C C . MET A 1 554 ? -7.516 7.015 36.583 1.00 82.44 554 MET A C 1
ATOM 4326 O O . MET A 1 554 ? -6.951 6.444 37.513 1.00 82.44 554 MET A O 1
ATOM 4330 N N . GLU A 1 555 ? -8.241 6.349 35.677 1.00 85.31 555 GLU A N 1
ATOM 4331 C CA . GLU A 1 555 ? -8.355 4.888 35.651 1.00 85.31 555 GLU A CA 1
ATOM 4332 C C . GLU A 1 555 ? -7.281 4.265 34.744 1.00 85.31 555 GLU A C 1
ATOM 4334 O O . GLU A 1 555 ? -6.838 4.849 33.753 1.00 85.31 555 GLU A O 1
ATOM 4339 N N . THR A 1 556 ? -6.837 3.053 35.083 1.00 84.81 556 THR A N 1
ATOM 4340 C CA . THR A 1 556 ? -5.876 2.319 34.255 1.00 84.81 556 THR A CA 1
ATOM 4341 C C . THR A 1 556 ? -6.583 1.640 33.091 1.00 84.81 556 THR A C 1
ATOM 4343 O O . THR A 1 556 ? -7.536 0.883 33.293 1.00 84.81 556 THR A O 1
ATOM 4346 N N . PHE A 1 557 ? -6.049 1.809 31.884 1.00 87.88 557 PHE A N 1
ATOM 4347 C CA . PHE A 1 557 ? -6.569 1.130 30.705 1.00 87.88 557 PHE A CA 1
ATOM 4348 C C . PHE A 1 557 ? -6.262 -0.377 30.724 1.00 87.88 557 PHE A C 1
ATOM 4350 O O . PHE A 1 557 ? -5.103 -0.794 30.740 1.00 87.88 557 PHE A O 1
ATOM 4357 N N . ASN A 1 558 ? -7.306 -1.208 30.677 1.00 87.50 558 ASN A N 1
ATOM 4358 C CA . ASN A 1 558 ? -7.177 -2.665 30.617 1.00 87.50 558 ASN A CA 1
ATOM 4359 C C . ASN A 1 558 ? -7.131 -3.143 29.155 1.00 87.50 558 ASN A C 1
ATOM 4361 O O . ASN A 1 558 ? -8.170 -3.326 28.518 1.00 87.50 558 ASN A O 1
ATOM 4365 N N . LEU A 1 559 ? -5.917 -3.372 28.640 1.00 87.81 559 LEU A N 1
ATOM 4366 C CA . LEU A 1 559 ? -5.672 -3.841 27.268 1.00 87.81 559 LEU A CA 1
ATOM 4367 C C . LEU A 1 559 ? -6.410 -5.144 26.933 1.00 87.81 559 LEU A C 1
ATOM 4369 O O . LEU A 1 559 ? -6.963 -5.269 25.841 1.00 87.81 559 LEU A O 1
ATOM 4373 N N . VAL A 1 560 ? -6.436 -6.100 27.867 1.00 88.38 560 VAL A N 1
ATOM 4374 C CA . VAL A 1 560 ? -7.060 -7.412 27.646 1.00 88.38 560 VAL A CA 1
ATOM 4375 C C . VAL A 1 560 ? -8.566 -7.248 27.473 1.00 88.38 560 VAL A C 1
ATOM 4377 O O . VAL A 1 560 ? -9.128 -7.740 26.498 1.00 88.38 560 VAL A O 1
ATOM 4380 N N . ALA A 1 561 ? -9.219 -6.497 28.363 1.00 87.44 561 ALA A N 1
ATOM 4381 C CA . ALA A 1 561 ? -10.651 -6.228 28.253 1.00 87.44 561 ALA A CA 1
ATOM 4382 C C . ALA A 1 561 ? -10.984 -5.429 26.980 1.00 87.44 561 ALA A C 1
ATOM 4384 O O . ALA A 1 561 ? -11.912 -5.775 26.251 1.00 87.44 561 ALA A O 1
ATOM 4385 N N . ALA A 1 562 ? -10.184 -4.407 26.661 1.00 88.75 562 ALA A N 1
ATOM 4386 C CA . ALA A 1 562 ? -10.390 -3.568 25.482 1.00 88.75 562 ALA A CA 1
ATOM 4387 C C . ALA A 1 562 ? -10.189 -4.308 24.149 1.00 88.75 562 ALA A C 1
ATOM 4389 O O . ALA A 1 562 ? -10.738 -3.892 23.131 1.00 88.75 562 ALA A O 1
ATOM 4390 N N . SER A 1 563 ? -9.438 -5.413 24.142 1.00 86.44 563 SER A N 1
ATOM 4391 C CA . SER A 1 563 ? -9.277 -6.264 22.956 1.00 86.44 563 SER A CA 1
ATOM 4392 C C . SER A 1 563 ? -10.527 -7.081 22.607 1.00 86.44 563 SER A C 1
ATOM 4394 O O . SER A 1 563 ? -10.568 -7.719 21.556 1.00 86.44 563 SER A O 1
ATOM 4396 N N . ARG A 1 564 ? -11.555 -7.058 23.467 1.00 86.44 564 ARG A N 1
ATOM 4397 C CA . ARG A 1 564 ? -12.749 -7.906 23.370 1.00 86.44 564 ARG A CA 1
ATOM 4398 C C . ARG A 1 564 ? -14.067 -7.117 23.378 1.00 86.44 564 ARG A C 1
ATOM 4400 O O . ARG A 1 564 ? -14.976 -7.478 24.124 1.00 86.44 564 ARG A O 1
ATOM 4407 N N . PRO A 1 565 ? -14.231 -6.071 22.548 1.00 80.81 565 PRO A N 1
ATOM 4408 C CA . PRO A 1 565 ? -15.416 -5.212 22.607 1.00 80.81 565 PRO A CA 1
ATOM 4409 C C . PRO A 1 565 ? -16.722 -5.967 22.318 1.00 80.81 565 PRO A C 1
ATOM 4411 O O . PRO A 1 565 ? -17.750 -5.657 22.904 1.00 80.81 565 PRO A O 1
ATOM 4414 N N . SER A 1 566 ? -16.682 -6.978 21.446 1.00 81.88 566 SER A N 1
ATOM 4415 C CA . SER A 1 566 ? -17.851 -7.795 21.088 1.00 81.88 566 SER A CA 1
ATOM 4416 C C . SER A 1 566 ? -18.071 -9.002 22.007 1.00 81.88 566 SER A C 1
ATOM 4418 O O . SER A 1 566 ? -19.070 -9.693 21.855 1.00 81.88 566 SER A O 1
ATOM 4420 N N . TRP A 1 567 ? -17.139 -9.276 22.926 1.00 83.12 567 TRP A N 1
ATOM 4421 C CA . TRP A 1 567 ? -17.163 -10.448 23.811 1.00 83.12 567 TRP A CA 1
ATOM 4422 C C . TRP A 1 567 ? -16.705 -10.080 25.233 1.00 83.12 567 TRP A C 1
ATOM 4424 O O . TRP A 1 567 ? -15.693 -10.622 25.710 1.00 83.12 567 TRP A O 1
ATOM 4434 N N . PRO A 1 568 ? -17.400 -9.140 25.907 1.00 88.50 568 PRO A N 1
ATOM 4435 C CA . PRO A 1 568 ? -17.076 -8.760 27.276 1.00 88.50 568 PRO A CA 1
ATOM 4436 C C . PRO A 1 568 ? -17.304 -9.928 28.244 1.00 88.50 568 PRO A C 1
ATOM 4438 O O . PRO A 1 568 ? -18.049 -10.868 27.961 1.00 88.50 568 PRO A O 1
ATOM 4441 N N . VAL A 1 569 ? -16.651 -9.870 29.404 1.00 87.75 569 VAL A N 1
ATOM 4442 C CA . VAL A 1 569 ? -16.948 -10.794 30.504 1.00 87.75 569 VAL A CA 1
ATOM 4443 C C . VAL A 1 569 ? -18.304 -10.395 31.099 1.00 87.75 569 VAL A C 1
ATOM 4445 O O . VAL A 1 569 ? -18.461 -9.221 31.438 1.00 87.75 569 VAL A O 1
ATOM 4448 N N . PRO A 1 570 ? -19.273 -11.321 31.231 1.00 87.06 570 PRO A N 1
ATOM 4449 C CA . PRO A 1 570 ? -20.555 -11.015 31.860 1.00 87.06 570 PRO A CA 1
ATOM 4450 C C . PRO A 1 570 ? -20.362 -10.507 33.293 1.00 87.06 570 PRO A C 1
ATOM 4452 O O . PRO A 1 570 ? -19.592 -11.090 34.060 1.00 87.06 570 PRO A O 1
ATOM 4455 N N . GLU A 1 571 ? -21.070 -9.444 33.678 1.00 87.94 571 GLU A N 1
ATOM 4456 C CA . GLU A 1 571 ? -20.955 -8.873 35.029 1.00 87.94 571 GLU A CA 1
ATOM 4457 C C . GLU A 1 571 ? -21.350 -9.892 36.112 1.00 87.94 571 GLU A C 1
ATOM 4459 O O . GLU A 1 571 ? -20.685 -9.997 37.146 1.00 87.94 571 GLU A O 1
ATOM 4464 N N . GLU A 1 572 ? -22.343 -10.729 35.805 1.00 87.31 572 GLU A N 1
ATOM 4465 C CA . GLU A 1 572 ? -22.902 -11.771 36.674 1.00 87.31 572 GLU A CA 1
ATOM 4466 C C . GLU A 1 572 ? -22.077 -13.068 36.716 1.00 87.31 572 GLU A C 1
ATOM 4468 O O . GLU A 1 572 ? -22.449 -14.015 37.406 1.00 87.31 572 GLU A O 1
ATOM 4473 N N . LEU A 1 573 ? -20.917 -13.131 36.048 1.00 86.88 573 LEU A N 1
ATOM 4474 C CA . LEU A 1 573 ? -20.083 -14.342 36.023 1.00 86.88 573 LEU A CA 1
ATOM 4475 C C . LEU A 1 573 ? -19.776 -14.879 37.433 1.00 86.88 573 LEU A C 1
ATOM 4477 O O . LEU A 1 573 ? -19.791 -16.086 37.655 1.00 86.88 573 LEU A O 1
ATOM 4481 N N . GLY A 1 574 ? -19.505 -13.988 38.393 1.00 86.44 574 GLY A N 1
ATOM 4482 C CA . GLY A 1 574 ? -19.241 -14.382 39.780 1.00 86.44 574 GLY A CA 1
ATOM 4483 C C . GLY A 1 574 ? -20.451 -15.031 40.461 1.00 86.44 574 GLY A C 1
ATOM 4484 O O . GLY A 1 574 ? -20.274 -15.971 41.232 1.00 86.44 574 GLY A O 1
ATOM 4485 N N . HIS A 1 575 ? -21.662 -14.567 40.138 1.00 85.06 575 HIS A N 1
ATOM 4486 C CA . HIS A 1 575 ? -22.911 -15.118 40.658 1.00 85.06 575 HIS A CA 1
ATOM 4487 C C . HIS A 1 575 ? -23.168 -16.519 40.096 1.00 85.06 575 HIS A C 1
ATOM 4489 O O . HIS A 1 575 ? -23.330 -17.452 40.876 1.00 85.06 575 HIS A O 1
ATOM 4495 N N . HIS A 1 576 ? -23.065 -16.703 38.776 1.00 85.81 576 HIS A N 1
ATOM 4496 C CA . HIS A 1 576 ? -23.262 -18.014 38.142 1.00 85.81 576 HIS A CA 1
ATOM 4497 C C . HIS A 1 576 ? -22.235 -19.062 38.575 1.00 85.81 576 HIS A C 1
ATOM 4499 O O . HIS A 1 576 ? -22.579 -20.226 38.767 1.00 85.81 576 HIS A O 1
ATOM 4505 N N . ILE A 1 577 ? -20.968 -18.668 38.765 1.00 84.56 577 ILE A N 1
ATOM 4506 C CA . ILE A 1 577 ? -19.960 -19.569 39.345 1.00 84.56 577 ILE A CA 1
ATOM 4507 C C . ILE A 1 577 ? -20.377 -19.981 40.761 1.00 84.56 577 ILE A C 1
ATOM 4509 O O . ILE A 1 577 ? -20.165 -21.127 41.154 1.00 84.56 577 ILE A O 1
ATOM 4513 N N . GLY A 1 578 ? -20.985 -19.067 41.516 1.00 82.25 578 GLY A N 1
ATOM 4514 C CA . GLY A 1 578 ? -21.493 -19.353 42.848 1.00 82.25 578 GLY A CA 1
ATOM 4515 C C . GLY A 1 578 ? -22.682 -20.302 42.867 1.00 82.25 578 GLY A C 1
ATOM 4516 O O . GLY A 1 578 ? -22.662 -21.259 43.635 1.00 82.25 578 GLY A O 1
ATOM 4517 N N . GLU A 1 579 ? -23.672 -20.089 42.001 1.00 85.12 579 GLU A N 1
ATOM 4518 C CA . GLU A 1 579 ? -24.809 -21.004 41.833 1.00 85.12 579 GLU A CA 1
ATOM 4519 C C . GLU A 1 579 ? -24.342 -22.399 41.412 1.00 85.12 579 GLU A C 1
ATOM 4521 O O . GLU A 1 579 ? -24.777 -23.396 41.984 1.00 85.12 579 GLU A O 1
ATOM 4526 N N . PHE A 1 580 ? -23.396 -22.470 40.469 1.00 85.19 580 PHE A N 1
ATOM 4527 C CA . PHE A 1 580 ? -22.784 -23.725 40.044 1.00 85.19 580 PHE A CA 1
ATOM 4528 C C . PHE A 1 580 ? -22.123 -24.455 41.218 1.00 85.19 580 PHE A C 1
ATOM 4530 O O . PHE A 1 580 ? -22.413 -25.624 41.453 1.00 85.19 580 PHE A O 1
ATOM 4537 N N . LEU A 1 581 ? -21.283 -23.762 41.994 1.00 81.88 581 LEU A N 1
ATOM 4538 C CA . LEU A 1 581 ? -20.612 -24.354 43.154 1.00 81.88 581 LEU A CA 1
ATOM 4539 C C . LEU A 1 581 ? -21.591 -24.761 44.265 1.00 81.88 581 LEU A C 1
ATOM 4541 O O . LEU A 1 581 ? -21.343 -25.758 44.933 1.00 81.88 581 LEU A O 1
ATOM 4545 N N . ALA A 1 582 ? -22.686 -24.021 44.460 1.00 82.81 582 ALA A N 1
ATOM 4546 C CA . ALA A 1 582 ? -23.726 -24.353 45.435 1.00 82.81 582 ALA A CA 1
ATOM 4547 C C . ALA A 1 582 ? -24.576 -25.563 45.009 1.00 82.81 582 ALA A C 1
ATOM 4549 O O . ALA A 1 582 ? -25.059 -26.304 45.862 1.00 82.81 582 ALA A O 1
ATOM 4550 N N . ALA A 1 583 ? -24.752 -25.765 43.700 1.00 82.62 583 ALA A N 1
ATOM 4551 C CA . ALA A 1 583 ? -25.460 -26.908 43.132 1.00 82.62 583 ALA A CA 1
ATOM 4552 C C . ALA A 1 583 ? -24.596 -28.182 43.059 1.00 82.62 583 ALA A C 1
ATOM 4554 O O . ALA A 1 583 ? -25.131 -29.279 42.885 1.00 82.62 583 ALA A O 1
ATOM 4555 N N . CYS A 1 584 ? -23.271 -28.061 43.172 1.00 80.12 584 CYS A N 1
ATOM 4556 C CA . CYS A 1 584 ? -22.372 -29.207 43.188 1.00 80.12 584 CYS A CA 1
ATOM 4557 C C . CYS A 1 584 ? -22.428 -29.962 44.534 1.00 80.12 584 CYS A C 1
ATOM 4559 O O . CYS A 1 584 ? -22.417 -29.336 45.595 1.00 80.12 584 CYS A O 1
ATOM 4561 N N . PRO A 1 585 ? -22.457 -31.309 44.521 1.00 71.50 585 PRO A N 1
ATOM 4562 C CA . PRO A 1 585 ? -22.438 -32.103 45.745 1.00 71.50 585 PRO A CA 1
ATOM 4563 C C . PRO A 1 585 ? -21.101 -31.935 46.500 1.00 71.50 585 PRO A C 1
ATOM 4565 O O . PRO A 1 585 ? -20.063 -31.785 45.863 1.00 71.50 585 PRO A O 1
ATOM 4568 N N . PRO A 1 586 ? -21.083 -32.017 47.845 1.00 65.19 586 PRO A N 1
ATOM 4569 C CA . PRO A 1 586 ? -19.879 -31.813 48.669 1.00 65.19 586 PRO A CA 1
ATOM 4570 C C . PRO A 1 586 ? -18.799 -32.921 48.565 1.00 65.19 586 PRO A C 1
ATOM 4572 O O . PRO A 1 586 ? -17.805 -32.879 49.288 1.00 65.19 586 PRO A O 1
ATOM 4575 N N . GLU A 1 587 ? -18.980 -33.909 47.688 1.00 67.69 587 GLU A N 1
ATOM 4576 C CA . GLU A 1 587 ? -18.132 -35.099 47.481 1.00 67.69 587 GLU A CA 1
ATOM 4577 C C . GLU A 1 587 ? -17.149 -34.930 46.289 1.00 67.69 587 GLU A C 1
ATOM 4579 O O . GLU A 1 587 ? -17.273 -33.970 45.534 1.00 67.69 587 GLU A O 1
ATOM 4584 N N . PRO A 1 588 ? -16.115 -35.788 46.110 1.00 57.62 588 PRO A N 1
ATOM 4585 C CA . PRO A 1 588 ? -14.709 -35.390 45.942 1.00 57.62 588 PRO A CA 1
ATOM 4586 C C . PRO A 1 588 ? -14.308 -34.943 44.523 1.00 57.62 588 PRO A C 1
ATOM 4588 O O . PRO A 1 588 ? -13.147 -35.088 44.133 1.00 57.62 588 PRO A O 1
ATOM 4591 N N . VAL A 1 589 ? -15.234 -34.438 43.713 1.00 65.81 589 VAL A N 1
ATOM 4592 C CA . VAL A 1 589 ? -14.917 -33.963 42.366 1.00 65.81 589 VAL A CA 1
ATOM 4593 C C . VAL A 1 589 ? -14.298 -32.573 42.464 1.00 65.81 589 VAL A C 1
ATOM 4595 O O . VAL A 1 589 ? -14.917 -31.624 42.934 1.00 65.81 589 VAL A O 1
ATOM 4598 N N . ASP A 1 590 ? -13.057 -32.433 41.999 1.00 78.19 590 ASP A N 1
ATOM 4599 C CA . ASP A 1 590 ? -12.450 -31.115 41.850 1.00 78.19 590 ASP A CA 1
ATOM 4600 C C . ASP A 1 590 ? -13.190 -30.343 40.743 1.00 78.19 590 ASP A C 1
ATOM 4602 O O . ASP A 1 590 ? -13.061 -30.638 39.554 1.00 78.19 590 ASP A O 1
ATOM 4606 N N . HIS A 1 591 ? -14.008 -29.367 41.140 1.00 81.94 591 HIS A N 1
ATOM 4607 C CA . HIS A 1 591 ? -14.806 -28.550 40.226 1.00 81.94 591 HIS A CA 1
ATOM 4608 C C . HIS A 1 591 ? -14.005 -27.399 39.588 1.00 81.94 591 HIS A C 1
ATOM 4610 O O . HIS A 1 591 ? -14.479 -26.774 38.632 1.00 81.94 591 HIS A O 1
ATOM 4616 N N . TYR A 1 592 ? -12.791 -27.097 40.070 1.00 86.88 592 TYR A N 1
ATOM 4617 C CA . TYR A 1 592 ? -12.001 -25.969 39.563 1.00 86.88 592 TYR A CA 1
ATOM 4618 C C . TYR A 1 592 ? -11.561 -26.134 38.098 1.00 86.88 592 TYR A C 1
ATOM 4620 O O . TYR A 1 592 ? -11.640 -25.141 37.373 1.00 86.88 592 TYR A O 1
ATOM 4628 N N . PRO A 1 593 ? -11.166 -27.329 37.608 1.00 88.38 593 PRO A N 1
ATOM 4629 C CA . PRO A 1 593 ? -10.903 -27.570 36.188 1.00 88.38 593 PRO A CA 1
ATOM 4630 C C . PRO A 1 593 ? -12.104 -27.300 35.279 1.00 88.38 593 PRO A C 1
ATOM 4632 O O . PRO A 1 593 ? -11.923 -26.784 34.178 1.00 88.38 593 PRO A O 1
ATOM 4635 N N . ILE A 1 594 ? -13.329 -27.585 35.734 1.00 85.44 594 ILE A N 1
ATOM 4636 C CA . ILE A 1 594 ? -14.547 -27.335 34.948 1.00 85.44 594 ILE A CA 1
ATOM 4637 C C . ILE A 1 594 ? -14.734 -25.828 34.768 1.00 85.44 594 ILE A C 1
ATOM 4639 O O . ILE A 1 594 ? -14.819 -25.348 33.636 1.00 85.44 594 ILE A O 1
ATOM 4643 N N . ILE A 1 595 ? -14.691 -25.069 35.869 1.00 88.00 595 ILE A N 1
ATOM 4644 C CA . ILE A 1 595 ? -14.767 -23.601 35.838 1.00 88.00 595 ILE A CA 1
ATOM 4645 C C . ILE A 1 595 ? -13.643 -23.044 34.960 1.00 88.00 595 ILE A C 1
ATOM 4647 O O . ILE A 1 595 ? -13.891 -22.255 34.051 1.00 88.00 595 ILE A O 1
ATOM 4651 N N . ALA A 1 596 ? -12.408 -23.492 35.184 1.00 89.94 596 ALA A N 1
ATOM 4652 C CA . ALA A 1 596 ? -11.248 -23.065 34.419 1.00 89.94 596 ALA A CA 1
ATOM 4653 C C . ALA A 1 596 ? -11.400 -23.335 32.915 1.00 89.94 596 ALA A C 1
ATOM 4655 O O . ALA A 1 596 ? -11.089 -22.449 32.124 1.00 89.94 596 ALA A O 1
ATOM 4656 N N . SER A 1 597 ? -11.923 -24.493 32.505 1.00 86.25 597 SER A N 1
ATOM 4657 C CA . SER A 1 597 ? -12.151 -24.816 31.091 1.00 86.25 597 SER A CA 1
ATOM 4658 C C . SER A 1 597 ? -13.142 -23.857 30.423 1.00 86.25 597 SER A C 1
ATOM 4660 O O . SER A 1 597 ? -12.857 -23.335 29.343 1.00 86.25 597 SER A O 1
ATOM 4662 N N . ALA A 1 598 ? -14.246 -23.528 31.102 1.00 86.75 598 ALA A N 1
ATOM 4663 C CA . ALA A 1 598 ? -15.223 -22.556 30.618 1.00 86.75 598 ALA A CA 1
ATOM 4664 C C . ALA A 1 598 ? -14.601 -21.155 30.493 1.00 86.75 598 ALA A C 1
ATOM 4666 O O . ALA A 1 598 ? -14.800 -20.462 29.491 1.00 86.75 598 ALA A O 1
ATOM 4667 N N . LEU A 1 599 ? -13.781 -20.758 31.473 1.00 91.19 599 LEU A N 1
ATOM 4668 C CA . LEU A 1 599 ? -13.033 -19.505 31.416 1.00 91.19 599 LEU A CA 1
ATOM 4669 C C . LEU A 1 599 ? -12.011 -19.502 30.268 1.00 91.19 599 LEU A C 1
ATOM 4671 O O . LEU A 1 599 ? -11.879 -18.478 29.608 1.00 91.19 599 LEU A O 1
ATOM 4675 N N . VAL A 1 600 ? -11.318 -20.610 29.977 1.00 87.25 600 VAL A N 1
ATOM 4676 C CA . VAL A 1 600 ? -10.384 -20.716 28.834 1.00 87.25 600 VAL A CA 1
ATOM 4677 C C . VAL A 1 600 ? -11.124 -20.552 27.507 1.00 87.25 600 VAL A C 1
ATOM 4679 O O . VAL A 1 600 ? -10.687 -19.774 26.657 1.00 87.25 600 VAL A O 1
ATOM 4682 N N . MET A 1 601 ? -12.270 -21.215 27.338 1.00 82.94 601 MET A N 1
ATOM 4683 C CA . MET A 1 601 ? -13.093 -21.075 26.130 1.00 82.94 601 MET A CA 1
ATOM 4684 C C . MET A 1 601 ? -13.597 -19.642 25.941 1.00 82.94 601 MET A C 1
ATOM 4686 O O . MET A 1 601 ? -13.603 -19.128 24.824 1.00 82.94 601 MET A O 1
ATOM 4690 N N . ASN A 1 602 ? -13.970 -18.968 27.031 1.00 87.44 602 ASN A N 1
ATOM 4691 C CA . ASN A 1 602 ? -14.324 -17.555 26.988 1.00 87.44 602 ASN A CA 1
ATOM 4692 C C . ASN A 1 602 ? -13.102 -16.664 26.701 1.00 87.44 602 ASN A C 1
ATOM 4694 O O . ASN A 1 602 ? -13.229 -15.665 26.000 1.00 87.44 602 ASN A O 1
ATOM 4698 N N . ALA A 1 603 ? -11.933 -16.990 27.257 1.00 85.19 603 ALA A N 1
ATOM 4699 C CA . ALA A 1 603 ? -10.703 -16.209 27.158 1.00 85.19 603 ALA A CA 1
ATOM 4700 C C . ALA A 1 603 ? -10.153 -16.132 25.729 1.00 85.19 603 ALA A C 1
ATOM 4702 O O . ALA A 1 603 ? -9.732 -15.056 25.300 1.00 85.19 603 ALA A O 1
ATOM 4703 N N . PHE A 1 604 ? -10.188 -17.250 25.001 1.00 81.81 604 PHE A N 1
ATOM 4704 C CA . PHE A 1 604 ? -9.451 -17.443 23.749 1.00 81.81 604 PHE A CA 1
ATOM 4705 C C . PHE A 1 604 ? -10.366 -17.770 22.565 1.00 81.81 604 PHE A C 1
ATOM 4707 O O . PHE A 1 604 ? -10.211 -18.786 21.889 1.00 81.81 604 PHE A O 1
ATOM 4714 N N . HIS A 1 605 ? -11.319 -16.881 22.288 1.00 76.81 605 HIS A N 1
ATOM 4715 C CA . HIS A 1 605 ? -12.157 -16.992 21.097 1.00 76.81 605 HIS A CA 1
ATOM 4716 C C . HIS A 1 605 ? -11.330 -16.777 19.806 1.00 76.81 605 HIS A C 1
ATOM 4718 O O . HIS A 1 605 ? -10.462 -15.895 19.776 1.00 76.81 605 HIS A O 1
ATOM 4724 N N . PRO A 1 606 ? -11.605 -17.513 18.709 1.00 73.62 606 PRO A N 1
ATOM 4725 C CA . PRO A 1 606 ? -10.978 -17.265 17.413 1.00 73.62 606 PRO A CA 1
ATOM 4726 C C . PRO A 1 606 ? -11.072 -15.793 16.989 1.00 73.62 606 PRO A C 1
ATOM 4728 O O . PRO A 1 606 ? -12.141 -15.185 17.058 1.00 73.62 606 PRO A O 1
ATOM 4731 N N . GLY A 1 607 ? -9.946 -15.231 16.539 1.00 71.31 607 GLY A N 1
ATOM 4732 C CA . GLY A 1 607 ? -9.847 -13.845 16.066 1.00 71.31 607 GLY A CA 1
ATOM 4733 C C . GLY A 1 607 ? -9.468 -12.807 17.128 1.00 71.31 607 GLY A C 1
ATOM 4734 O O . GLY A 1 607 ? -9.243 -11.655 16.766 1.00 71.31 607 GLY A O 1
ATOM 4735 N N . LEU A 1 608 ? -9.356 -13.188 18.406 1.00 74.81 608 LEU A N 1
ATOM 4736 C CA . LEU A 1 608 ? -8.881 -12.297 19.469 1.00 74.81 608 LEU A CA 1
ATOM 4737 C C . LEU A 1 608 ? -7.350 -12.292 19.589 1.00 74.81 608 LEU A C 1
ATOM 4739 O O . LEU A 1 608 ? -6.673 -13.270 19.262 1.00 74.81 608 LEU A O 1
ATOM 4743 N N . HIS A 1 609 ? -6.804 -11.182 20.093 1.00 82.31 609 HIS A N 1
ATOM 4744 C CA . HIS A 1 609 ? -5.385 -11.080 20.421 1.00 82.31 609 HIS A CA 1
ATOM 4745 C C . HIS A 1 609 ? -5.046 -11.991 21.611 1.00 82.31 609 HIS A C 1
ATOM 4747 O O . HIS A 1 609 ? -5.729 -11.963 22.634 1.00 82.31 609 HIS A O 1
ATOM 4753 N N . SER A 1 610 ? -3.980 -12.783 21.489 1.00 81.44 610 SER A N 1
ATOM 4754 C CA . SER A 1 610 ? -3.549 -13.694 22.552 1.00 81.44 610 SER A CA 1
ATOM 4755 C C . SER A 1 610 ? -2.584 -12.993 23.504 1.00 81.44 610 SER A C 1
ATOM 4757 O O . SER A 1 610 ? -1.446 -12.708 23.137 1.00 81.44 610 SER A O 1
ATOM 4759 N N . PHE A 1 611 ? -3.022 -12.773 24.740 1.00 86.00 611 PHE A N 1
ATOM 4760 C CA . PHE A 1 611 ? -2.192 -12.247 25.825 1.00 86.00 611 PHE A CA 1
ATOM 4761 C C . PHE A 1 611 ? -1.570 -13.382 26.649 1.00 86.00 611 PHE A C 1
ATOM 4763 O O . PHE A 1 611 ? -1.999 -14.536 26.561 1.00 86.00 611 PHE A O 1
ATOM 4770 N N . ALA A 1 612 ? -0.582 -13.064 27.493 1.00 85.38 612 ALA A N 1
ATOM 4771 C CA . ALA A 1 612 ? -0.079 -14.013 28.483 1.00 85.38 612 ALA A CA 1
ATOM 4772 C C . ALA A 1 612 ? -1.222 -14.569 29.359 1.00 85.38 612 ALA A C 1
ATOM 4774 O O . ALA A 1 612 ? -2.128 -13.837 29.767 1.00 85.38 612 ALA A O 1
ATOM 4775 N N . LEU A 1 613 ? -1.175 -15.869 29.673 1.00 88.62 613 LEU A N 1
ATOM 4776 C CA . LEU A 1 613 ? -2.267 -16.576 30.362 1.00 88.62 613 LEU A CA 1
ATOM 4777 C C . LEU A 1 613 ? -2.584 -15.967 31.734 1.00 88.62 613 LEU A C 1
ATOM 4779 O O . LEU A 1 613 ? -3.744 -15.708 32.049 1.00 88.62 613 LEU A O 1
ATOM 4783 N N . ASN A 1 614 ? -1.542 -15.676 32.520 1.00 87.75 614 ASN A N 1
ATOM 4784 C CA . ASN A 1 614 ? -1.688 -15.055 33.838 1.00 87.75 614 ASN A CA 1
ATOM 4785 C C . ASN A 1 614 ? -2.301 -13.659 33.734 1.00 87.75 614 ASN A C 1
ATOM 4787 O O . ASN A 1 614 ? -3.239 -13.349 34.462 1.00 87.75 614 ASN A O 1
ATOM 4791 N N . LEU A 1 615 ? -1.815 -12.847 32.791 1.00 86.62 615 LEU A N 1
ATOM 4792 C CA . LEU A 1 615 ? -2.352 -11.513 32.550 1.00 86.62 615 LEU A CA 1
ATOM 4793 C C . LEU A 1 615 ? -3.827 -11.584 32.144 1.00 86.62 615 LEU A C 1
ATOM 4795 O O . LEU A 1 615 ? -4.644 -10.848 32.683 1.00 86.62 615 LEU A O 1
ATOM 4799 N N . THR A 1 616 ? -4.177 -12.505 31.246 1.00 90.06 616 THR A N 1
ATOM 4800 C CA . THR A 1 616 ? -5.557 -12.711 30.789 1.00 90.06 616 THR A CA 1
ATOM 4801 C C . THR A 1 616 ? -6.475 -13.044 31.959 1.00 90.06 616 THR A C 1
ATOM 4803 O O . THR A 1 616 ? -7.510 -12.404 32.141 1.00 90.06 616 THR A O 1
ATOM 4806 N N . PHE A 1 617 ? -6.071 -14.000 32.796 1.00 92.00 617 PHE A N 1
ATOM 4807 C CA . PHE A 1 617 ? -6.851 -14.407 33.959 1.00 92.00 617 PHE A CA 1
ATOM 4808 C C . PHE A 1 617 ? -6.993 -13.281 34.991 1.00 92.00 617 PHE A C 1
ATOM 4810 O O . PHE A 1 617 ? -8.090 -13.028 35.496 1.00 92.00 617 PHE A O 1
ATOM 4817 N N . GLU A 1 618 ? -5.893 -12.587 35.294 1.00 89.69 618 GLU A N 1
ATOM 4818 C CA . GLU A 1 618 ? -5.883 -11.454 36.222 1.00 89.69 618 GLU A CA 1
ATOM 4819 C C . GLU A 1 618 ? -6.785 -10.317 35.754 1.00 89.69 618 GLU A C 1
ATOM 4821 O O . GLU A 1 618 ? -7.565 -9.786 36.546 1.00 89.69 618 GLU A O 1
ATOM 4826 N N . SER A 1 619 ? -6.698 -9.967 34.473 1.00 89.12 619 SER A N 1
ATOM 4827 C CA . SER A 1 619 ? -7.439 -8.858 33.884 1.00 89.12 619 SER A CA 1
ATOM 4828 C C . SER A 1 619 ? -8.929 -9.140 33.721 1.00 89.12 619 SER A C 1
ATOM 4830 O O . SER A 1 619 ? -9.704 -8.184 33.754 1.00 89.12 619 SER A O 1
ATOM 4832 N N . LEU A 1 620 ? -9.328 -10.399 33.510 1.00 91.00 620 LEU A N 1
ATOM 4833 C CA . LEU A 1 620 ? -10.710 -10.753 33.171 1.00 91.00 620 LEU A CA 1
ATOM 4834 C C . LEU A 1 620 ? -11.499 -11.382 34.317 1.00 91.00 620 LEU A C 1
ATOM 4836 O O . LEU A 1 620 ? -12.685 -11.099 34.432 1.00 91.00 620 LEU A O 1
ATOM 4840 N N . TYR A 1 621 ? -10.892 -12.225 35.157 1.00 93.25 621 TYR A N 1
ATOM 4841 C CA . TYR A 1 621 ? -11.667 -13.126 36.026 1.00 93.25 621 TYR A CA 1
ATOM 4842 C C . TYR A 1 621 ? -11.420 -12.936 37.522 1.00 93.25 621 TYR A C 1
ATOM 4844 O O . TYR A 1 621 ? -12.303 -13.242 38.324 1.00 93.25 621 TYR A O 1
ATOM 4852 N N . VAL A 1 622 ? -10.271 -12.383 37.932 1.00 91.12 622 VAL A N 1
ATOM 4853 C CA . VAL A 1 622 ? -9.939 -12.238 39.364 1.00 91.12 622 VAL A CA 1
ATOM 4854 C C . VAL A 1 622 ? -10.980 -11.414 40.121 1.00 91.12 622 VAL A C 1
ATOM 4856 O O . VAL A 1 622 ? -11.377 -11.819 41.211 1.00 91.12 622 VAL A O 1
ATOM 4859 N N . LYS A 1 623 ? -11.471 -10.307 39.547 1.00 89.44 623 LYS A N 1
ATOM 4860 C CA . LYS A 1 623 ? -12.507 -9.474 40.184 1.00 89.44 623 LYS A CA 1
ATOM 4861 C C . LYS A 1 623 ? -13.797 -10.265 40.441 1.00 89.44 623 LYS A C 1
ATOM 4863 O O . LYS A 1 623 ? -14.343 -10.189 41.537 1.00 89.44 623 LYS A O 1
ATOM 4868 N N . HIS A 1 624 ? -14.249 -11.051 39.462 1.00 89.06 624 HIS A N 1
ATOM 4869 C CA . HIS A 1 624 ? -15.489 -11.829 39.561 1.00 89.06 624 HIS A CA 1
ATOM 4870 C C . HIS A 1 624 ? -15.360 -12.977 40.573 1.00 89.06 624 HIS A C 1
ATOM 4872 O O . HIS A 1 624 ? -16.258 -13.190 41.384 1.00 89.06 624 HIS A O 1
ATOM 4878 N N . LEU A 1 625 ? -14.210 -13.659 40.602 1.00 86.94 625 LEU A N 1
ATOM 4879 C CA . LEU A 1 625 ? -13.937 -14.725 41.574 1.00 86.94 625 LEU A CA 1
ATOM 4880 C C . LEU A 1 625 ? -13.737 -14.189 43.002 1.00 86.94 625 LEU A C 1
ATOM 4882 O O . LEU A 1 625 ? -14.081 -14.861 43.974 1.00 86.94 625 LEU A O 1
ATOM 4886 N N . ALA A 1 626 ? -13.183 -12.982 43.148 1.00 83.62 626 ALA A N 1
ATOM 4887 C CA . ALA A 1 626 ? -12.997 -12.341 44.447 1.00 83.62 626 ALA A CA 1
ATOM 4888 C C . ALA A 1 626 ? -14.326 -11.890 45.074 1.00 83.62 626 ALA A C 1
ATOM 4890 O O . ALA A 1 626 ? -14.491 -12.035 46.286 1.00 83.62 626 ALA A O 1
ATOM 4891 N N . ALA A 1 627 ? -15.273 -11.399 44.266 1.00 75.56 627 ALA A N 1
ATOM 4892 C CA . ALA A 1 627 ? -16.615 -11.040 44.730 1.00 75.56 627 ALA A CA 1
ATOM 4893 C C . ALA A 1 627 ? -17.339 -12.251 45.348 1.00 75.56 627 ALA A C 1
ATOM 4895 O O . ALA A 1 627 ? -17.908 -12.150 46.431 1.00 75.56 627 ALA A O 1
ATOM 4896 N N . PHE A 1 628 ? -17.210 -13.426 44.727 1.00 72.69 628 PHE A N 1
ATOM 4897 C CA . PHE A 1 628 ? -17.766 -14.668 45.264 1.00 72.69 628 PHE A CA 1
ATOM 4898 C C . PHE A 1 628 ? -17.078 -15.135 46.558 1.00 72.69 628 PHE A C 1
ATOM 4900 O O . PHE A 1 628 ? -17.740 -15.597 47.488 1.00 72.69 628 PHE A O 1
ATOM 4907 N N . LYS A 1 629 ? -15.749 -14.977 46.675 1.00 65.56 629 LYS A N 1
ATOM 4908 C CA . LYS A 1 629 ? -15.005 -15.351 47.895 1.00 65.56 629 LYS A CA 1
ATOM 4909 C C . LYS A 1 629 ? -15.580 -14.683 49.152 1.00 65.56 629 LYS A C 1
ATOM 4911 O O . LYS A 1 629 ? -15.565 -15.299 50.216 1.00 65.56 629 LYS A O 1
ATOM 4916 N N . GLN A 1 630 ? -16.073 -13.449 49.031 1.00 62.91 630 GLN A N 1
ATOM 4917 C CA . GLN A 1 630 ? -16.704 -12.723 50.138 1.00 62.91 630 GLN A CA 1
ATOM 4918 C C . GLN A 1 630 ? -18.073 -13.301 50.533 1.00 62.91 630 GLN A C 1
ATOM 4920 O O . GLN A 1 630 ? -18.463 -13.159 51.685 1.00 62.91 630 GLN A O 1
ATOM 4925 N N . GLN A 1 631 ? -18.768 -13.979 49.617 1.00 62.12 631 GLN A N 1
ATOM 4926 C CA . GLN A 1 631 ? -20.108 -14.533 49.835 1.00 62.12 631 GLN A CA 1
ATOM 4927 C C . GLN A 1 631 ? -20.097 -15.991 50.329 1.00 62.12 631 GLN A C 1
ATOM 4929 O O . GLN A 1 631 ? -20.953 -16.355 51.127 1.00 62.12 631 GLN A O 1
ATOM 4934 N N . ALA A 1 632 ? -19.134 -16.818 49.900 1.00 63.16 632 ALA A N 1
ATOM 4935 C CA . ALA A 1 632 ? -19.189 -18.277 50.101 1.00 63.16 632 ALA A CA 1
ATOM 4936 C C . ALA A 1 632 ? -18.055 -18.889 50.949 1.00 63.16 632 ALA A C 1
ATOM 4938 O O . ALA A 1 632 ? -17.999 -20.102 51.130 1.00 63.16 632 ALA A O 1
ATOM 4939 N N . GLY A 1 633 ? -17.106 -18.094 51.456 1.00 63.69 633 GLY A N 1
ATOM 4940 C CA . GLY A 1 633 ? -16.070 -18.588 52.381 1.00 63.69 633 GLY A CA 1
ATOM 4941 C C . GLY A 1 633 ? -15.027 -19.555 51.785 1.00 63.69 633 GLY A C 1
ATOM 4942 O O . GLY A 1 633 ? -14.153 -20.032 52.512 1.00 63.69 633 GLY A O 1
ATOM 4943 N N . CYS A 1 634 ? -15.047 -19.822 50.474 1.00 68.56 634 CYS A N 1
ATOM 4944 C CA . CYS A 1 634 ? -14.102 -20.720 49.801 1.00 68.56 634 CYS A CA 1
ATOM 4945 C C . CYS A 1 634 ? -12.675 -20.131 49.749 1.00 68.56 634 CYS A C 1
ATOM 4947 O O . CYS A 1 634 ? -12.304 -19.390 48.829 1.00 68.56 634 CYS A O 1
ATOM 4949 N N . LYS A 1 635 ? -11.831 -20.461 50.735 1.00 72.06 635 LYS A N 1
ATOM 4950 C CA . LYS A 1 635 ? -10.411 -20.064 50.742 1.00 72.06 635 LYS A CA 1
ATOM 4951 C C . LYS A 1 635 ? -9.654 -20.737 49.586 1.00 72.06 635 LYS A C 1
ATOM 4953 O O . LYS A 1 635 ? -9.746 -21.941 49.390 1.00 72.06 635 LYS A O 1
ATOM 4958 N N . GLY A 1 636 ? -8.880 -19.951 48.834 1.00 81.00 636 GLY A N 1
ATOM 4959 C CA . GLY A 1 636 ? -8.003 -20.447 47.763 1.00 81.00 636 GLY A CA 1
ATOM 4960 C C . GLY A 1 636 ? -8.669 -20.689 46.402 1.00 81.00 636 GLY A C 1
ATOM 4961 O O . GLY A 1 636 ? -7.967 -21.084 45.475 1.00 81.00 636 GLY A O 1
ATOM 4962 N N . LEU A 1 637 ? -9.974 -20.411 46.243 1.00 84.75 637 LEU A N 1
ATOM 4963 C CA . LEU A 1 637 ? -10.699 -20.603 44.975 1.00 84.75 637 LEU A CA 1
ATOM 4964 C C . LEU A 1 637 ? -9.982 -19.943 43.789 1.00 84.75 637 LEU A C 1
ATOM 4966 O O . LEU A 1 637 ? -9.697 -20.596 42.792 1.00 84.75 637 LEU A O 1
ATOM 4970 N N . THR A 1 638 ? -9.664 -18.652 43.904 1.00 88.81 638 THR A N 1
ATOM 4971 C CA . THR A 1 638 ? -9.048 -17.885 42.814 1.00 88.81 638 THR A CA 1
ATOM 4972 C C . THR A 1 638 ? -7.709 -18.473 42.379 1.00 88.81 638 THR A C 1
ATOM 4974 O O . THR A 1 638 ? -7.447 -18.532 41.184 1.00 88.81 638 THR A O 1
ATOM 4977 N N . ASP A 1 639 ? -6.876 -18.925 43.319 1.00 89.81 639 ASP A N 1
ATOM 4978 C CA . ASP A 1 639 ? -5.550 -19.465 43.005 1.00 89.81 639 ASP A CA 1
ATOM 4979 C C . ASP A 1 639 ? -5.642 -20.867 42.393 1.00 89.81 639 ASP A C 1
ATOM 4981 O O . ASP A 1 639 ? -4.928 -21.161 41.434 1.00 89.81 639 ASP A O 1
ATOM 4985 N N . ARG A 1 640 ? -6.573 -21.705 42.871 1.00 89.75 640 ARG A N 1
ATOM 4986 C CA . ARG A 1 640 ? -6.828 -23.033 42.292 1.00 89.75 640 ARG A CA 1
ATOM 4987 C C . ARG A 1 640 ? -7.401 -22.941 40.879 1.00 89.75 640 ARG A C 1
ATOM 4989 O O . ARG A 1 640 ? -6.871 -23.573 39.969 1.00 89.75 640 ARG A O 1
ATOM 4996 N N . VAL A 1 641 ? -8.410 -22.091 40.670 1.00 91.12 641 VAL A N 1
ATOM 4997 C CA . VAL A 1 641 ? -8.982 -21.843 39.334 1.00 91.12 641 VAL A CA 1
ATOM 4998 C C . VAL A 1 641 ? -7.939 -21.207 38.412 1.00 91.12 641 VAL A C 1
ATOM 5000 O O . VAL A 1 641 ? -7.873 -21.581 37.246 1.00 91.12 641 VAL A O 1
ATOM 5003 N N . ARG A 1 642 ? -7.073 -20.310 38.913 1.00 94.06 642 ARG A N 1
ATOM 5004 C CA . ARG A 1 642 ? -5.955 -19.752 38.130 1.00 94.06 642 ARG A CA 1
ATOM 5005 C C . ARG A 1 642 ? -4.986 -20.841 37.679 1.00 94.06 642 ARG A C 1
ATOM 5007 O O . ARG A 1 642 ? -4.630 -20.863 36.505 1.00 94.06 642 ARG A O 1
ATOM 5014 N N . SER A 1 643 ? -4.567 -21.726 38.587 1.00 92.88 643 SER A N 1
ATOM 5015 C CA . SER A 1 643 ? -3.656 -22.828 38.252 1.00 92.88 643 SER A CA 1
ATOM 5016 C C . SER A 1 643 ? -4.268 -23.720 37.175 1.00 92.88 643 SER A C 1
ATOM 5018 O O . SER A 1 643 ? -3.666 -23.906 36.121 1.00 92.88 643 SER A O 1
ATOM 5020 N N . ALA A 1 644 ? -5.514 -24.161 37.381 1.00 92.06 644 ALA A N 1
ATOM 5021 C CA . ALA A 1 644 ? -6.230 -24.985 36.415 1.00 92.06 644 ALA A CA 1
ATOM 5022 C C . ALA A 1 644 ? -6.428 -24.268 35.067 1.00 92.06 644 ALA A C 1
ATOM 5024 O O . ALA A 1 644 ? -6.259 -24.882 34.018 1.00 92.06 644 ALA A O 1
ATOM 5025 N N . PHE A 1 645 ? -6.726 -22.964 35.067 1.00 93.00 645 PHE A N 1
ATOM 5026 C CA . PHE A 1 645 ? -6.866 -22.163 33.846 1.00 93.00 645 PHE A CA 1
ATOM 5027 C C . PHE A 1 645 ? -5.567 -22.130 33.047 1.00 93.00 645 PHE A C 1
ATOM 5029 O O . PHE A 1 645 ? -5.587 -22.354 31.840 1.00 93.00 645 PHE A O 1
ATOM 5036 N N . VAL A 1 646 ? -4.439 -21.867 33.710 1.00 91.94 646 VAL A N 1
ATOM 5037 C CA . VAL A 1 646 ? -3.125 -21.818 33.059 1.00 91.94 646 VAL A CA 1
ATOM 5038 C C . VAL A 1 646 ? -2.753 -23.184 32.494 1.00 91.94 646 VAL A C 1
ATOM 5040 O O . VAL A 1 646 ? -2.265 -23.257 31.366 1.00 91.94 646 VAL A O 1
ATOM 5043 N N . ASP A 1 647 ? -2.989 -24.253 33.250 1.00 90.50 647 ASP A N 1
ATOM 5044 C CA . ASP A 1 647 ? -2.655 -25.607 32.820 1.00 90.50 647 ASP A CA 1
ATOM 5045 C C . ASP A 1 647 ? -3.521 -26.037 31.634 1.00 90.50 647 ASP A C 1
ATOM 5047 O O . ASP A 1 647 ? -2.975 -26.404 30.595 1.00 90.50 647 ASP A O 1
ATOM 5051 N N . ILE A 1 648 ? -4.845 -25.883 31.719 1.00 88.94 648 ILE A N 1
ATOM 5052 C CA . ILE A 1 648 ? -5.767 -26.196 30.616 1.00 88.94 648 ILE A CA 1
ATOM 5053 C C . ILE A 1 648 ? -5.425 -25.361 29.380 1.00 88.94 648 ILE A C 1
ATOM 5055 O O . ILE A 1 648 ? -5.258 -25.916 28.297 1.00 88.94 648 ILE A O 1
ATOM 5059 N N . ALA A 1 649 ? -5.238 -24.047 29.527 1.00 86.69 649 ALA A N 1
ATOM 5060 C CA . ALA A 1 649 ? -4.923 -23.167 28.407 1.00 86.69 649 ALA A CA 1
ATOM 5061 C C . ALA A 1 649 ? -3.633 -23.574 27.675 1.00 86.69 649 ALA A C 1
ATOM 5063 O O . ALA A 1 649 ? -3.602 -23.536 26.446 1.00 86.69 649 ALA A O 1
ATOM 5064 N N . LYS A 1 650 ? -2.587 -24.022 28.387 1.00 85.88 650 LYS A N 1
ATOM 5065 C CA . LYS A 1 650 ? -1.353 -24.531 27.753 1.00 85.88 650 LYS A CA 1
ATOM 5066 C C . LYS A 1 650 ? -1.617 -25.735 26.844 1.00 85.88 650 LYS A C 1
ATOM 5068 O O . LYS A 1 650 ? -1.000 -25.829 25.784 1.00 85.88 650 LYS A O 1
ATOM 5073 N N . TYR A 1 651 ? -2.521 -26.635 27.237 1.00 80.88 651 TYR A N 1
ATOM 5074 C CA . TYR A 1 651 ? -2.864 -27.825 26.451 1.00 80.88 651 TYR A CA 1
ATOM 5075 C C . TYR A 1 651 ? -3.860 -27.526 25.327 1.00 80.88 651 TYR A C 1
ATOM 5077 O O . TYR A 1 651 ? -3.707 -28.046 24.226 1.00 80.88 651 TYR A O 1
ATOM 5085 N N . THR A 1 652 ? -4.855 -26.673 25.575 1.00 74.88 652 THR A N 1
ATOM 5086 C CA . THR A 1 652 ? -5.914 -26.358 24.603 1.00 74.88 652 THR A CA 1
ATOM 5087 C C . THR A 1 652 ? -5.440 -25.404 23.506 1.00 74.88 652 THR A C 1
ATOM 5089 O O . THR A 1 652 ? -5.876 -25.514 22.364 1.00 74.88 652 THR A O 1
ATOM 5092 N N . ILE A 1 653 ? -4.539 -24.474 23.832 1.00 70.50 653 ILE A N 1
ATOM 5093 C CA . ILE A 1 653 ? -4.039 -23.446 22.901 1.00 70.50 653 ILE A CA 1
ATOM 5094 C C . ILE A 1 653 ? -2.696 -23.876 22.274 1.00 70.50 653 ILE A C 1
ATOM 5096 O O . ILE A 1 653 ? -2.272 -23.326 21.257 1.00 70.50 653 ILE A O 1
ATOM 5100 N N . GLY A 1 654 ? -2.047 -24.904 22.839 1.00 53.56 654 GLY A N 1
ATOM 5101 C CA . GLY A 1 654 ? -0.755 -25.436 22.406 1.00 53.56 654 GLY A CA 1
ATOM 5102 C C . GLY A 1 654 ? 0.437 -24.525 22.748 1.00 53.56 654 GLY A C 1
ATOM 5103 O O . GLY A 1 654 ? 0.262 -23.364 23.137 1.00 53.56 654 GLY A O 1
ATOM 5104 N N . PRO A 1 655 ? 1.686 -25.017 22.602 1.00 43.91 655 PRO A N 1
ATOM 5105 C CA . PRO A 1 655 ? 2.883 -24.198 22.750 1.00 43.91 655 PRO A CA 1
ATOM 5106 C C . PRO A 1 655 ? 2.938 -23.198 21.593 1.00 43.91 655 PRO A C 1
ATOM 5108 O O . PRO A 1 655 ? 3.422 -23.498 20.505 1.00 43.91 655 PRO A O 1
ATOM 5111 N N . ALA A 1 656 ? 2.407 -22.006 21.851 1.00 39.97 656 ALA A N 1
ATOM 5112 C CA . ALA A 1 656 ? 2.245 -20.917 20.906 1.00 39.97 656 ALA A CA 1
ATOM 5113 C C . ALA A 1 656 ? 1.385 -21.289 19.682 1.00 39.97 656 ALA A C 1
ATOM 5115 O O . ALA A 1 656 ? 1.881 -21.719 18.637 1.00 39.97 656 ALA A O 1
ATOM 5116 N N . VAL A 1 657 ? 0.125 -20.844 19.708 1.00 39.56 657 VAL A N 1
ATOM 5117 C CA . VAL A 1 657 ? -0.330 -20.003 18.595 1.00 39.56 657 VAL A CA 1
ATOM 5118 C C . VAL A 1 657 ? 0.734 -18.918 18.447 1.00 39.56 657 VAL A C 1
ATOM 5120 O O . VAL A 1 657 ? 0.713 -17.893 19.125 1.00 39.56 657 VAL A O 1
ATOM 5123 N N . LYS A 1 658 ? 1.748 -19.188 17.619 1.00 33.97 658 LYS A N 1
ATOM 5124 C CA . LYS A 1 658 ? 2.622 -18.161 17.072 1.00 33.97 658 LYS A CA 1
ATOM 5125 C C . LYS A 1 658 ? 1.658 -17.066 16.613 1.00 33.97 658 LYS A C 1
ATOM 5127 O O . LYS A 1 658 ? 0.832 -17.380 15.749 1.00 33.97 658 LYS A O 1
ATOM 5132 N N . PRO A 1 659 ? 1.686 -15.843 17.180 1.00 35.12 659 PRO A N 1
ATOM 5133 C CA . PRO A 1 659 ? 0.897 -14.749 16.627 1.00 35.12 659 PRO A CA 1
ATOM 5134 C C . PRO A 1 659 ? 1.276 -14.714 15.159 1.00 35.12 659 PRO A C 1
ATOM 5136 O O . PRO A 1 659 ? 2.471 -14.574 14.902 1.00 35.12 659 PRO A O 1
ATOM 5139 N N . ARG A 1 660 ? 0.315 -15.022 14.265 1.00 31.11 660 ARG A N 1
ATOM 5140 C CA . ARG A 1 660 ? 0.505 -15.306 12.829 1.00 31.11 660 ARG A CA 1
ATOM 5141 C C . ARG A 1 660 ? 1.868 -14.791 12.374 1.00 31.11 660 ARG A C 1
ATOM 5143 O O . ARG A 1 660 ? 2.016 -13.603 12.095 1.00 31.11 660 ARG A O 1
ATOM 5150 N N . ILE A 1 661 ? 2.885 -15.658 12.381 1.00 26.34 661 ILE A N 1
ATOM 5151 C CA . ILE A 1 661 ? 4.158 -15.293 11.776 1.00 26.34 661 ILE A CA 1
ATOM 5152 C C . ILE A 1 661 ? 3.865 -15.375 10.288 1.00 26.34 661 ILE A C 1
ATOM 5154 O O . ILE A 1 661 ? 3.946 -16.438 9.681 1.00 26.34 661 ILE A O 1
ATOM 5158 N N . THR A 1 662 ? 3.450 -14.249 9.720 1.00 30.03 662 THR A N 1
ATOM 5159 C CA . THR A 1 662 ? 3.674 -13.951 8.313 1.00 30.03 662 THR A CA 1
ATOM 5160 C C . THR A 1 662 ? 5.189 -13.885 8.130 1.00 30.03 662 THR A C 1
ATOM 5162 O O . THR A 1 662 ? 5.798 -12.827 8.305 1.00 30.03 662 THR A O 1
ATOM 5165 N N . THR A 1 663 ? 5.807 -15.048 7.912 1.00 30.33 663 THR A N 1
ATOM 5166 C CA . THR A 1 663 ? 7.127 -15.156 7.270 1.00 30.33 663 THR A CA 1
ATOM 5167 C C . THR A 1 663 ? 6.987 -14.819 5.807 1.00 30.33 663 THR A C 1
ATOM 5169 O O . THR A 1 663 ? 6.085 -15.444 5.212 1.00 30.33 663 THR A O 1
#

Secondary structure (DSSP, 8-state):
--TTEEEEEEBPPTTS---EEEEESGGGHHHHHHTTS--EEEEEE----TT--SSTTT------TTEEEEEEETTEEEEEE-GGG--GGGPPBPPPS--SS-EEEEE-SS--SSHHHHHHHHHHHTGGGT-SEEEEEHHHHTSHHHHHHHHHHHHHHHHTSSS--PEEEEEE-SS--HHHHHHHHHHHHHHH-TTS-HHHHHHHHHHHEEEEEE-TT---HHHHHHHHHHHHHHHHTT----HHHHHHHHHHHHHHHHH-TTSPP-HHHHT-TTSPPPTTHHHHHHHHHHHS-SSS---HHHHHHHHHHHHT-TTSPP--HHHHHHHHTHHHHHHHHHHH--TTHHHHHHHHHHHHHHHHH----------S---------------SS--SSS------SS--SSHHHHHHHHHHHTGGGG-SEEEEETTTTTSHHHHHHHHHHHHHHHTTSSS-PPEEEEEE-SS--HHHHHHHHHHHHHHH-TTS-HHHHHHHHHHHEEEEEE-TT---HHHHHHHHHHHHHHHHTT----HHHHHHHHHHHHHHHHH-TTSPP-HHHHT-TTSPPPTTHHHHHHHHHHHS-SSS---HHHHHHHHHHHHT-TTS----HHHHHHHHTHHHHHHHHHHH--TTHHHHHHHHHHHHHHHHH-S---S----